Protein AF-0000000085065009 (afdb_homodimer)

Radius of gyration: 28.6 Å; Cα contacts (8 Å, |Δi|>4): 1235; chains: 2; bounding box: 69×85×74 Å

Solvent-accessible surface area (backbone atoms only — not comparable to full-atom values): 33560 Å² total; per-residue (Å²): 135,79,77,66,72,75,73,71,74,78,77,46,46,44,32,36,37,35,28,67,38,69,40,73,60,58,79,54,51,53,54,29,35,28,29,30,28,72,87,69,48,77,45,76,46,60,30,72,66,71,64,32,50,52,50,50,52,45,64,70,36,57,55,91,80,36,54,68,33,65,44,78,43,78,42,62,55,90,87,45,72,80,72,32,7,37,39,32,33,30,32,27,69,40,56,73,91,52,40,66,40,74,40,84,55,17,14,41,25,25,39,45,48,99,83,59,30,49,41,78,56,24,32,27,28,62,86,64,53,73,44,60,50,70,68,52,47,53,56,36,72,67,37,86,50,46,38,61,45,95,83,61,43,34,39,25,35,40,32,80,69,48,44,43,30,40,31,33,14,47,48,68,44,39,36,36,33,54,60,55,36,60,68,64,46,34,41,38,34,37,35,29,73,49,69,91,47,53,44,70,88,71,43,53,89,83,48,44,76,42,54,74,86,55,76,78,74,67,54,85,64,58,58,67,24,29,39,36,36,49,47,98,37,72,68,56,37,49,53,52,46,63,66,49,60,81,52,67,46,58,29,38,30,30,67,44,51,74,67,53,31,49,53,51,52,51,52,38,50,72,73,68,53,74,83,54,88,43,57,31,67,44,45,42,48,80,55,32,61,81,50,36,50,31,41,22,40,20,35,50,41,44,52,30,29,57,60,40,58,68,57,74,108,136,79,75,66,74,75,73,69,73,77,78,45,49,43,30,35,37,35,27,66,38,70,40,74,61,57,80,55,52,54,54,28,35,26,31,30,28,74,86,67,48,75,47,76,45,59,30,72,65,70,65,33,51,54,50,49,50,45,66,70,37,58,55,90,80,37,54,69,32,62,44,77,45,77,43,61,53,89,88,46,75,80,70,33,7,37,38,32,34,28,31,26,69,41,56,74,91,52,41,66,40,72,41,85,55,17,15,41,24,25,40,44,47,97,82,59,31,51,41,77,57,26,32,27,28,62,86,62,52,75,44,59,50,70,70,53,46,53,57,34,72,69,37,86,50,47,39,62,44,96,83,62,44,36,39,26,34,41,32,79,69,48,43,43,30,40,31,34,15,46,46,67,44,39,37,37,32,53,60,54,37,61,69,62,47,34,41,39,34,36,35,29,74,48,68,91,48,53,43,70,86,72,43,53,86,82,49,43,77,42,53,75,83,54,76,76,74,66,54,84,63,57,56,65,23,29,40,38,37,49,48,97,38,72,68,56,38,50,54,50,47,62,65,48,61,80,52,65,46,58,29,37,30,30,70,45,50,74,65,54,30,49,52,52,52,51,52,38,50,73,72,67,52,76,83,54,89,44,56,32,67,43,45,42,49,80,54,34,62,83,51,37,49,32,41,23,39,20,35,50,41,43,52,31,29,57,59,40,59,67,57,73,108

Structure (mmCIF, N/CA/C/O backbone):
data_AF-0000000085065009-model_v1
#
loop_
_entity.id
_entity.type
_entity.pdbx_description
1 polymer 'Xanthine dehydrogenase accessory factor, putative'
#
loop_
_atom_site.group_PDB
_atom_site.id
_atom_site.type_symbol
_atom_site.label_atom_id
_atom_site.label_alt_id
_atom_site.label_comp_id
_atom_site.label_asym_id
_atom_site.label_entity_id
_atom_site.label_seq_id
_atom_site.pdbx_PDB_ins_code
_atom_site.Cartn_x
_atom_site.Cartn_y
_atom_site.Cartn_z
_atom_site.occupancy
_atom_site.B_iso_or_equiv
_atom_site.auth_seq_id
_atom_site.auth_comp_id
_atom_site.auth_asym_id
_atom_site.auth_atom_id
_atom_site.pdbx_PDB_model_num
ATOM 1 N N . MET A 1 1 ? -8.984 0.88 49.469 1 26.22 1 MET A N 1
ATOM 2 C CA . MET A 1 1 ? -7.867 1.755 49.125 1 26.22 1 MET A CA 1
ATOM 3 C C . MET A 1 1 ? -7.809 1.993 47.625 1 26.22 1 MET A C 1
ATOM 5 O O . MET A 1 1 ? -7.59 1.058 46.844 1 26.22 1 MET A O 1
ATOM 9 N N . ASN A 1 2 ? -8.68 2.861 47.062 1 25.78 2 ASN A N 1
ATOM 10 C CA . ASN A 1 2 ? -9.109 3.293 45.75 1 25.78 2 ASN A CA 1
ATOM 11 C C . ASN A 1 2 ? -7.938 3.83 44.938 1 25.78 2 ASN A C 1
ATOM 13 O O . ASN A 1 2 ? -7.34 4.848 45.281 1 25.78 2 ASN A O 1
ATOM 17 N N . ALA A 1 3 ? -6.961 2.945 44.656 1 32.91 3 ALA A N 1
ATOM 18 C CA . ALA A 1 3 ? -5.797 3.418 43.938 1 32.91 3 ALA A CA 1
ATOM 19 C C . ALA A 1 3 ? -6.211 4.395 42.812 1 32.91 3 ALA A C 1
ATOM 21 O O . ALA A 1 3 ? -6.859 4.008 41.844 1 32.91 3 ALA A O 1
ATOM 22 N N . ILE A 1 4 ? -6.637 5.594 43.156 1 32.44 4 ILE A N 1
ATOM 23 C CA . ILE A 1 4 ? -6.805 6.73 42.25 1 32.44 4 ILE A CA 1
ATOM 24 C C . ILE A 1 4 ? -5.664 6.75 41.219 1 32.44 4 ILE A C 1
ATOM 26 O O . ILE A 1 4 ? -4.492 6.855 41.594 1 32.44 4 ILE A O 1
ATOM 30 N N . ALA A 1 5 ? -5.637 5.891 40.375 1 38.22 5 ALA A N 1
ATOM 31 C CA . ALA A 1 5 ? -4.684 5.973 39.25 1 38.22 5 ALA A CA 1
ATOM 32 C C . ALA A 1 5 ? -4.297 7.418 38.969 1 38.22 5 ALA A C 1
ATOM 34 O O . ALA A 1 5 ? -5.148 8.234 38.594 1 38.22 5 ALA A O 1
ATOM 35 N N . SER A 1 6 ? -3.5 8.062 39.75 1 36.5 6 SER A N 1
ATOM 36 C CA . SER A 1 6 ? -2.938 9.398 39.594 1 36.5 6 SER A CA 1
ATOM 37 C C . SER A 1 6 ? -2.742 9.758 38.125 1 36.5 6 SER A C 1
ATOM 39 O O . SER A 1 6 ? -1.994 9.094 37.406 1 36.5 6 SER A O 1
ATOM 41 N N . ARG A 1 7 ? -3.73 9.977 37.375 1 41.47 7 ARG A N 1
ATOM 42 C CA . ARG A 1 7 ? -3.693 10.539 36.031 1 41.47 7 ARG A CA 1
ATOM 43 C C . ARG A 1 7 ? -2.627 11.625 35.906 1 41.47 7 ARG A C 1
ATOM 45 O O . ARG A 1 7 ? -2.826 12.742 36.375 1 41.47 7 ARG A O 1
ATOM 52 N N . GLN A 1 8 ? -1.42 11.406 36.156 1 45.84 8 GLN A N 1
ATOM 53 C CA . GLN A 1 8 ? -0.317 12.359 36.125 1 45.84 8 GLN A CA 1
ATOM 54 C C . GLN A 1 8 ? -0.516 13.391 35.031 1 45.84 8 GLN A C 1
ATOM 56 O O . GLN A 1 8 ? -0.988 13.055 33.938 1 45.84 8 GLN A O 1
ATOM 61 N N . ARG A 1 9 ? -0.759 14.641 35.375 1 58.34 9 ARG A N 1
ATOM 62 C CA . ARG A 1 9 ? -0.887 15.797 34.469 1 58.34 9 ARG A CA 1
ATOM 63 C C . ARG A 1 9 ? 0.15 15.742 33.344 1 58.34 9 ARG A C 1
ATOM 65 O O . ARG A 1 9 ? 1.321 15.445 33.594 1 58.34 9 ARG A O 1
ATOM 72 N N . PRO A 1 10 ? -0.292 15.742 32.156 1 67.88 10 PRO A N 1
ATOM 73 C CA . PRO A 1 10 ? 0.689 15.758 31.062 1 67.88 10 PRO A CA 1
ATOM 74 C C . PRO A 1 10 ? 1.773 16.812 31.25 1 67.88 10 PRO A C 1
ATOM 76 O O . PRO A 1 10 ? 1.497 17.891 31.781 1 67.88 10 PRO A O 1
ATOM 79 N N . LEU A 1 11 ? 3.014 16.5 31.188 1 76.44 11 LEU A N 1
ATOM 80 C CA . LEU A 1 11 ? 4.129 17.438 31.266 1 76.44 11 LEU A CA 1
ATOM 81 C C . LEU A 1 11 ? 3.961 18.562 30.266 1 76.44 11 LEU A C 1
ATOM 83 O O . LEU A 1 11 ? 3.533 18.344 29.125 1 76.44 11 LEU A O 1
ATOM 87 N N . LEU A 1 12 ? 4.223 19.734 30.766 1 88.06 12 LEU A N 1
ATOM 88 C CA . LEU A 1 12 ? 4.035 20.938 29.953 1 88.06 12 LEU A CA 1
ATOM 89 C C . LEU A 1 12 ? 5.25 21.188 29.078 1 88.06 12 LEU A C 1
ATOM 91 O O . LEU A 1 12 ? 6.391 21.094 29.531 1 88.06 12 LEU A O 1
ATOM 95 N N . PRO A 1 13 ? 5.035 21.453 27.812 1 92.56 13 PRO A N 1
ATOM 96 C CA . PRO A 1 13 ? 6.141 21.891 26.969 1 92.56 13 PRO A CA 1
ATOM 97 C C . PRO A 1 13 ? 6.613 23.312 27.312 1 92.56 13 PRO A C 1
ATOM 99 O O . PRO A 1 13 ? 5.789 24.188 27.562 1 92.56 13 PRO A O 1
ATOM 102 N N . VAL A 1 14 ? 7.91 23.516 27.375 1 93.44 14 VAL A N 1
ATOM 103 C CA . VAL A 1 14 ? 8.438 24.812 27.75 1 93.44 14 VAL A CA 1
ATOM 104 C C . VAL A 1 14 ? 9.141 25.453 26.547 1 93.44 14 VAL A C 1
ATOM 106 O O . VAL A 1 14 ? 9.117 26.688 26.391 1 93.44 14 VAL A O 1
ATOM 109 N N . ARG A 1 15 ? 9.805 24.656 25.719 1 95.31 15 ARG A N 1
ATOM 110 C CA . ARG A 1 15 ? 10.445 25.125 24.484 1 95.31 15 ARG A CA 1
ATOM 111 C C . ARG A 1 15 ? 10.188 24.156 23.344 1 95.31 15 ARG A C 1
ATOM 113 O O . ARG A 1 15 ? 9.891 22.969 23.578 1 95.31 15 ARG A O 1
ATOM 120 N N . GLU A 1 16 ? 10.211 24.703 22.125 1 95.81 16 GLU A N 1
ATOM 121 C CA . GLU A 1 16 ? 10.008 23.906 20.938 1 95.81 16 GLU A CA 1
ATOM 122 C C . GLU A 1 16 ? 11.023 24.234 19.844 1 95.81 16 GLU A C 1
ATOM 124 O O . GLU A 1 16 ? 11.414 25.406 19.703 1 95.81 16 GLU A O 1
ATOM 129 N N . ALA A 1 17 ? 11.508 23.266 19.219 1 96.19 17 ALA A N 1
ATOM 130 C CA . ALA A 1 17 ? 12.219 23.406 17.953 1 96.19 17 ALA A CA 1
ATOM 131 C C . ALA A 1 17 ? 11.375 22.875 16.797 1 96.19 17 ALA A C 1
ATOM 133 O O . ALA A 1 17 ? 10.852 21.75 16.859 1 96.19 17 ALA A O 1
ATOM 134 N N . VAL A 1 18 ? 11.164 23.672 15.742 1 95.81 18 VAL A N 1
ATOM 135 C CA . VAL A 1 18 ? 10.336 23.25 14.617 1 95.81 18 VAL A CA 1
ATOM 136 C C . VAL A 1 18 ? 11.094 23.469 13.305 1 95.81 18 VAL A C 1
ATOM 138 O O . VAL A 1 18 ? 11.711 24.516 13.109 1 95.81 18 VAL A O 1
ATOM 141 N N . VAL A 1 19 ? 11.094 22.469 12.477 1 94.25 19 VAL A N 1
ATOM 142 C CA . VAL A 1 19 ? 11.727 22.578 11.164 1 94.25 19 VAL A CA 1
ATOM 143 C C . VAL A 1 19 ? 10.852 23.422 10.242 1 94.25 19 VAL A C 1
ATOM 145 O O . VAL A 1 19 ? 9.711 23.078 9.953 1 94.25 19 VAL A O 1
ATOM 148 N N . THR A 1 20 ? 11.445 24.5 9.727 1 94.19 20 THR A N 1
ATOM 149 C CA . THR A 1 20 ? 10.625 25.438 8.969 1 94.19 20 THR A CA 1
ATOM 150 C C . THR A 1 20 ? 10.984 25.375 7.48 1 94.19 20 THR A C 1
ATOM 152 O O . THR A 1 20 ? 10.203 25.812 6.633 1 94.19 20 THR A O 1
ATOM 155 N N . ARG A 1 21 ? 12.141 24.859 7.199 1 90.19 21 ARG A N 1
ATOM 156 C CA . ARG A 1 21 ? 12.57 24.797 5.809 1 90.19 21 ARG A CA 1
ATOM 157 C C . ARG A 1 21 ? 13.547 23.641 5.586 1 90.19 21 ARG A C 1
ATOM 159 O O . ARG A 1 21 ? 14.422 23.391 6.414 1 90.19 21 ARG A O 1
ATOM 166 N N . VAL A 1 22 ? 13.344 23 4.496 1 84.5 22 VAL A N 1
ATOM 167 C CA . VAL A 1 22 ? 14.258 21.953 4.062 1 84.5 22 VAL A CA 1
ATOM 168 C C . VAL A 1 22 ? 14.547 22.109 2.572 1 84.5 22 VAL A C 1
ATOM 170 O O . VAL A 1 22 ? 13.625 22.234 1.763 1 84.5 22 VAL A O 1
ATOM 173 N N . ARG A 1 23 ? 15.766 22.281 2.33 1 79.81 23 ARG A N 1
ATOM 174 C CA . ARG A 1 23 ? 16.219 22.297 0.944 1 79.81 23 ARG A CA 1
ATOM 175 C C . ARG A 1 23 ? 17.219 21.172 0.685 1 79.81 23 ARG A C 1
ATOM 177 O O . ARG A 1 23 ? 18.141 20.953 1.473 1 79.81 23 ARG A O 1
ATOM 184 N N . GLY A 1 24 ? 17 20.531 -0.395 1 68 24 GLY A N 1
ATOM 185 C CA . GLY A 1 24 ? 17.875 19.406 -0.683 1 68 24 GLY A CA 1
ATOM 186 C C . GLY A 1 24 ? 17.562 18.172 0.161 1 68 24 GLY A C 1
ATOM 187 O O . GLY A 1 24 ? 16.453 18.047 0.678 1 68 24 GLY A O 1
ATOM 188 N N . SER A 1 25 ? 18.469 17.25 0.227 1 64.25 25 SER A N 1
ATOM 189 C CA . SER A 1 25 ? 18.25 16 0.965 1 64.25 25 SER A CA 1
ATOM 190 C C . SER A 1 25 ? 18.562 16.188 2.445 1 64.25 25 SER A C 1
ATOM 192 O O . SER A 1 25 ? 19.641 16.656 2.805 1 64.25 25 SER A O 1
ATOM 194 N N . ALA A 1 26 ? 17.625 15.984 3.279 1 70.25 26 ALA A N 1
ATOM 195 C CA . ALA A 1 26 ? 17.781 16.047 4.73 1 70.25 26 ALA A CA 1
ATOM 196 C C . ALA A 1 26 ? 16.922 15 5.422 1 70.25 26 ALA A C 1
ATOM 198 O O . ALA A 1 26 ? 15.844 14.648 4.93 1 70.25 26 ALA A O 1
ATOM 199 N N . PRO A 1 27 ? 17.422 14.461 6.484 1 68.38 27 PRO A N 1
ATOM 200 C CA . PRO A 1 27 ? 16.656 13.438 7.199 1 68.38 27 PRO A CA 1
ATOM 201 C C . PRO A 1 27 ? 15.531 14.023 8.047 1 68.38 27 PRO A C 1
ATOM 203 O O . PRO A 1 27 ? 15.344 13.617 9.195 1 68.38 27 PRO A O 1
ATOM 206 N N . THR A 1 28 ? 14.875 15.031 7.512 1 79.06 28 THR A N 1
ATOM 207 C CA . THR A 1 28 ? 13.758 15.68 8.195 1 79.06 28 THR A CA 1
ATOM 208 C C . THR A 1 28 ? 12.789 16.297 7.195 1 79.06 28 THR A C 1
ATOM 210 O O . THR A 1 28 ? 13.031 16.25 5.984 1 79.06 28 THR A O 1
ATOM 213 N N . ALA A 1 29 ? 11.633 16.656 7.758 1 81.25 29 ALA A N 1
ATOM 214 C CA . ALA A 1 29 ? 10.633 17.328 6.941 1 81.25 29 ALA A CA 1
ATOM 215 C C . ALA A 1 29 ? 10.148 18.609 7.617 1 81.25 29 ALA A C 1
ATOM 217 O O . ALA A 1 29 ? 10.203 18.734 8.844 1 81.25 29 ALA A O 1
ATOM 218 N N . VAL A 1 30 ? 9.75 19.531 6.77 1 88.56 30 VAL A N 1
ATOM 219 C CA . VAL A 1 30 ? 9.125 20.734 7.305 1 88.56 30 VAL A CA 1
ATOM 220 C C . VAL A 1 30 ? 7.992 20.359 8.25 1 88.56 30 VAL A C 1
ATOM 222 O O . VAL A 1 30 ? 7.184 19.484 7.938 1 88.56 30 VAL A O 1
ATOM 225 N N . GLY A 1 31 ? 8.031 20.875 9.406 1 91.06 31 GLY A N 1
ATOM 226 C CA . GLY A 1 31 ? 6.98 20.609 10.375 1 91.06 31 GLY A CA 1
ATOM 227 C C . GLY A 1 31 ? 7.418 19.672 11.484 1 91.06 31 GLY A C 1
ATOM 228 O O . GLY A 1 31 ? 6.766 19.609 12.531 1 91.06 31 GLY A O 1
ATOM 229 N N . ALA A 1 32 ? 8.508 18.938 11.234 1 87.44 32 ALA A N 1
ATOM 230 C CA . ALA A 1 32 ? 9.055 18.141 12.336 1 87.44 32 ALA A CA 1
ATOM 231 C C . ALA A 1 32 ? 9.391 19.016 13.531 1 87.44 32 ALA A C 1
ATOM 233 O O . ALA A 1 32 ? 9.898 20.125 13.375 1 87.44 32 ALA A O 1
ATOM 234 N N . SER A 1 33 ? 9.062 18.438 14.703 1 91.5 33 SER A N 1
ATOM 235 C CA . SER A 1 33 ? 9.273 19.297 15.867 1 91.5 33 SER A CA 1
ATOM 236 C C . SER A 1 33 ? 9.68 18.469 17.094 1 91.5 33 SER A C 1
ATOM 238 O O . SER A 1 33 ? 9.438 17.266 17.141 1 91.5 33 SER A O 1
ATOM 240 N N . MET A 1 34 ? 10.391 19.172 17.953 1 91.25 34 MET A N 1
ATOM 241 C CA . MET A 1 34 ? 10.836 18.641 19.234 1 91.25 34 MET A CA 1
ATOM 242 C C . MET A 1 34 ? 10.562 19.641 20.359 1 91.25 34 MET A C 1
ATOM 244 O O . MET A 1 34 ? 10.766 20.844 20.188 1 91.25 34 MET A O 1
ATOM 248 N N . CYS A 1 35 ? 10.109 19.031 21.484 1 92.75 35 CYS A N 1
ATOM 249 C CA . CYS A 1 35 ? 9.773 19.906 22.609 1 92.75 35 CYS A CA 1
ATOM 250 C C . CYS A 1 35 ? 10.562 19.531 23.844 1 92.75 35 CYS A C 1
ATOM 252 O O . CYS A 1 35 ? 10.781 18.344 24.125 1 92.75 35 CYS A O 1
ATOM 254 N N . LEU A 1 36 ? 10.992 20.531 24.531 1 92.25 36 LEU A N 1
ATOM 255 C CA . LEU A 1 36 ? 11.492 20.391 25.891 1 92.25 36 LEU A CA 1
ATOM 256 C C . LEU A 1 36 ? 10.352 20.5 26.906 1 92.25 36 LEU A C 1
ATOM 258 O O . LEU A 1 36 ? 9.617 21.484 26.906 1 92.25 36 LEU A O 1
ATOM 262 N N . LEU A 1 37 ? 10.281 19.469 27.766 1 91.81 37 LEU A N 1
ATOM 263 C CA . LEU A 1 37 ? 9.234 19.484 28.797 1 91.81 37 LEU A CA 1
ATOM 264 C C . LEU A 1 37 ? 9.766 20.062 30.094 1 91.81 37 LEU A C 1
ATOM 266 O O . LEU A 1 37 ? 10.977 20.234 30.266 1 91.81 37 LEU A O 1
ATOM 270 N N . GLU A 1 38 ? 8.836 20.344 30.938 1 90.44 38 GLU A N 1
ATOM 271 C CA . GLU A 1 38 ? 9.164 21.016 32.188 1 90.44 38 GLU A CA 1
ATOM 272 C C . GLU A 1 38 ? 10.109 20.172 33.031 1 90.44 38 GLU A C 1
ATOM 274 O O . GLU A 1 38 ? 10.859 20.719 33.844 1 90.44 38 GLU A O 1
ATOM 279 N N . ASP A 1 39 ? 10.125 18.875 32.844 1 87.75 39 ASP A N 1
ATOM 280 C CA . ASP A 1 39 ? 10.984 18.016 33.656 1 87.75 39 ASP A CA 1
ATOM 281 C C . ASP A 1 39 ? 12.336 17.797 32.969 1 87.75 39 ASP A C 1
ATOM 283 O O . ASP A 1 39 ? 13.156 17.016 33.469 1 87.75 39 ASP A O 1
ATOM 287 N N . GLY A 1 40 ? 12.477 18.453 31.859 1 88.81 40 GLY A N 1
ATOM 288 C CA . GLY A 1 40 ? 13.758 18.359 31.172 1 88.81 40 GLY A CA 1
ATOM 289 C C . GLY A 1 40 ? 13.773 17.281 30.094 1 88.81 40 GLY A C 1
ATOM 290 O O . GLY A 1 40 ? 14.75 17.172 29.359 1 88.81 40 GLY A O 1
ATOM 291 N N . SER A 1 41 ? 12.766 16.562 30.047 1 88.25 41 SER A N 1
ATOM 292 C CA . SER A 1 41 ? 12.719 15.523 29.031 1 88.25 41 SER A CA 1
ATOM 293 C C . SER A 1 41 ? 12.367 16.109 27.656 1 88.25 41 SER A C 1
ATOM 295 O O . SER A 1 41 ? 11.773 17.188 27.562 1 88.25 41 SER A O 1
ATOM 297 N N . LEU A 1 42 ? 12.805 15.414 26.641 1 86.88 42 LEU A N 1
ATOM 298 C CA . LEU A 1 42 ? 12.555 15.844 25.266 1 86.88 42 LEU A CA 1
ATOM 299 C C . LEU A 1 42 ? 11.531 14.938 24.594 1 86.88 42 LEU A C 1
ATOM 301 O O . LEU A 1 42 ? 11.531 13.719 24.812 1 86.88 42 LEU A O 1
ATOM 305 N N . LEU A 1 43 ? 10.594 15.578 23.812 1 85.31 43 LEU A N 1
ATOM 306 C CA . LEU A 1 43 ? 9.594 14.844 23.047 1 85.31 43 LEU A CA 1
ATOM 307 C C . LEU A 1 43 ? 9.641 15.234 21.578 1 85.31 43 LEU A C 1
ATOM 309 O O . LEU A 1 43 ? 9.672 16.422 21.25 1 85.31 43 LEU A O 1
ATOM 313 N N . GLY A 1 44 ? 9.633 14.219 20.75 1 81.75 44 GLY A N 1
ATOM 314 C CA . GLY A 1 44 ? 9.664 14.469 19.312 1 81.75 44 GLY A CA 1
ATOM 315 C C . GLY A 1 44 ? 11.062 14.445 18.734 1 81.75 44 GLY A C 1
ATOM 316 O O . GLY A 1 44 ? 12.016 14.07 19.422 1 81.75 44 GLY A O 1
ATOM 317 N N . THR A 1 45 ? 11.148 14.781 17.406 1 82.62 45 THR A N 1
ATOM 318 C CA . THR A 1 45 ? 12.43 14.82 16.719 1 82.62 45 THR A CA 1
ATOM 319 C C . THR A 1 45 ? 12.406 15.836 15.578 1 82.62 45 THR A C 1
ATOM 321 O O . THR A 1 45 ? 11.352 16.094 14.984 1 82.62 45 THR A O 1
ATOM 324 N N . VAL A 1 46 ? 13.539 16.438 15.398 1 86.56 46 VAL A N 1
ATOM 325 C CA . VAL A 1 46 ? 13.695 17.312 14.25 1 86.56 46 VAL A CA 1
ATOM 326 C C . VAL A 1 46 ? 14.562 16.641 13.188 1 86.56 46 VAL A C 1
ATOM 328 O O . VAL A 1 46 ? 15.039 17.297 12.258 1 86.56 46 VAL A O 1
ATOM 331 N N . GLY A 1 47 ? 14.711 15.523 13.438 1 74.69 47 GLY A N 1
ATOM 332 C CA . GLY A 1 47 ? 15.609 14.773 12.57 1 74.69 47 GLY A CA 1
ATOM 333 C C . GLY A 1 47 ? 16.766 14.141 13.32 1 74.69 47 GLY A C 1
ATOM 334 O O . GLY A 1 47 ? 16.938 14.383 14.523 1 74.69 47 GLY A O 1
ATOM 335 N N . GLY A 1 48 ? 17.422 13.086 12.867 1 65.44 48 GLY A N 1
ATOM 336 C CA . GLY A 1 48 ? 18.5 12.352 13.516 1 65.44 48 GLY A CA 1
ATOM 337 C C . GLY A 1 48 ? 19.859 12.953 13.266 1 65.44 48 GLY A C 1
ATOM 338 O O . GLY A 1 48 ? 19.969 14.055 12.719 1 65.44 48 GLY A O 1
ATOM 339 N N . GLY A 1 49 ? 20.891 12.562 14.125 1 66.25 49 GLY A N 1
ATOM 340 C CA . GLY A 1 49 ? 22.281 12.859 13.875 1 66.25 49 GLY A CA 1
ATOM 341 C C . GLY A 1 49 ? 22.781 14.07 14.633 1 66.25 49 GLY A C 1
ATOM 342 O O . GLY A 1 49 ? 22.344 14.328 15.758 1 66.25 49 GLY A O 1
ATOM 343 N N . ARG A 1 50 ? 23.828 14.703 13.945 1 74.19 50 ARG A N 1
ATOM 344 C CA . ARG A 1 50 ? 24.5 15.836 14.57 1 74.19 50 ARG A CA 1
ATOM 345 C C . ARG A 1 50 ? 23.562 17.031 14.695 1 74.19 50 ARG A C 1
ATOM 347 O O . ARG A 1 50 ? 23.625 17.766 15.68 1 74.19 50 ARG A O 1
ATOM 354 N N . MET A 1 51 ? 22.719 17.25 13.727 1 81.88 51 MET A N 1
ATOM 355 C CA . MET A 1 51 ? 21.766 18.344 13.75 1 81.88 51 MET A CA 1
ATOM 356 C C . MET A 1 51 ? 20.844 18.25 14.961 1 81.88 51 MET A C 1
ATOM 358 O O . MET A 1 51 ? 20.672 19.219 15.703 1 81.88 51 MET A O 1
ATOM 362 N N . GLU A 1 52 ? 20.297 17.031 15.148 1 85.31 52 GLU A N 1
ATOM 363 C CA . GLU A 1 52 ? 19.391 16.844 16.281 1 85.31 52 GLU A CA 1
ATOM 364 C C . GLU A 1 52 ? 20.125 17.062 17.609 1 85.31 52 GLU A C 1
ATOM 366 O O . GLU A 1 52 ? 19.578 17.656 18.531 1 85.31 52 GLU A O 1
ATOM 371 N N . TYR A 1 53 ? 21.344 16.594 17.656 1 81.56 53 TYR A N 1
ATOM 372 C CA . TYR A 1 53 ? 22.156 16.781 18.859 1 81.56 53 TYR A CA 1
ATOM 373 C C . TYR A 1 53 ? 22.297 18.25 19.188 1 81.56 53 TYR A C 1
ATOM 375 O O . TYR A 1 53 ? 22.109 18.672 20.328 1 81.56 53 TYR A O 1
ATOM 383 N N . GLN A 1 54 ? 22.656 19.016 18.25 1 88.56 54 GLN A N 1
ATOM 384 C CA . GLN A 1 54 ? 22.844 20.453 18.453 1 88.56 54 GLN A CA 1
ATOM 385 C C . GLN A 1 54 ? 21.547 21.109 18.875 1 88.56 54 GLN A C 1
ATOM 387 O O . GLN A 1 54 ? 21.547 21.984 19.766 1 88.56 54 GLN A O 1
ATOM 392 N N . VAL A 1 55 ? 20.484 20.703 18.312 1 92.31 55 VAL A N 1
ATOM 393 C CA . VAL A 1 55 ? 19.188 21.281 18.656 1 92.31 55 VAL A CA 1
ATOM 394 C C . VAL A 1 55 ? 18.828 20.922 20.094 1 92.31 55 VAL A C 1
ATOM 396 O O . VAL A 1 55 ? 18.297 21.75 20.828 1 92.31 55 VAL A O 1
ATOM 399 N N . CYS A 1 56 ? 19.125 19.734 20.469 1 90.81 56 CYS A N 1
ATOM 400 C CA . CYS A 1 56 ? 18.875 19.312 21.844 1 90.81 56 CYS A CA 1
ATOM 401 C C . CYS A 1 56 ? 19.672 20.172 22.828 1 90.81 56 CYS A C 1
ATOM 403 O O . CYS A 1 56 ? 19.141 20.578 23.875 1 90.81 56 CYS A O 1
ATOM 405 N N . GLN A 1 57 ? 20.844 20.422 22.453 1 90.31 57 GLN A N 1
ATOM 406 C CA . GLN A 1 57 ? 21.672 21.25 23.312 1 90.31 57 GLN A CA 1
ATOM 407 C C . GLN A 1 57 ? 21.078 22.641 23.484 1 90.31 57 GLN A C 1
ATOM 409 O O . GLN A 1 57 ? 21.047 23.188 24.594 1 90.31 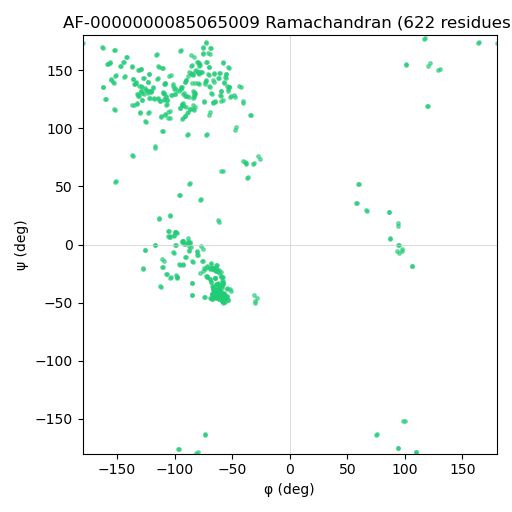57 GLN A O 1
ATOM 414 N N . VAL A 1 58 ? 20.656 23.141 22.422 1 92.94 58 VAL A N 1
ATOM 415 C CA . VAL A 1 58 ? 20.062 24.469 22.453 1 92.94 58 VAL A CA 1
ATOM 416 C C . VAL A 1 58 ? 18.797 24.453 23.312 1 92.94 58 VAL A C 1
ATOM 418 O O . VAL A 1 58 ? 18.594 25.328 24.156 1 92.94 58 VAL A O 1
ATOM 421 N N . LEU A 1 59 ? 17.938 23.453 23.125 1 93.5 59 LEU A N 1
ATOM 422 C CA . LEU A 1 59 ? 16.688 23.344 23.859 1 93.5 59 LEU A CA 1
ATOM 423 C C . LEU A 1 59 ? 16.938 23.219 25.359 1 93.5 59 LEU A C 1
ATOM 425 O O . LEU A 1 59 ? 16.188 23.781 26.156 1 93.5 59 LEU A O 1
ATOM 429 N N . CYS A 1 60 ? 17.984 22.562 25.672 1 91.56 60 CYS A N 1
ATOM 430 C CA . CYS A 1 60 ? 18.234 22.234 27.062 1 91.56 60 CYS A CA 1
ATOM 431 C C . CYS A 1 60 ? 19.062 23.328 27.75 1 91.56 60 CYS A C 1
ATOM 433 O O . CYS A 1 60 ? 19.203 23.344 28.969 1 91.56 60 CYS A O 1
ATOM 435 N N . SER A 1 61 ? 19.578 24.219 26.969 1 91.12 61 SER A N 1
ATOM 436 C CA . SER A 1 61 ? 20.328 25.328 27.547 1 91.12 61 SER A CA 1
ATOM 437 C C . SER A 1 61 ? 19.391 26.375 28.141 1 91.12 61 SER A C 1
ATOM 439 O O . SER A 1 61 ? 18.266 26.547 27.672 1 91.12 61 SER A O 1
ATOM 441 N N . PRO A 1 62 ? 19.922 27.016 29.203 1 86.62 62 PRO A N 1
ATOM 442 C CA . PRO A 1 62 ? 19.094 28.094 29.766 1 86.62 62 PRO A CA 1
ATOM 443 C C . PRO A 1 62 ? 18.734 29.156 28.719 1 86.62 62 PRO A C 1
ATOM 445 O O . PRO A 1 62 ? 19.531 29.438 27.812 1 86.62 62 PRO A O 1
ATOM 448 N N . ARG A 1 63 ? 17.594 29.594 28.891 1 85.62 63 ARG A N 1
ATOM 449 C CA . ARG A 1 63 ? 17.047 30.578 27.953 1 85.62 63 ARG A CA 1
ATOM 450 C C . ARG A 1 63 ? 18 31.75 27.766 1 85.62 63 ARG A C 1
ATOM 452 O O . ARG A 1 63 ? 18.094 32.312 26.688 1 85.62 63 ARG A O 1
ATOM 459 N N . SER A 1 64 ? 18.594 32.125 28.812 1 84.81 64 SER A N 1
ATOM 460 C CA . SER A 1 64 ? 19.531 33.25 28.781 1 84.81 64 SER A CA 1
ATOM 461 C C . SER A 1 64 ? 20.672 33 27.812 1 84.81 64 SER A C 1
ATOM 463 O O . SER A 1 64 ? 21.172 33.906 27.172 1 84.81 64 SER A O 1
ATOM 465 N N . GLU A 1 65 ? 20.969 31.875 27.625 1 81.31 65 GLU A N 1
ATOM 466 C CA . GLU A 1 65 ? 22.094 31.469 26.781 1 81.31 65 GLU A CA 1
ATOM 467 C C . GLU A 1 65 ? 21.625 31.094 25.375 1 81.31 65 GLU A C 1
ATOM 469 O O . GLU A 1 65 ? 22.375 31.219 24.406 1 81.31 65 GLU A O 1
ATOM 474 N N . ALA A 1 66 ? 20.453 30.688 25.422 1 81.06 66 ALA A N 1
ATOM 475 C CA . ALA A 1 66 ? 19.906 30.25 24.141 1 81.06 66 ALA A CA 1
ATOM 476 C C . ALA A 1 66 ? 18.484 30.766 23.938 1 81.06 66 ALA A C 1
ATOM 478 O O . ALA A 1 66 ? 17.516 30.016 24.062 1 81.06 66 ALA A O 1
ATOM 479 N N . PRO A 1 67 ? 18.406 32 23.625 1 82.75 67 PRO A N 1
ATOM 480 C CA . PRO A 1 67 ? 17.078 32.562 23.344 1 82.75 67 PRO A CA 1
ATOM 481 C C . PRO A 1 67 ? 16.484 32.031 22.047 1 82.75 67 PRO A C 1
ATOM 483 O O . PRO A 1 67 ? 17.172 31.375 21.266 1 82.75 67 PRO A O 1
ATOM 486 N N . PRO A 1 68 ? 15.242 32.219 21.906 1 82.69 68 PRO A N 1
ATOM 487 C CA . PRO A 1 68 ? 14.633 31.859 20.625 1 82.69 68 PRO A CA 1
ATOM 488 C C . PRO A 1 68 ? 15.477 32.281 19.422 1 82.69 68 PRO A C 1
ATOM 490 O O . PRO A 1 68 ? 16.078 33.375 19.438 1 82.69 68 PRO A O 1
ATOM 493 N N . ALA A 1 69 ? 15.555 31.328 18.5 1 88.38 69 ALA A N 1
ATOM 494 C CA . ALA A 1 69 ? 16.484 31.578 17.391 1 88.38 69 ALA A CA 1
ATOM 495 C C . ALA A 1 69 ? 16.094 30.766 16.156 1 88.38 69 ALA A C 1
ATOM 497 O O . ALA A 1 69 ? 15.266 29.875 16.234 1 88.38 69 ALA A O 1
ATOM 498 N N . LEU A 1 70 ? 16.609 31.375 15.086 1 93.19 70 LEU A N 1
ATOM 499 C CA . LEU A 1 70 ? 16.609 30.625 13.836 1 93.19 70 LEU A CA 1
ATOM 500 C C . LEU A 1 70 ? 17.953 29.922 13.617 1 93.19 70 LEU A C 1
ATOM 502 O O . LEU A 1 70 ? 18.984 30.578 13.531 1 93.19 70 LEU A O 1
ATOM 506 N N . LEU A 1 71 ? 17.891 28.641 13.578 1 92.88 71 LEU A N 1
ATOM 507 C CA . LEU A 1 71 ? 19.094 27.828 13.336 1 92.88 71 LEU A CA 1
ATOM 508 C C . LEU A 1 71 ? 19.141 27.359 11.891 1 92.88 71 LEU A C 1
ATOM 510 O O . LEU A 1 71 ? 18.109 26.984 11.32 1 92.88 71 LEU A O 1
ATOM 514 N N . SER A 1 72 ? 20.312 27.453 11.312 1 92 72 SER A N 1
ATOM 515 C CA . SER A 1 72 ? 20.516 26.953 9.953 1 92 72 SER A CA 1
ATOM 516 C C . SER A 1 72 ? 21.594 25.875 9.914 1 92 72 SER A C 1
ATOM 518 O O . SER A 1 72 ? 22.672 26.031 10.5 1 92 72 SER A O 1
ATOM 520 N N . PHE A 1 73 ? 21.219 24.812 9.234 1 88.94 73 PHE A N 1
ATOM 521 C CA . PHE A 1 73 ? 22.141 23.688 9.125 1 88.94 73 PHE A CA 1
ATOM 522 C C . PHE A 1 73 ? 22.422 23.344 7.668 1 88.94 73 PHE A C 1
ATOM 524 O O . PHE A 1 73 ? 21.5 23.281 6.855 1 88.94 73 PHE A O 1
ATOM 531 N N . THR A 1 74 ? 23.578 23.219 7.297 1 82.75 74 THR A N 1
ATOM 532 C CA . THR A 1 74 ? 23.984 22.672 6.012 1 82.75 74 THR A CA 1
ATOM 533 C C . THR A 1 74 ? 24.5 21.234 6.176 1 82.75 74 THR A C 1
ATOM 535 O O . THR A 1 74 ? 25.469 21 6.898 1 82.75 74 THR A O 1
ATOM 538 N N . LEU A 1 75 ? 23.656 20.359 5.527 1 70.25 75 LEU A N 1
ATOM 539 C CA . LEU A 1 75 ? 23.969 18.953 5.68 1 70.25 75 LEU A CA 1
ATOM 540 C C . LEU A 1 75 ? 24.891 18.484 4.559 1 70.25 75 LEU A C 1
ATOM 542 O O . LEU A 1 75 ? 24.812 18.969 3.43 1 70.25 75 LEU A O 1
ATOM 546 N N . GLY A 1 76 ? 25.984 17.594 4.746 1 62.28 76 GLY A N 1
ATOM 547 C CA . GLY A 1 76 ? 26.969 17.094 3.807 1 62.28 76 GLY A CA 1
ATOM 548 C C . GLY A 1 76 ? 28.406 17.234 4.297 1 62.28 76 GLY A C 1
ATOM 549 O O . GLY A 1 76 ? 28.641 17.844 5.344 1 62.28 76 GLY A O 1
ATOM 550 N N . THR A 1 77 ? 29.344 16.469 3.977 1 52.53 77 THR A N 1
ATOM 551 C CA . THR A 1 77 ? 30.75 16.531 4.344 1 52.53 77 THR A CA 1
ATOM 552 C C . THR A 1 77 ? 31.406 17.766 3.719 1 52.53 77 THR A C 1
ATOM 554 O O . THR A 1 77 ? 30.969 18.25 2.684 1 52.53 77 THR A O 1
ATOM 557 N N . ALA A 1 78 ? 32.406 18.547 4.441 1 45.94 78 ALA A N 1
ATOM 558 C CA . ALA A 1 78 ? 33.281 19.594 3.922 1 45.94 78 ALA A CA 1
ATOM 559 C C . ALA A 1 78 ? 33.625 19.359 2.453 1 45.94 78 ALA A C 1
ATOM 561 O O . ALA A 1 78 ? 33.656 20.297 1.659 1 45.94 78 ALA A O 1
ATOM 562 N N . ASP A 1 79 ? 34.031 18.25 2.006 1 42.97 79 ASP A N 1
ATOM 563 C CA . ASP A 1 79 ? 34.406 17.922 0.632 1 42.97 79 ASP A CA 1
ATOM 564 C C . ASP A 1 79 ? 33.188 17.703 -0.234 1 42.97 79 ASP A C 1
ATOM 566 O O . ASP A 1 79 ? 33.281 17.531 -1.451 1 42.97 79 ASP A O 1
ATOM 570 N N . ASP A 1 80 ? 32.031 17.344 0.207 1 41.38 80 ASP A N 1
ATOM 571 C CA . ASP A 1 80 ? 30.828 17.125 -0.577 1 41.38 80 ASP A CA 1
ATOM 572 C C . ASP A 1 80 ? 29.953 18.359 -0.599 1 41.38 80 ASP A C 1
ATOM 574 O O . ASP A 1 80 ? 29 18.469 0.17 1 41.38 80 ASP A O 1
ATOM 578 N N . GLN A 1 81 ? 30.344 19.516 -0.737 1 40.38 81 GLN A N 1
ATOM 579 C CA . GLN A 1 81 ? 29.797 20.859 -0.85 1 40.38 81 GLN A CA 1
ATOM 580 C C . GLN A 1 81 ? 28.438 20.844 -1.518 1 40.38 81 GLN A C 1
ATOM 582 O O . GLN A 1 81 ? 27.656 21.797 -1.382 1 40.38 81 GLN A O 1
ATOM 587 N N . CYS A 1 82 ? 28.172 20.109 -2.598 1 41.25 82 CYS A N 1
ATOM 588 C CA . CYS A 1 82 ? 27.078 20.312 -3.541 1 41.25 82 CYS A CA 1
ATOM 589 C C . CYS A 1 82 ? 25.797 19.641 -3.049 1 41.25 82 CYS A C 1
ATOM 591 O O . CYS A 1 82 ? 24.688 20.078 -3.381 1 41.25 82 CYS A O 1
ATOM 593 N N . CYS A 1 83 ? 25.812 18.5 -2.564 1 50.16 83 CYS A N 1
ATOM 594 C CA . CYS A 1 83 ? 24.578 17.719 -2.529 1 50.16 83 CYS A CA 1
ATOM 595 C C . CYS A 1 83 ? 23.938 17.766 -1.15 1 50.16 83 CYS A C 1
ATOM 597 O O . CYS A 1 83 ? 22.906 17.141 -0.917 1 50.16 83 CYS A O 1
ATOM 599 N N . GLY A 1 84 ? 24.516 18.625 -0.249 1 60.44 84 GLY A N 1
ATOM 600 C CA . GLY A 1 84 ? 23.922 18.422 1.067 1 60.44 84 GLY A CA 1
ATOM 601 C C . GLY A 1 84 ? 22.656 19.219 1.285 1 60.44 84 GLY A C 1
ATOM 602 O O . GLY A 1 84 ? 22.375 20.172 0.549 1 60.44 84 GLY A O 1
ATOM 603 N N . GLY A 1 85 ? 21.703 18.75 2.01 1 73.12 85 GLY A N 1
ATOM 604 C CA . GLY A 1 85 ? 20.453 19.438 2.312 1 73.12 85 GLY A CA 1
ATOM 605 C C . GLY A 1 85 ? 20.625 20.578 3.307 1 73.12 85 GLY A C 1
ATOM 606 O O . GLY A 1 85 ? 21.656 20.656 3.992 1 73.12 85 GLY A O 1
ATOM 607 N N . GLN A 1 86 ? 19.984 21.703 3.086 1 85.06 86 GLN A N 1
ATOM 608 C CA . GLN A 1 86 ? 19.891 22.797 4.035 1 85.06 86 GLN A CA 1
ATOM 609 C C . GLN A 1 86 ? 18.594 22.734 4.832 1 85.06 86 GLN A C 1
ATOM 611 O O . GLN A 1 86 ? 17.516 22.484 4.27 1 85.06 86 GLN A O 1
ATOM 616 N N . VAL A 1 87 ? 18.781 22.875 6.18 1 89.31 87 VAL A N 1
ATOM 617 C CA . VAL A 1 87 ? 17.625 22.828 7.055 1 89.31 87 VAL A CA 1
ATOM 618 C C . VAL A 1 87 ? 17.578 24.078 7.938 1 89.31 87 VAL A C 1
ATOM 620 O O . VAL A 1 87 ? 18.609 24.5 8.461 1 89.31 87 VAL A O 1
ATOM 623 N N . GLU A 1 88 ? 16.406 24.672 8.047 1 93.88 88 GLU A N 1
ATOM 624 C CA . GLU A 1 88 ? 16.172 25.75 9 1 93.88 88 GLU A CA 1
ATOM 625 C C . GLU A 1 88 ? 15.25 25.281 10.133 1 93.88 88 GLU A C 1
ATOM 627 O O . GLU A 1 88 ? 14.219 24.656 9.883 1 93.88 88 GLU A O 1
ATOM 632 N N . ILE A 1 89 ? 15.711 25.562 11.328 1 95.25 89 ILE A N 1
ATOM 633 C CA . ILE A 1 89 ? 14.953 25.188 12.523 1 95.25 89 ILE A CA 1
ATOM 634 C C . ILE A 1 89 ? 14.758 26.406 13.414 1 95.25 89 ILE A C 1
ATOM 636 O O . ILE A 1 89 ? 15.727 27.109 13.727 1 95.25 89 ILE A O 1
ATOM 640 N N . CYS A 1 90 ? 13.562 26.688 13.844 1 96.38 90 CYS A N 1
ATOM 641 C CA . CYS A 1 90 ? 13.297 27.766 14.797 1 96.38 90 CYS A CA 1
ATOM 642 C C . CYS A 1 90 ? 13.133 27.203 16.203 1 96.38 90 CYS A C 1
ATOM 644 O O . CYS A 1 90 ? 12.414 26.219 16.406 1 96.38 90 CYS A O 1
ATOM 646 N N . VAL A 1 91 ? 13.836 27.781 17.078 1 96.38 91 VAL A N 1
ATOM 647 C CA . VAL A 1 91 ? 13.664 27.469 18.5 1 96.38 91 VAL A CA 1
ATOM 648 C C . VAL A 1 91 ? 12.859 28.578 19.172 1 96.38 91 VAL A C 1
ATOM 650 O O . VAL A 1 91 ? 13.172 29.766 19.016 1 96.38 91 VAL A O 1
ATOM 653 N N . LEU A 1 92 ? 11.812 28.172 19.891 1 96 92 LEU A N 1
ATOM 654 C CA . LEU A 1 92 ? 10.945 29.172 20.5 1 96 92 LEU A CA 1
ATOM 655 C C . LEU A 1 92 ? 10.477 28.719 21.875 1 96 92 LEU A C 1
ATOM 657 O O . LEU A 1 92 ? 10.547 27.531 22.203 1 96 92 LEU A O 1
ATOM 661 N N . ASP A 1 93 ? 10.031 29.703 22.609 1 95.06 93 ASP A N 1
ATOM 662 C CA . ASP A 1 93 ? 9.398 29.406 23.891 1 95.06 93 ASP A CA 1
ATOM 663 C C . ASP A 1 93 ? 7.926 29.062 23.703 1 95.06 93 ASP A C 1
ATOM 665 O O . ASP A 1 93 ? 7.254 29.594 22.828 1 95.06 93 ASP A O 1
ATOM 669 N N . VAL A 1 94 ? 7.52 28.141 24.578 1 95.31 94 VAL A N 1
ATOM 670 C CA . VAL A 1 94 ? 6.109 27.781 24.562 1 95.31 94 VAL A CA 1
ATOM 671 C C . VAL A 1 94 ? 5.383 28.422 25.734 1 95.31 94 VAL A C 1
ATOM 673 O O . VAL A 1 94 ? 5.566 28.016 26.891 1 95.31 94 VAL A O 1
ATOM 676 N N . PRO A 1 95 ? 4.539 29.422 25.453 1 93.19 95 PRO A N 1
ATOM 677 C CA . PRO A 1 95 ? 3.75 29.984 26.547 1 93.19 95 PRO A CA 1
ATOM 678 C C . PRO A 1 95 ? 2.814 28.953 27.188 1 93.19 95 PRO A C 1
ATOM 680 O O . PRO A 1 95 ? 2.248 28.109 26.484 1 93.19 95 PRO A O 1
ATOM 683 N N . LEU A 1 96 ? 2.688 29.078 28.453 1 90.31 96 LEU A N 1
ATOM 684 C CA . LEU A 1 96 ? 1.883 28.141 29.219 1 90.31 96 LEU A CA 1
ATOM 685 C C . LEU A 1 96 ? 0.47 28.047 28.656 1 90.31 96 LEU A C 1
ATOM 687 O O . LEU A 1 96 ? -0.115 26.953 28.625 1 90.31 96 LEU A O 1
ATOM 691 N N . PHE A 1 97 ? -0.032 29.125 28.234 1 90.69 97 PHE A N 1
ATOM 692 C CA . PHE A 1 97 ? -1.405 29.234 27.75 1 90.69 97 PHE A CA 1
ATOM 693 C C . PHE A 1 97 ? -1.604 28.375 26.516 1 90.69 97 PHE A C 1
ATOM 695 O O . PHE A 1 97 ? -2.732 28 26.188 1 90.69 97 PHE A O 1
ATOM 702 N N . PHE A 1 98 ? -0.541 27.969 25.844 1 92.5 98 PHE A N 1
ATOM 703 C CA . PHE A 1 98 ? -0.636 27.219 24.594 1 92.5 98 PHE A CA 1
ATOM 704 C C . PHE A 1 98 ? -0.293 25.75 24.844 1 92.5 98 PHE A C 1
ATOM 706 O O . PHE A 1 98 ? -0.161 24.969 23.891 1 92.5 98 PHE A O 1
ATOM 713 N N . SER A 1 99 ? -0.119 25.328 26.016 1 90.62 99 SER A N 1
ATOM 714 C CA . SER A 1 99 ? 0.384 24 26.328 1 90.62 99 SER A CA 1
ATOM 715 C C . SER A 1 99 ? -0.503 22.906 25.719 1 90.62 99 SER A C 1
ATOM 717 O O . SER A 1 99 ? -0.008 21.875 25.281 1 90.62 99 SER A O 1
ATOM 719 N N . GLU A 1 100 ? -1.808 23.156 25.641 1 87.44 100 GLU A N 1
ATOM 720 C CA . GLU A 1 100 ? -2.758 22.156 25.141 1 87.44 100 GLU A CA 1
ATOM 721 C C . GLU A 1 100 ? -2.545 21.891 23.656 1 87.44 100 GLU A C 1
ATOM 723 O O . GLU A 1 100 ? -2.938 20.828 23.156 1 87.44 100 GLU A O 1
ATOM 728 N N . LEU A 1 101 ? -1.93 22.781 22.984 1 91.19 101 LEU A N 1
ATOM 729 C CA . LEU A 1 101 ? -1.724 22.672 21.547 1 91.19 101 LEU A CA 1
ATOM 730 C C . LEU A 1 101 ? -0.615 21.656 21.25 1 91.19 101 LEU A C 1
ATOM 732 O O . LEU A 1 101 ? -0.359 21.359 20.078 1 91.19 101 LEU A O 1
ATOM 736 N N . TYR A 1 102 ? -0.038 21.156 22.266 1 89.38 102 TYR A N 1
ATOM 737 C CA . TYR A 1 102 ? 1.057 20.203 22.047 1 89.38 102 TYR A CA 1
ATOM 738 C C . TYR A 1 102 ? 0.6 18.781 22.297 1 89.38 102 TYR A C 1
ATOM 740 O O . TYR A 1 102 ? 1.408 17.844 22.266 1 89.38 102 TYR A O 1
ATOM 748 N N . GLN A 1 103 ? -0.65 18.703 22.516 1 81.19 103 GLN A N 1
ATOM 749 C CA . GLN A 1 103 ? -1.249 17.359 22.5 1 81.19 103 GLN A CA 1
ATOM 750 C C . GLN A 1 103 ? -1.473 16.875 21.078 1 81.19 103 GLN A C 1
ATOM 752 O O . GLN A 1 103 ? -1.701 17.672 20.172 1 81.19 103 GLN A O 1
ATOM 757 N N . PRO A 1 104 ? -1.35 15.531 20.969 1 74.62 104 PRO A N 1
ATOM 758 C CA . PRO A 1 104 ? -1.579 14.992 19.625 1 74.62 104 PRO A CA 1
ATOM 759 C C . PRO A 1 104 ? -2.916 15.438 19.031 1 74.62 104 PRO A C 1
ATOM 761 O O . PRO A 1 104 ? -3.92 15.508 19.75 1 74.62 104 PRO A O 1
ATOM 764 N N . GLY A 1 105 ? -2.854 15.812 17.812 1 75.56 105 GLY A N 1
ATOM 765 C CA . GLY A 1 105 ? -4.066 16.172 17.094 1 75.56 105 GLY A CA 1
ATOM 766 C C . GLY A 1 105 ? -4.316 17.672 17.062 1 75.56 105 GLY A C 1
ATOM 767 O O . GLY A 1 105 ? -5.27 18.141 16.438 1 75.56 105 GLY A O 1
ATOM 768 N N . ALA A 1 106 ? -3.486 18.438 17.766 1 85.06 106 ALA A N 1
ATOM 769 C CA . ALA A 1 106 ? -3.643 19.891 17.75 1 85.06 106 ALA A CA 1
ATOM 770 C C . ALA A 1 106 ? -2.932 20.516 16.562 1 85.06 106 ALA A C 1
ATOM 772 O O . ALA A 1 106 ? -2.094 19.875 15.922 1 85.06 106 ALA A O 1
ATOM 773 N N . SER A 1 107 ? -3.424 21.656 16.172 1 91.06 107 SER A N 1
ATOM 774 C CA . SER A 1 107 ? -2.768 22.469 15.156 1 91.06 107 SER A CA 1
ATOM 775 C C . SER A 1 107 ? -2.195 23.75 15.758 1 91.06 107 SER A C 1
ATOM 777 O O . SER A 1 107 ? -2.672 24.219 16.781 1 91.06 107 SER A O 1
ATOM 779 N N . ARG A 1 108 ? -1.155 24.266 15.164 1 95.12 108 ARG A N 1
ATOM 780 C CA . ARG A 1 108 ? -0.459 25.438 15.688 1 95.12 108 ARG A CA 1
ATOM 781 C C . ARG A 1 108 ? -0.13 26.406 14.562 1 95.12 108 ARG A C 1
ATOM 783 O O . ARG A 1 108 ? 0.135 26 13.43 1 95.12 108 ARG A O 1
ATOM 790 N N . LEU A 1 109 ? -0.241 27.641 14.867 1 95.94 109 LEU A N 1
ATOM 791 C CA . LEU A 1 109 ? 0.165 28.719 13.969 1 95.94 109 LEU A CA 1
ATOM 792 C C . LEU A 1 109 ? 1.235 29.594 14.617 1 95.94 109 LEU A C 1
ATOM 794 O O . LEU A 1 109 ? 1.097 30 15.773 1 95.94 109 LEU A O 1
ATOM 798 N N . TYR A 1 110 ? 2.277 29.844 13.867 1 96.94 110 TYR A N 1
ATOM 799 C CA . TYR A 1 110 ? 3.377 30.688 14.32 1 96.94 110 TYR A CA 1
ATOM 800 C C . TYR A 1 110 ? 3.475 31.953 13.477 1 96.94 110 TYR A C 1
ATOM 802 O O . TYR A 1 110 ? 3.162 31.938 12.289 1 96.94 110 TYR A O 1
ATOM 810 N N . GLN A 1 111 ? 3.799 33.031 14.133 1 96.31 111 GLN A N 1
ATOM 811 C CA . GLN A 1 111 ? 4.117 34.281 13.43 1 96.31 111 GLN A CA 1
ATOM 812 C C . GLN A 1 111 ? 5.625 34.469 13.32 1 96.31 111 GLN A C 1
ATOM 814 O O . GLN A 1 111 ? 6.359 34.25 14.289 1 96.31 111 GLN A O 1
ATOM 819 N N . ARG A 1 112 ? 6.047 34.844 12.148 1 95.62 112 ARG A N 1
ATOM 820 C CA . ARG A 1 112 ? 7.461 35.094 11.891 1 95.62 112 ARG A CA 1
ATOM 821 C C . ARG A 1 112 ? 7.793 36.562 12.055 1 95.62 112 ARG A C 1
ATOM 823 O O . 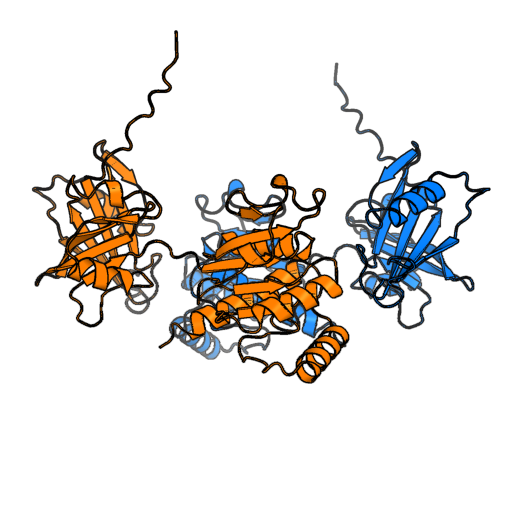ARG A 1 112 ? 7.078 37.438 11.547 1 95.62 112 ARG A O 1
ATOM 830 N N . ASP A 1 113 ? 8.891 36.844 12.75 1 93.06 113 ASP A N 1
ATOM 831 C CA . ASP A 1 113 ? 9.297 38.25 12.883 1 93.06 113 ASP A CA 1
ATOM 832 C C . ASP A 1 113 ? 10.352 38.625 11.852 1 93.06 113 ASP A C 1
ATOM 834 O O . ASP A 1 113 ? 10.68 37.812 10.969 1 93.06 113 ASP A O 1
ATOM 838 N N . SER A 1 114 ? 10.836 39.844 11.938 1 90.81 114 SER A N 1
ATOM 839 C CA . SER A 1 114 ? 11.758 40.375 10.938 1 90.81 114 SER A CA 1
ATOM 840 C C . SER A 1 114 ? 13.086 39.625 10.961 1 90.81 114 SER A C 1
ATOM 842 O O . SER A 1 114 ? 13.805 39.562 9.961 1 90.81 114 SER A O 1
ATOM 844 N N . ALA A 1 115 ? 13.422 38.969 12.062 1 91.12 115 ALA A N 1
ATOM 845 C CA . ALA A 1 115 ? 14.672 38.219 12.195 1 91.12 115 ALA A CA 1
ATOM 846 C C . ALA A 1 115 ? 14.477 36.75 11.797 1 91.12 115 ALA A C 1
ATOM 848 O O . ALA A 1 115 ? 15.406 35.969 11.898 1 91.12 115 ALA A O 1
ATOM 849 N N . GLY A 1 116 ? 13.281 36.438 11.406 1 91.88 116 GLY A N 1
ATOM 850 C CA . GLY A 1 116 ? 12.984 35.094 10.969 1 91.88 116 GLY A CA 1
ATOM 851 C C . GLY A 1 116 ? 12.586 34.156 12.102 1 91.88 116 GLY A C 1
ATOM 852 O O . GLY A 1 116 ? 12.398 32.969 11.898 1 91.88 116 GLY A O 1
ATOM 853 N N . ARG A 1 117 ? 12.453 34.75 13.32 1 94.31 117 ARG A N 1
ATOM 854 C CA . ARG A 1 117 ? 12.07 33.938 14.477 1 94.31 117 ARG A CA 1
ATOM 855 C C . ARG A 1 117 ? 10.562 33.719 14.523 1 94.31 117 ARG A C 1
ATOM 857 O O . ARG A 1 117 ? 9.797 34.562 14.016 1 94.31 117 ARG A O 1
ATOM 864 N N . LEU A 1 118 ? 10.227 32.5 15.133 1 95.75 118 LEU A N 1
ATOM 865 C CA . LEU A 1 118 ? 8.812 32.188 15.227 1 95.75 118 LEU A CA 1
ATOM 866 C C . LEU A 1 118 ? 8.297 32.375 16.656 1 95.75 118 LEU A C 1
ATOM 868 O O . LEU A 1 118 ? 9.031 32.188 17.625 1 95.75 118 LEU A O 1
ATOM 872 N N . ARG A 1 119 ? 7.07 32.812 16.734 1 96.06 119 ARG A N 1
ATOM 873 C CA . ARG A 1 119 ? 6.305 32.844 17.984 1 96.06 119 ARG A CA 1
ATOM 874 C C . ARG A 1 119 ? 4.934 32.188 17.797 1 96.06 119 ARG A C 1
ATOM 876 O O . ARG A 1 119 ? 4.262 32.438 16.781 1 96.06 119 ARG A O 1
ATOM 883 N N . LEU A 1 120 ? 4.566 31.406 18.719 1 96.12 120 LEU A N 1
ATOM 884 C CA . LEU A 1 120 ? 3.244 30.781 18.672 1 96.12 120 LEU A CA 1
ATOM 885 C C . LEU A 1 120 ? 2.148 31.828 18.859 1 96.12 120 LEU A C 1
ATOM 887 O O . LEU A 1 120 ? 2.18 32.594 19.812 1 96.12 120 LEU A O 1
ATOM 891 N N . VAL A 1 121 ? 1.154 31.797 17.938 1 96.38 121 VAL A N 1
ATOM 892 C CA . VAL A 1 121 ? 0.178 32.875 18.031 1 96.38 121 VAL A CA 1
ATOM 893 C C . VAL A 1 121 ? -1.233 32.312 18.078 1 96.38 121 VAL A C 1
ATOM 895 O O . VAL A 1 121 ? -2.178 32.969 18.484 1 96.38 121 VAL A O 1
ATOM 898 N N . ALA A 1 122 ? -1.396 31.094 17.625 1 96.12 122 ALA A N 1
ATOM 899 C CA . ALA A 1 122 ? -2.73 30.5 17.625 1 96.12 122 ALA A CA 1
ATOM 900 C C . ALA A 1 122 ? -2.654 28.984 17.469 1 96.12 122 ALA A C 1
ATOM 902 O O . ALA A 1 122 ? -1.59 28.438 17.172 1 96.12 122 ALA A O 1
ATOM 903 N N . GLY A 1 123 ? -3.781 28.312 17.656 1 95 123 GLY A N 1
ATOM 904 C CA . GLY A 1 123 ? -3.908 26.875 17.438 1 95 123 GLY A CA 1
ATOM 905 C C . GLY A 1 123 ? -5.301 26.359 17.734 1 95 123 GLY A C 1
ATOM 906 O O . GLY A 1 123 ? -6.195 27.125 18.094 1 95 123 GLY A O 1
ATOM 907 N N . MET A 1 124 ? -5.438 25.125 17.406 1 89.88 124 MET A N 1
ATOM 908 C CA . MET A 1 124 ? -6.664 24.391 17.688 1 89.88 124 MET A CA 1
ATOM 909 C C . MET A 1 124 ? -6.352 23.031 18.328 1 89.88 124 MET A C 1
ATOM 911 O O . MET A 1 124 ? -5.492 22.297 17.844 1 89.88 124 MET A O 1
ATOM 915 N N . THR A 1 125 ? -7.012 22.797 19.406 1 85.56 125 THR A N 1
ATOM 916 C CA . THR A 1 125 ? -6.812 21.516 20.047 1 85.56 125 THR A CA 1
ATOM 917 C C . THR A 1 125 ? -7.527 20.406 19.281 1 85.56 125 THR A C 1
ATOM 919 O O . THR A 1 125 ? -8.336 20.688 18.391 1 85.56 125 THR A O 1
ATOM 922 N N . ARG A 1 126 ? -7.195 19.25 19.703 1 73.69 126 ARG A N 1
ATOM 923 C CA . ARG A 1 126 ? -7.828 18.078 19.094 1 73.69 126 ARG A CA 1
ATOM 924 C C . ARG A 1 126 ? -9.344 18.141 19.234 1 73.69 126 ARG A C 1
ATOM 926 O O . ARG A 1 126 ? -10.078 17.719 18.344 1 73.69 126 ARG A O 1
ATOM 933 N N . LEU A 1 127 ? -9.742 18.734 20.344 1 66.94 127 LEU A N 1
ATOM 934 C CA . LEU A 1 127 ? -11.164 18.766 20.672 1 66.94 127 LEU A CA 1
ATOM 935 C C . LEU A 1 127 ? -11.828 19.984 20.062 1 66.94 127 LEU A C 1
ATOM 937 O O . LEU A 1 127 ? -12.984 20.281 20.359 1 66.94 127 LEU A O 1
ATOM 941 N N . GLY A 1 128 ? -11.094 20.797 19.281 1 76 128 GLY A N 1
ATOM 942 C CA . GLY A 1 128 ? -11.688 21.891 18.531 1 76 128 GLY A CA 1
ATOM 943 C C . GLY A 1 128 ? -11.617 23.219 19.25 1 76 128 GLY A C 1
ATOM 944 O O . GLY A 1 128 ? -12.148 24.219 18.766 1 76 128 GLY A O 1
ATOM 945 N N . ARG A 1 129 ? -11.047 23.219 20.438 1 83.94 129 ARG A N 1
ATOM 946 C CA . ARG A 1 129 ? -10.867 24.5 21.125 1 83.94 129 ARG A CA 1
ATOM 947 C C . ARG A 1 129 ? -9.906 25.406 20.359 1 83.94 129 ARG A C 1
ATOM 949 O O . ARG A 1 129 ? -8.781 25.016 20.062 1 83.94 129 ARG A O 1
ATOM 956 N N . GLU A 1 130 ? -10.383 26.562 20.016 1 90.5 130 GLU A N 1
ATOM 957 C CA . GLU A 1 130 ? -9.594 27.531 19.266 1 90.5 130 GLU A CA 1
ATOM 958 C C . GLU A 1 130 ? -8.867 28.484 20.203 1 90.5 130 GLU A C 1
ATOM 960 O O . GLU A 1 130 ? -9.453 29 21.156 1 90.5 130 GLU A O 1
ATOM 965 N N . ILE A 1 131 ? -7.652 28.688 20.062 1 93.56 131 ILE A N 1
ATOM 966 C CA . ILE A 1 131 ? -6.848 29.641 20.812 1 93.56 131 ILE A CA 1
ATOM 967 C C . ILE A 1 131 ? -6.184 30.641 19.859 1 93.56 131 ILE A C 1
ATOM 969 O O . ILE A 1 131 ? -5.465 30.234 18.938 1 93.56 131 ILE A O 1
ATOM 973 N N . GLY A 1 132 ? -6.348 31.938 20.062 1 92.38 132 GLY A N 1
ATOM 974 C CA . GLY A 1 132 ? -5.777 32.969 19.203 1 92.38 132 GLY A CA 1
ATOM 975 C C . GLY A 1 132 ? -6.824 33.812 18.516 1 92.38 132 GLY A C 1
ATOM 976 O O . GLY A 1 132 ? -8.023 33.656 18.75 1 92.38 132 GLY A O 1
ATOM 977 N N . SER A 1 133 ? -6.418 34.781 17.781 1 91.06 133 SER A N 1
ATOM 978 C CA . SER A 1 133 ? -7.328 35.688 17.109 1 91.06 133 SER A CA 1
ATOM 979 C C . SER A 1 133 ? -8.031 35 15.945 1 91.06 133 SER A C 1
ATOM 981 O O . SER A 1 133 ? -7.527 34.031 15.398 1 91.06 133 SER A O 1
ATOM 983 N N . PHE A 1 134 ? -9.164 35.562 15.594 1 88.44 134 PHE A N 1
ATOM 984 C CA . PHE A 1 134 ? -9.93 35.094 14.453 1 88.44 134 PHE A CA 1
ATOM 985 C C . PHE A 1 134 ? -9.094 35.094 13.18 1 88.44 134 PHE A C 1
ATOM 987 O O . PHE A 1 134 ? -9.109 34.156 12.406 1 88.44 134 PHE A O 1
ATOM 994 N N . ASP A 1 135 ? -8.383 36.156 13.008 1 90.06 135 ASP A N 1
ATOM 995 C CA . ASP A 1 135 ? -7.547 36.281 11.82 1 90.06 135 ASP A CA 1
ATOM 996 C C . ASP A 1 135 ? -6.473 35.219 11.773 1 90.06 135 ASP A C 1
ATOM 998 O O . ASP A 1 135 ? -6.238 34.594 10.727 1 90.06 135 ASP A O 1
ATOM 1002 N N . ALA A 1 136 ? -5.895 34.969 12.875 1 92.5 136 ALA A N 1
ATOM 1003 C CA . ALA A 1 136 ? -4.848 33.938 12.953 1 92.5 136 ALA A CA 1
ATOM 1004 C C . ALA A 1 136 ? -5.418 32.562 12.703 1 92.5 136 ALA A C 1
ATOM 1006 O O . ALA A 1 136 ? -4.816 31.75 11.984 1 92.5 136 ALA A O 1
ATOM 1007 N N . LEU A 1 137 ? -6.523 32.312 13.242 1 89.44 137 LEU A N 1
ATOM 1008 C CA . LEU A 1 137 ? -7.156 31.016 13.094 1 89.44 137 LEU A CA 1
ATOM 1009 C C . LEU A 1 137 ? -7.586 30.781 11.648 1 89.44 137 LEU A C 1
ATOM 1011 O O . LEU A 1 137 ? -7.512 29.656 11.148 1 89.44 137 LEU A O 1
ATOM 1015 N N . THR A 1 138 ? -8.016 31.828 10.992 1 86.31 138 THR A N 1
ATOM 1016 C CA . THR A 1 138 ? -8.367 31.719 9.578 1 86.31 138 THR A CA 1
ATOM 1017 C C . THR A 1 138 ? -7.16 31.297 8.75 1 86.31 138 THR A C 1
ATOM 1019 O O . THR A 1 138 ? -7.273 30.453 7.855 1 86.31 138 THR A O 1
ATOM 1022 N N . VAL A 1 139 ? -6.023 31.891 9.031 1 87.88 139 VAL A N 1
ATOM 1023 C CA . VAL A 1 139 ? -4.785 31.516 8.359 1 87.88 139 VAL A CA 1
ATOM 1024 C C . VAL A 1 139 ? -4.477 30.047 8.609 1 87.88 139 VAL A C 1
ATOM 1026 O O . VAL A 1 139 ? -4.137 29.312 7.684 1 87.88 139 VAL A O 1
ATOM 1029 N N . LEU A 1 140 ? -4.668 29.594 9.805 1 89.62 140 LEU A N 1
ATOM 1030 C CA . LEU A 1 140 ? -4.371 28.219 10.203 1 89.62 140 LEU A CA 1
ATOM 1031 C C . LEU A 1 140 ? -5.285 27.234 9.477 1 89.62 140 LEU A C 1
ATOM 1033 O O . LEU A 1 140 ? -4.828 26.203 8.984 1 89.62 140 LEU A O 1
ATOM 1037 N N . LEU A 1 141 ? -6.5 27.531 9.383 1 78.25 141 LEU A N 1
ATOM 1038 C CA . LEU A 1 141 ? -7.504 26.641 8.82 1 78.25 141 LEU A CA 1
ATOM 1039 C C . LEU A 1 141 ? -7.305 26.484 7.316 1 78.25 141 LEU A C 1
ATOM 1041 O O . LEU A 1 141 ? -7.777 25.516 6.723 1 78.25 141 LEU A O 1
ATOM 1045 N N . ARG A 1 142 ? -6.602 27.453 6.832 1 75.19 142 ARG A N 1
ATOM 1046 C CA . ARG A 1 142 ? -6.344 27.391 5.398 1 75.19 142 ARG A CA 1
ATOM 1047 C C . ARG A 1 142 ? -5.121 26.531 5.098 1 75.19 142 ARG A C 1
ATOM 1049 O O . ARG A 1 142 ? -4.895 26.141 3.949 1 75.19 142 ARG A O 1
ATOM 1056 N N . ALA A 1 143 ? -4.371 26.25 6.117 1 80.5 143 ALA A N 1
ATOM 1057 C CA . ALA A 1 143 ? -3.156 25.469 5.926 1 80.5 143 ALA A CA 1
ATOM 1058 C C . ALA A 1 143 ? -3.473 23.969 5.887 1 80.5 143 ALA A C 1
ATOM 1060 O O . ALA A 1 143 ? -4.199 23.469 6.746 1 80.5 143 ALA A O 1
ATOM 1061 N N . ASN A 1 144 ? -2.982 23.266 4.902 1 68.25 144 ASN A N 1
ATOM 1062 C CA . ASN A 1 144 ? -3.238 21.828 4.773 1 68.25 144 ASN A CA 1
ATOM 1063 C C . ASN A 1 144 ? -1.975 21.016 5.027 1 68.25 144 ASN A C 1
ATOM 1065 O O . ASN A 1 144 ? -2.021 19.781 5.055 1 68.25 144 ASN A O 1
ATOM 1069 N N . ALA A 1 145 ? -0.937 21.703 5.043 1 77 145 ALA A N 1
ATOM 1070 C CA . ALA A 1 145 ? 0.352 21.078 5.344 1 77 145 ALA A CA 1
ATOM 1071 C C . ALA A 1 145 ? 1.248 22.031 6.129 1 77 145 ALA A C 1
ATOM 1073 O O . ALA A 1 145 ? 1.03 23.25 6.121 1 77 145 ALA A O 1
ATOM 1074 N N . PRO A 1 146 ? 2.186 21.438 6.824 1 88.56 146 PRO A N 1
ATOM 1075 C CA . PRO A 1 146 ? 3.129 22.328 7.5 1 88.56 146 PRO A CA 1
ATOM 1076 C C . PRO A 1 146 ? 3.871 23.234 6.527 1 88.56 146 PRO A C 1
ATOM 1078 O O . PRO A 1 146 ? 4.324 22.797 5.473 1 88.56 146 PRO A O 1
ATOM 1081 N N . GLY A 1 147 ? 3.914 24.531 6.84 1 90.94 147 GLY A N 1
ATOM 1082 C CA . GLY A 1 147 ? 4.664 25.422 5.969 1 90.94 147 GLY A CA 1
ATOM 1083 C C . GLY A 1 147 ? 4.336 26.891 6.184 1 90.94 147 GLY A C 1
ATOM 1084 O O . GLY A 1 147 ? 3.461 27.219 6.988 1 90.94 147 GLY 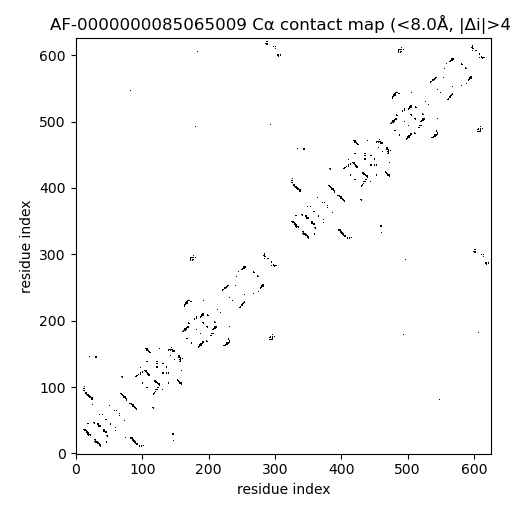A O 1
ATOM 1085 N N . MET A 1 148 ? 5.098 27.781 5.473 1 91.38 148 MET A N 1
ATOM 1086 C CA . MET A 1 148 ? 4.879 29.219 5.516 1 91.38 148 MET A CA 1
ATOM 1087 C C . MET A 1 148 ? 3.715 29.625 4.613 1 91.38 148 MET A C 1
ATOM 1089 O O . MET A 1 148 ? 3.49 29 3.572 1 91.38 148 MET A O 1
ATOM 1093 N N . ASP A 1 149 ? 3.018 30.609 4.984 1 86.44 149 ASP A N 1
ATOM 1094 C CA . ASP A 1 149 ? 1.993 31.141 4.094 1 86.44 149 ASP A CA 1
ATOM 1095 C C . ASP A 1 149 ? 2.621 31.906 2.932 1 86.44 149 ASP A C 1
ATOM 1097 O O . ASP A 1 149 ? 3.842 32.062 2.879 1 86.44 149 ASP A 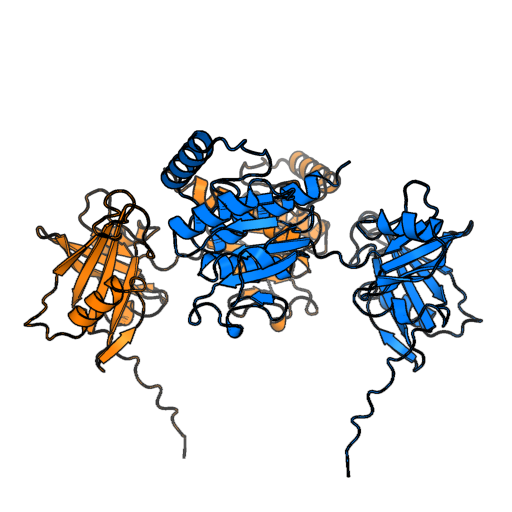O 1
ATOM 1101 N N . VAL A 1 150 ? 1.819 32.312 2.021 1 81.81 150 VAL A N 1
ATOM 1102 C CA . VAL A 1 150 ? 2.273 32.938 0.778 1 81.81 150 VAL A CA 1
ATOM 1103 C C . VAL A 1 150 ? 3.078 34.188 1.087 1 81.81 150 VAL A C 1
ATOM 1105 O O . VAL A 1 150 ? 4.074 34.5 0.42 1 81.81 150 VAL A O 1
ATOM 1108 N N . GLU A 1 151 ? 2.688 34.938 2.104 1 86.56 151 GLU A N 1
ATOM 1109 C CA . GLU A 1 151 ? 3.34 36.188 2.467 1 86.56 151 GLU A CA 1
ATOM 1110 C C . GLU A 1 151 ? 4.539 35.938 3.379 1 86.56 151 GLU A C 1
ATOM 1112 O O . GLU A 1 151 ? 5.199 36.875 3.812 1 86.56 151 GLU A O 1
ATOM 1117 N N . GLU A 1 152 ? 4.766 34.719 3.715 1 91.19 152 GLU A N 1
ATOM 1118 C CA . GLU A 1 152 ? 5.871 34.312 4.574 1 91.19 152 GLU A CA 1
ATOM 1119 C C . GLU A 1 152 ? 5.805 35 5.93 1 91.19 152 GLU A C 1
ATOM 1121 O O . GLU A 1 152 ? 6.832 35.406 6.473 1 91.19 152 GLU A O 1
ATOM 1126 N N . ARG A 1 153 ? 4.66 35.188 6.395 1 92.56 153 ARG A N 1
ATOM 1127 C CA . ARG A 1 153 ? 4.445 35.844 7.676 1 92.56 153 ARG A CA 1
ATOM 1128 C C . ARG A 1 153 ? 4.09 34.844 8.758 1 92.56 153 ARG A C 1
ATOM 1130 O O . ARG A 1 153 ? 4.316 35.094 9.945 1 92.56 153 ARG A O 1
ATOM 1137 N N . HIS A 1 154 ? 3.475 33.781 8.305 1 95.44 154 HIS A N 1
ATOM 1138 C CA . HIS A 1 154 ? 3.037 32.75 9.25 1 95.44 154 HIS A CA 1
ATOM 1139 C C . HIS A 1 154 ? 3.549 31.375 8.852 1 95.44 154 HIS A C 1
ATOM 1141 O O . HIS A 1 154 ? 3.65 31.062 7.66 1 95.44 154 HIS A O 1
ATOM 1147 N N . PHE A 1 155 ? 3.889 30.609 9.852 1 95.94 155 PHE A N 1
ATOM 1148 C CA . PHE A 1 155 ? 4.168 29.188 9.695 1 95.94 155 PHE A CA 1
ATOM 1149 C C . PHE A 1 155 ? 3.062 28.359 10.328 1 95.94 155 PHE A C 1
ATOM 1151 O O . PHE A 1 155 ? 2.746 28.516 11.508 1 95.94 155 PHE A O 1
ATOM 1158 N N . ALA A 1 156 ? 2.482 27.453 9.531 1 94.56 156 ALA A N 1
ATOM 1159 C CA . ALA A 1 156 ? 1.383 26.641 10.039 1 94.56 156 ALA A CA 1
ATOM 1160 C C . ALA A 1 156 ? 1.82 25.188 10.227 1 94.56 156 ALA A C 1
ATOM 1162 O O . ALA A 1 156 ? 2.564 24.641 9.406 1 94.56 156 ALA A O 1
ATOM 1163 N N . LEU A 1 157 ? 1.403 24.594 11.336 1 92.06 157 LEU A N 1
ATOM 1164 C CA . LEU A 1 157 ? 1.412 23.156 11.586 1 92.06 157 LEU A CA 1
ATOM 1165 C C . LEU A 1 157 ? -0.007 22.641 11.766 1 92.06 157 LEU A C 1
ATOM 1167 O O . LEU A 1 157 ? -0.512 22.562 12.891 1 92.06 157 LEU A O 1
ATOM 1171 N N . PRO A 1 158 ? -0.657 22.344 10.703 1 83.44 158 PRO A N 1
ATOM 1172 C CA . PRO A 1 158 ? -2.031 21.844 10.82 1 83.44 158 PRO A CA 1
ATOM 1173 C C . PRO A 1 158 ? -2.109 20.484 11.508 1 83.44 158 PRO A C 1
ATOM 1175 O O . PRO A 1 158 ? -1.109 19.766 11.578 1 83.44 158 PRO A O 1
ATOM 1178 N N . ALA A 1 159 ? -3.297 20.406 12.25 1 72.81 159 ALA A N 1
ATOM 1179 C CA . ALA A 1 159 ? -3.539 19.062 12.75 1 72.81 159 ALA A CA 1
ATOM 1180 C C . ALA A 1 159 ? -3.502 18.031 11.625 1 72.81 159 ALA A C 1
ATOM 1182 O O . ALA A 1 159 ? -3.906 18.328 10.5 1 72.81 159 ALA A O 1
ATOM 1183 N N . PRO A 1 160 ? -2.732 17.016 12.023 1 61.56 160 PRO A N 1
ATOM 1184 C CA . PRO A 1 160 ? -2.836 16.016 10.953 1 61.56 160 PRO A CA 1
ATOM 1185 C C . PRO A 1 160 ? -4.277 15.766 10.523 1 61.56 160 PRO A C 1
ATOM 1187 O O . PRO A 1 160 ? -5.16 15.602 11.367 1 61.56 160 PRO A O 1
ATOM 1190 N N . HIS A 1 161 ? -4.621 16.438 9.422 1 64.25 161 HIS A N 1
ATOM 1191 C CA . HIS A 1 161 ? -5.941 16.141 8.875 1 64.25 161 HIS A CA 1
ATOM 1192 C C . HIS A 1 161 ? -5.988 14.75 8.266 1 64.25 161 HIS A C 1
ATOM 1194 O O . HIS A 1 161 ? -5.168 14.414 7.406 1 64.25 161 HIS A O 1
ATOM 1200 N N . HIS A 1 162 ? -6.793 13.938 9.016 1 77.69 162 HIS A N 1
ATOM 1201 C CA . HIS A 1 162 ? -7.043 12.633 8.422 1 77.69 162 HIS A CA 1
ATOM 1202 C C . HIS A 1 162 ? -8.32 12.641 7.598 1 77.69 162 HIS A C 1
ATOM 1204 O O . HIS A 1 162 ? -9.414 12.867 8.133 1 77.69 162 HIS A O 1
ATOM 1210 N N . GLN A 1 163 ? -8.18 12.578 6.309 1 87.38 163 GLN A N 1
ATOM 1211 C CA . GLN A 1 163 ? -9.32 12.578 5.398 1 87.38 163 GLN A CA 1
ATOM 1212 C C . GLN A 1 163 ? -10.242 11.391 5.676 1 87.38 163 GLN A C 1
ATOM 1214 O O . GLN A 1 163 ? -9.789 10.242 5.734 1 87.38 163 GLN A O 1
ATOM 1219 N N . PRO A 1 164 ? -11.547 11.68 5.945 1 91.31 164 PRO A N 1
ATOM 1220 C CA . PRO A 1 164 ? -12.461 10.57 6.215 1 91.31 164 PRO A CA 1
ATOM 1221 C C . PRO A 1 164 ? -12.555 9.586 5.047 1 91.31 164 PRO A C 1
ATOM 1223 O O . PRO A 1 164 ? -12.734 10.008 3.9 1 91.31 164 PRO A O 1
ATOM 1226 N N . LEU A 1 165 ? -12.359 8.305 5.324 1 97.25 165 LEU A N 1
ATOM 1227 C CA . LEU A 1 165 ? -12.484 7.215 4.367 1 97.25 165 LEU A CA 1
ATOM 1228 C C . LEU A 1 165 ? -13.453 6.156 4.871 1 97.25 165 LEU A C 1
ATOM 1230 O O . LEU A 1 165 ? -13.148 5.414 5.809 1 97.25 165 LEU A O 1
ATOM 1234 N N . TRP A 1 166 ? -14.656 6.141 4.258 1 98.12 166 TRP A N 1
ATOM 1235 C CA . TRP A 1 166 ? -15.656 5.133 4.609 1 98.12 166 TRP A CA 1
ATOM 1236 C C . TRP A 1 166 ? -15.57 3.932 3.676 1 98.12 166 TRP A C 1
ATOM 1238 O O . TRP A 1 166 ? -15.695 4.074 2.459 1 98.12 166 TRP A O 1
ATOM 1248 N N . ILE A 1 167 ? -15.312 2.762 4.23 1 98.38 167 ILE A N 1
ATOM 1249 C CA . ILE A 1 167 ? -15.195 1.515 3.482 1 98.38 167 ILE A CA 1
ATOM 1250 C C . ILE A 1 167 ? -16.375 0.599 3.822 1 98.38 167 ILE A C 1
ATOM 1252 O O . ILE A 1 167 ? -16.469 0.096 4.945 1 98.38 167 ILE A O 1
ATOM 1256 N N . PHE A 1 168 ? -17.234 0.431 2.871 1 98.31 168 PHE A N 1
ATOM 1257 C CA . PHE A 1 168 ? -18.344 -0.497 3.082 1 98.31 168 PHE A CA 1
ATOM 1258 C C . PHE A 1 168 ? -17.969 -1.897 2.611 1 98.31 168 PHE A C 1
ATOM 1260 O O . PHE A 1 168 ? -17.922 -2.16 1.407 1 98.31 168 PHE A O 1
ATOM 1267 N N . GLY A 1 169 ? -17.812 -2.826 3.555 1 95.56 169 GLY A N 1
ATOM 1268 C CA . GLY A 1 169 ? -17.344 -4.18 3.291 1 95.56 169 GLY A CA 1
ATOM 1269 C C . GLY A 1 169 ? -16.047 -4.52 4.012 1 95.56 169 GLY A C 1
ATOM 1270 O O . GLY A 1 169 ? -15.008 -3.941 3.725 1 95.56 169 GLY A O 1
ATOM 1271 N N . ALA A 1 170 ? -16.078 -5.508 4.871 1 92.75 170 ALA A N 1
ATOM 1272 C CA . ALA A 1 170 ? -14.922 -5.934 5.648 1 92.75 170 ALA A CA 1
ATOM 1273 C C . ALA A 1 170 ? -14.32 -7.219 5.082 1 92.75 170 ALA A C 1
ATOM 1275 O O . ALA A 1 170 ? -13.703 -7.996 5.809 1 92.75 170 ALA A O 1
ATOM 1276 N N . GLY A 1 171 ? -14.594 -7.406 3.789 1 86.44 171 GLY A N 1
ATOM 1277 C CA . GLY A 1 171 ? -14 -8.562 3.131 1 86.44 171 GLY A CA 1
ATOM 1278 C C . GLY A 1 171 ? -12.516 -8.398 2.871 1 86.44 171 GLY A C 1
ATOM 1279 O O . GLY A 1 171 ? -11.883 -7.488 3.414 1 86.44 171 GLY A O 1
ATOM 1280 N N . HIS A 1 172 ? -11.992 -9.227 1.999 1 81.88 172 HIS A N 1
ATOM 1281 C CA . HIS A 1 172 ? -10.562 -9.297 1.74 1 81.88 172 HIS A CA 1
ATOM 1282 C C . HIS A 1 172 ? -10.039 -7.977 1.173 1 81.88 172 HIS A C 1
ATOM 1284 O O . HIS A 1 172 ? -9 -7.473 1.608 1 81.88 172 HIS A O 1
ATOM 1290 N N . VAL A 1 173 ? -10.82 -7.383 0.29 1 89.12 173 VAL A N 1
ATOM 1291 C CA . VAL A 1 173 ? -10.383 -6.141 -0.341 1 89.12 173 VAL A CA 1
ATOM 1292 C C . VAL A 1 173 ? -10.492 -4.988 0.653 1 89.12 173 VAL A C 1
ATOM 1294 O O . VAL A 1 173 ? -9.578 -4.176 0.779 1 89.12 173 VAL A O 1
ATOM 1297 N N . GLY A 1 174 ? -11.625 -4.934 1.374 1 94.94 174 GLY A N 1
ATOM 1298 C CA . GLY A 1 174 ? -11.781 -3.906 2.393 1 94.94 174 GLY A CA 1
ATOM 1299 C C . GLY A 1 174 ? -10.688 -3.938 3.443 1 94.94 174 GLY A C 1
ATOM 1300 O O . GLY A 1 174 ? -10.148 -2.893 3.812 1 94.94 174 GLY A O 1
ATOM 1301 N N . ARG A 1 175 ? -10.328 -5.117 3.863 1 91.19 175 ARG A N 1
ATOM 1302 C CA . ARG A 1 175 ? -9.273 -5.297 4.852 1 91.19 175 ARG A CA 1
ATOM 1303 C C . ARG A 1 175 ? -7.922 -4.84 4.305 1 91.19 175 ARG A C 1
ATOM 1305 O O . ARG A 1 175 ? -7.152 -4.184 5.008 1 91.19 175 ARG A O 1
ATOM 1312 N N . ALA A 1 176 ? -7.684 -5.215 3.074 1 91.69 176 ALA A N 1
ATOM 1313 C CA . ALA A 1 176 ? -6.426 -4.828 2.441 1 91.69 176 ALA A CA 1
ATOM 1314 C C . ALA A 1 176 ? -6.305 -3.312 2.34 1 91.69 176 ALA A C 1
ATOM 1316 O O . ALA A 1 176 ? -5.258 -2.744 2.656 1 91.69 176 ALA A O 1
ATOM 1317 N N . ILE A 1 177 ? -7.355 -2.627 1.999 1 97.19 177 ILE A N 1
ATOM 1318 C CA . ILE A 1 177 ? -7.352 -1.176 1.854 1 97.19 177 ILE A CA 1
ATOM 1319 C C . ILE A 1 177 ? -7.152 -0.521 3.221 1 97.19 177 ILE A C 1
ATOM 1321 O O . ILE A 1 177 ? -6.293 0.345 3.383 1 97.19 177 ILE A O 1
ATOM 1325 N N . ALA A 1 178 ? -7.895 -1.002 4.172 1 95.62 178 ALA A N 1
ATOM 1326 C CA . ALA A 1 178 ? -7.832 -0.413 5.508 1 95.62 178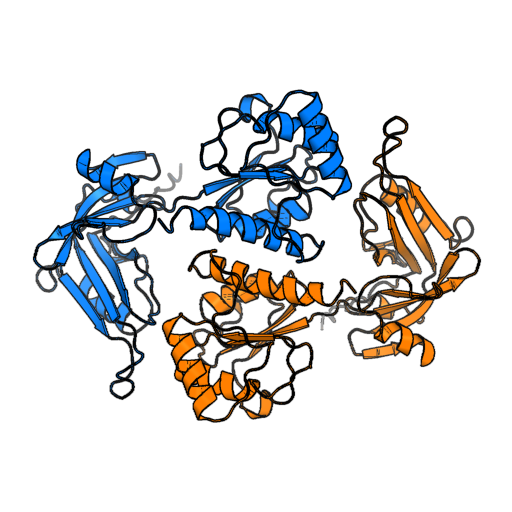 ALA A CA 1
ATOM 1327 C C . ALA A 1 178 ? -6.438 -0.563 6.109 1 95.62 178 ALA A C 1
ATOM 1329 O O . ALA A 1 178 ? -5.938 0.352 6.766 1 95.62 178 ALA A O 1
ATOM 1330 N N . SER A 1 179 ? -5.852 -1.671 5.855 1 93 179 SER A N 1
ATOM 1331 C CA . SER A 1 179 ? -4.543 -1.965 6.426 1 93 179 SER A CA 1
ATOM 1332 C C . SER A 1 179 ? -3.482 -1.004 5.895 1 93 179 SER A C 1
ATOM 1334 O O . SER A 1 179 ? -2.516 -0.69 6.594 1 93 179 SER A O 1
ATOM 1336 N N . MET A 1 180 ? -3.615 -0.489 4.719 1 94.62 180 MET A N 1
ATOM 1337 C CA . MET A 1 180 ? -2.629 0.395 4.105 1 94.62 180 MET A CA 1
ATOM 1338 C C . MET A 1 180 ? -3.025 1.856 4.277 1 94.62 180 MET A C 1
ATOM 1340 O O . MET A 1 180 ? -2.164 2.725 4.422 1 94.62 180 MET A O 1
ATOM 1344 N N . ALA A 1 181 ? -4.312 2.107 4.375 1 95.5 181 ALA A N 1
ATOM 1345 C CA . ALA A 1 181 ? -4.844 3.469 4.359 1 95.5 181 ALA A CA 1
ATOM 1346 C C . ALA A 1 181 ? -4.461 4.223 5.629 1 95.5 181 ALA A C 1
ATOM 1348 O O . ALA A 1 181 ? -4.301 5.445 5.605 1 95.5 181 ALA A O 1
ATOM 1349 N N . HIS A 1 182 ? -4.309 3.49 6.688 1 85.88 182 HIS A N 1
ATOM 1350 C CA . HIS A 1 182 ? -4.023 4.141 7.961 1 85.88 182 HIS A CA 1
ATOM 1351 C C . HIS A 1 182 ? -2.674 4.852 7.93 1 85.88 182 HIS A C 1
ATOM 1353 O O . HIS A 1 182 ? -2.447 5.797 8.688 1 85.88 182 HIS A O 1
ATOM 1359 N N . LYS A 1 183 ? -1.792 4.48 7.012 1 84.88 183 LYS A N 1
ATOM 1360 C CA . LYS A 1 183 ? -0.476 5.098 6.875 1 84.88 183 LYS A CA 1
ATOM 1361 C C . LYS A 1 183 ? -0.533 6.316 5.961 1 84.88 183 LYS A C 1
ATOM 1363 O O . LYS A 1 183 ? 0.463 7.027 5.797 1 84.88 183 LYS A O 1
ATOM 1368 N N . LEU A 1 184 ? -1.665 6.562 5.379 1 91.62 184 LEU A N 1
ATOM 1369 C CA . LEU A 1 184 ? -1.799 7.57 4.336 1 91.62 184 LEU A CA 1
ATOM 1370 C C . LEU A 1 184 ? -2.676 8.727 4.805 1 91.62 184 LEU A C 1
ATOM 1372 O O . LEU A 1 184 ? -3.285 9.422 3.99 1 91.62 184 LEU A O 1
ATOM 1376 N N . ASP A 1 185 ? -2.846 8.984 6.086 1 83.31 185 ASP A N 1
ATOM 1377 C CA . ASP A 1 185 ? -3.555 10.102 6.695 1 83.31 185 ASP A CA 1
ATOM 1378 C C . ASP A 1 185 ? -5.051 10.031 6.402 1 83.31 185 ASP A C 1
ATOM 1380 O O . ASP A 1 185 ? -5.691 11.047 6.148 1 83.31 185 ASP A O 1
ATOM 1384 N N . PHE A 1 186 ? -5.523 8.766 6.238 1 91.88 186 PHE A N 1
ATOM 1385 C CA . PHE A 1 186 ? -6.965 8.539 6.184 1 91.88 186 PHE A CA 1
ATOM 1386 C C . PHE A 1 186 ? -7.508 8.18 7.562 1 91.88 186 PHE A C 1
ATOM 1388 O O . PHE A 1 186 ? -6.867 7.453 8.32 1 91.88 186 PHE A O 1
ATOM 1395 N N . ALA A 1 187 ? -8.609 8.789 7.871 1 89.62 187 ALA A N 1
ATOM 1396 C CA . ALA A 1 187 ? -9.422 8.312 8.984 1 89.62 187 ALA A CA 1
ATOM 1397 C C . ALA A 1 187 ? -10.438 7.273 8.516 1 89.62 187 ALA A C 1
ATOM 1399 O O . ALA A 1 187 ? -11.539 7.617 8.078 1 89.62 187 ALA A O 1
ATOM 1400 N N . SER A 1 188 ? -10.07 5.977 8.633 1 95.44 188 SER A N 1
ATOM 1401 C CA . SER A 1 188 ? -10.836 4.906 7.996 1 95.44 188 SER A CA 1
ATOM 1402 C C . SER A 1 188 ? -11.922 4.375 8.922 1 95.44 188 SER A C 1
ATOM 1404 O O . SER A 1 188 ? -11.656 4.086 10.094 1 95.44 188 SER A O 1
ATOM 1406 N N . SER A 1 189 ? -13.094 4.332 8.445 1 95.38 189 SER A N 1
ATOM 1407 C CA . SER A 1 189 ? -14.203 3.594 9.039 1 95.38 189 SER A CA 1
ATOM 1408 C C . SER A 1 189 ? -14.648 2.449 8.141 1 95.38 189 SER A C 1
ATOM 1410 O O . SER A 1 189 ? -14.914 2.652 6.953 1 95.38 189 SER A O 1
ATOM 1412 N N . VAL A 1 190 ? -14.68 1.259 8.688 1 96.88 190 VAL A N 1
ATOM 1413 C CA . VAL A 1 190 ? -15.109 0.085 7.934 1 96.88 190 VAL A CA 1
ATOM 1414 C C . VAL A 1 190 ? -16.5 -0.351 8.406 1 96.88 190 VAL A C 1
ATOM 1416 O O . VAL A 1 190 ? -16.719 -0.554 9.609 1 96.88 190 VAL A O 1
ATOM 1419 N N . PHE A 1 191 ? -17.422 -0.44 7.469 1 96.81 191 PHE A N 1
ATOM 1420 C CA . PHE A 1 191 ? -18.797 -0.783 7.758 1 96.81 191 PHE A CA 1
ATOM 1421 C C . PHE A 1 191 ? -19.109 -2.201 7.297 1 96.81 191 PHE A C 1
ATOM 1423 O O . PHE A 1 191 ? -18.969 -2.525 6.117 1 96.81 191 PHE A O 1
ATOM 1430 N N . ASP A 1 192 ? -19.516 -3.076 8.164 1 94.94 192 ASP A N 1
ATOM 1431 C CA . ASP A 1 192 ? -19.953 -4.434 7.852 1 94.94 192 ASP A CA 1
ATOM 1432 C C . ASP A 1 192 ? -20.797 -5.004 8.984 1 94.94 192 ASP A C 1
ATOM 1434 O O . ASP A 1 192 ? -20.344 -5.062 10.133 1 94.94 192 ASP A O 1
ATOM 1438 N N . GLN A 1 193 ? -21.953 -5.441 8.695 1 93.25 193 GLN A N 1
ATOM 1439 C CA . GLN A 1 193 ? -22.875 -5.891 9.742 1 93.25 193 GLN A CA 1
ATOM 1440 C C . GLN A 1 193 ? -22.75 -7.395 9.969 1 93.25 193 GLN A C 1
ATOM 1442 O O . GLN A 1 193 ? -23.453 -7.965 10.805 1 93.25 193 GLN A O 1
ATOM 1447 N N . ARG A 1 194 ? -21.844 -8.023 9.258 1 88.69 194 ARG A N 1
ATOM 1448 C CA . ARG A 1 194 ? -21.562 -9.445 9.469 1 88.69 194 ARG A CA 1
ATOM 1449 C C . ARG A 1 194 ? -20.531 -9.641 10.57 1 88.69 194 ARG A C 1
ATOM 1451 O O . ARG A 1 194 ? -19.359 -9.266 10.414 1 88.69 194 ARG A O 1
ATOM 1458 N N . PRO A 1 195 ? -20.875 -10.242 11.586 1 87.31 195 PRO A N 1
ATOM 1459 C CA . PRO A 1 195 ? -19.984 -10.359 12.742 1 87.31 195 PRO A CA 1
ATOM 1460 C C . PRO A 1 195 ? -18.703 -11.133 12.422 1 87.31 195 PRO A C 1
ATOM 1462 O O . PRO A 1 195 ? -17.641 -10.836 12.969 1 87.31 195 PRO A O 1
ATOM 1465 N N . GLU A 1 196 ? -18.781 -12.094 11.578 1 82 196 GLU A N 1
ATOM 1466 C CA . GLU A 1 196 ? -17.625 -12.922 11.234 1 82 196 GLU A CA 1
ATOM 1467 C C . GLU A 1 196 ? -16.562 -12.117 10.492 1 82 196 GLU A C 1
ATOM 1469 O O . GLU A 1 196 ? -15.391 -12.492 10.461 1 82 196 GLU A O 1
ATOM 1474 N N . TRP A 1 197 ? -17.047 -11.023 9.922 1 82.38 197 TRP A N 1
ATOM 1475 C CA . TRP A 1 197 ? -16.141 -10.219 9.109 1 82.38 197 TRP A CA 1
ATOM 1476 C C . TRP A 1 197 ? -15.758 -8.93 9.828 1 82.38 197 TRP A C 1
ATOM 1478 O O . TRP A 1 197 ? -14.68 -8.375 9.594 1 82.38 197 TRP A O 1
ATOM 1488 N N . ALA A 1 198 ? -16.609 -8.539 10.672 1 89.56 198 ALA A N 1
ATOM 1489 C CA . ALA A 1 198 ? -16.359 -7.316 11.43 1 89.56 198 ALA A CA 1
ATOM 1490 C C . ALA A 1 198 ? -15.539 -7.605 12.688 1 89.56 198 ALA A C 1
ATOM 1492 O O . ALA A 1 198 ? -15.922 -7.219 13.789 1 89.56 198 ALA A O 1
ATOM 1493 N N . ASP A 1 199 ? -14.438 -8.258 12.539 1 88.25 199 ASP A N 1
ATOM 1494 C CA . ASP A 1 199 ? -13.516 -8.57 13.625 1 88.25 199 ASP A CA 1
ATOM 1495 C C . ASP A 1 199 ? -12.445 -7.484 13.766 1 88.25 199 ASP A C 1
ATOM 1497 O O . ASP A 1 199 ? -11.633 -7.281 12.859 1 88.25 199 ASP A O 1
ATOM 1501 N N . PRO A 1 200 ? -12.398 -6.836 14.922 1 88.44 200 PRO A N 1
ATOM 1502 C CA . PRO A 1 200 ? -11.414 -5.766 15.102 1 88.44 200 PRO A CA 1
ATOM 1503 C C . PRO A 1 200 ? -9.977 -6.246 14.938 1 88.44 200 PRO A C 1
ATOM 1505 O O . PRO A 1 200 ? -9.102 -5.477 14.531 1 88.44 200 PRO A O 1
ATOM 1508 N N . ALA A 1 201 ? -9.703 -7.477 15.203 1 87 201 ALA A N 1
ATOM 1509 C CA . ALA A 1 201 ? -8.352 -8.023 15.141 1 87 201 ALA A CA 1
ATOM 1510 C C . ALA A 1 201 ? -7.852 -8.07 13.703 1 87 201 ALA A C 1
ATOM 1512 O O . ALA A 1 201 ? -6.645 -8.18 13.461 1 87 201 ALA A O 1
ATOM 1513 N N . ALA A 1 202 ? -8.773 -7.945 12.773 1 84.31 202 ALA A N 1
ATOM 1514 C CA . ALA A 1 202 ? -8.414 -8.039 11.359 1 84.31 202 ALA A CA 1
ATOM 1515 C C . ALA A 1 202 ? -8.016 -6.672 10.805 1 84.31 202 ALA A C 1
ATOM 1517 O O . ALA A 1 202 ? -7.613 -6.559 9.648 1 84.31 202 ALA A O 1
ATOM 1518 N N . PHE A 1 203 ? -8.039 -5.629 11.711 1 90.12 203 PHE A N 1
ATOM 1519 C CA . PHE A 1 203 ? -7.777 -4.266 11.266 1 90.12 203 PHE A CA 1
ATOM 1520 C C . PHE A 1 203 ? -6.75 -3.594 12.172 1 90.12 203 PHE A C 1
ATOM 1522 O O . PHE A 1 203 ? -6.613 -3.955 13.336 1 90.12 203 PHE A O 1
ATOM 1529 N N . PRO A 1 204 ? -5.973 -2.656 11.562 1 87.19 204 PRO A N 1
ATOM 1530 C CA . PRO A 1 204 ? -5.176 -1.81 12.453 1 87.19 204 PRO A CA 1
ATOM 1531 C C . PRO A 1 204 ? -6.016 -1.139 13.539 1 87.19 204 PRO A C 1
ATOM 1533 O O . PRO A 1 204 ? -7.191 -0.842 13.32 1 87.19 204 PRO A O 1
ATOM 1536 N N . PRO A 1 205 ? -5.391 -0.852 14.664 1 84 205 PRO A N 1
ATOM 1537 C CA . PRO A 1 205 ? -6.137 -0.27 15.781 1 84 205 PRO A CA 1
ATOM 1538 C C . PRO A 1 205 ? -6.707 1.108 15.453 1 84 205 PRO A C 1
ATOM 1540 O O . PRO A 1 205 ? -7.695 1.53 16.062 1 84 205 PRO A O 1
ATOM 1543 N N . GLU A 1 206 ? -6.156 1.755 14.531 1 81.81 206 GLU A N 1
ATOM 1544 C CA . GLU A 1 206 ? -6.574 3.107 14.18 1 81.81 206 GLU A CA 1
ATOM 1545 C C . GLU A 1 206 ? -7.879 3.088 13.383 1 81.81 206 GLU A C 1
ATOM 1547 O O . GLU A 1 206 ? -8.531 4.125 13.227 1 81.81 206 GLU A O 1
ATOM 1552 N N . VAL A 1 207 ? -8.266 1.884 12.875 1 90.56 207 VAL A N 1
ATOM 1553 C CA . VAL A 1 207 ? -9.453 1.761 12.031 1 90.56 207 VAL A CA 1
ATOM 1554 C C . VAL A 1 207 ? -10.703 1.648 12.906 1 90.56 207 VAL A C 1
ATOM 1556 O O . VAL A 1 207 ? -10.719 0.886 13.875 1 90.56 207 VAL A O 1
ATOM 1559 N N . THR A 1 208 ? -11.688 2.473 12.625 1 91.44 208 THR A N 1
ATOM 1560 C CA . THR A 1 208 ? -12.977 2.367 13.289 1 91.44 208 THR A CA 1
ATOM 1561 C C . THR A 1 208 ? -13.859 1.323 12.609 1 91.44 208 THR A C 1
ATOM 1563 O O . THR A 1 208 ? -14.164 1.443 11.422 1 91.44 208 THR A O 1
ATOM 1566 N N . LEU A 1 209 ? -14.211 0.293 13.281 1 93.44 209 LEU A N 1
ATOM 1567 C CA . LEU A 1 209 ? -15.109 -0.73 12.766 1 93.44 209 LEU A CA 1
ATOM 1568 C C . LEU A 1 209 ? -16.547 -0.434 13.164 1 93.44 209 LEU A C 1
ATOM 1570 O O . LEU A 1 209 ? -16.859 -0.273 14.344 1 93.44 209 LEU A O 1
ATOM 1574 N N . VAL A 1 210 ? -17.453 -0.28 12.219 1 94.44 210 VAL A N 1
ATOM 1575 C CA . VAL A 1 210 ? -18.859 0.029 12.43 1 94.44 210 VAL A CA 1
ATOM 1576 C C . VAL A 1 210 ? -19.719 -1.182 12.062 1 94.44 210 VAL A C 1
ATOM 1578 O O . VAL A 1 210 ? -20.031 -1.396 10.891 1 94.44 210 VAL A O 1
ATOM 1581 N N . ASP A 1 211 ? -20.109 -1.95 12.984 1 93.62 211 ASP A N 1
ATOM 1582 C CA . ASP A 1 211 ? -20.828 -3.193 12.711 1 93.62 211 ASP A CA 1
ATOM 1583 C C . ASP A 1 211 ? -22.328 -3.025 12.914 1 93.62 211 ASP A C 1
ATOM 1585 O O . ASP A 1 211 ? -23.094 -3.965 12.703 1 93.62 211 ASP A O 1
ATOM 1589 N N . THR A 1 212 ? -22.719 -1.862 13.43 1 93.69 212 THR A N 1
ATOM 1590 C CA . THR A 1 212 ? -24.125 -1.495 13.555 1 93.69 212 THR A CA 1
ATOM 1591 C C . THR A 1 212 ? -24.375 -0.081 13.031 1 93.69 212 THR A C 1
ATOM 1593 O O . THR A 1 212 ? -23.688 0.863 13.453 1 93.69 212 THR A O 1
ATOM 1596 N N . TRP A 1 213 ? -25.219 -0.006 12.07 1 92.5 213 TRP A N 1
ATOM 1597 C CA . TRP A 1 213 ? -25.562 1.3 11.516 1 92.5 213 TRP A CA 1
ATOM 1598 C C . TRP A 1 213 ? -26.922 1.259 10.812 1 92.5 213 TRP A C 1
ATOM 1600 O O . TRP A 1 213 ? -27.391 0.187 10.43 1 92.5 213 TRP A O 1
ATOM 1610 N N . THR A 1 214 ? -27.547 2.408 10.727 1 94.38 214 THR A N 1
ATOM 1611 C CA . THR A 1 214 ? -28.766 2.637 9.953 1 94.38 214 THR A CA 1
ATOM 1612 C C . THR A 1 214 ? -28.5 3.625 8.82 1 94.38 214 THR A C 1
ATOM 1614 O O . THR A 1 214 ? -27.484 4.305 8.805 1 94.38 214 THR A O 1
ATOM 1617 N N . TRP A 1 215 ? -29.375 3.652 7.906 1 94.25 215 TRP A N 1
ATOM 1618 C CA . TRP A 1 215 ? -29.234 4.582 6.785 1 94.25 215 TRP A CA 1
ATOM 1619 C C . TRP A 1 215 ? -29.172 6.023 7.281 1 94.25 215 TRP A C 1
ATOM 1621 O O . TRP A 1 215 ? -28.5 6.863 6.676 1 94.25 215 TRP A O 1
ATOM 1631 N N . ALA A 1 216 ? -29.844 6.344 8.383 1 92.69 216 ALA A N 1
ATOM 1632 C CA . ALA A 1 216 ? -29.859 7.684 8.953 1 92.69 216 ALA A CA 1
ATOM 1633 C C . ALA A 1 216 ? -28.453 8.078 9.445 1 92.69 216 ALA A C 1
ATOM 1635 O O . ALA A 1 216 ? -28.078 9.242 9.375 1 92.69 216 ALA A O 1
ATOM 1636 N N . ASP A 1 217 ? -27.656 7.098 9.836 1 91.75 217 ASP A N 1
ATOM 1637 C CA . ASP A 1 217 ? -26.297 7.324 10.344 1 91.75 217 ASP A CA 1
ATOM 1638 C C . ASP A 1 217 ? -25.359 7.727 9.219 1 91.75 217 ASP A C 1
ATOM 1640 O O . ASP A 1 217 ? -24.281 8.273 9.469 1 91.75 217 ASP A O 1
ATOM 1644 N N . LEU A 1 218 ? -25.766 7.441 7.992 1 93 218 LEU A N 1
ATOM 1645 C CA . LEU A 1 218 ? -24.891 7.637 6.84 1 93 218 LEU A CA 1
ATOM 1646 C C . LEU A 1 218 ? -25.203 8.953 6.133 1 93 218 LEU A C 1
ATOM 1648 O O . LEU A 1 218 ? -24.641 9.242 5.078 1 93 218 LEU A O 1
ATOM 1652 N N . GLN A 1 219 ? -26 9.766 6.766 1 89.31 219 GLN A N 1
ATOM 1653 C CA . GLN A 1 219 ? -26.422 11.008 6.129 1 89.31 219 GLN A CA 1
ATOM 1654 C C . GLN A 1 219 ? -25.422 12.133 6.395 1 89.31 219 GLN A C 1
ATOM 1656 O O . GLN A 1 219 ? -24.703 12.094 7.391 1 89.31 219 GLN A O 1
ATOM 1661 N N . ALA A 1 220 ? -25.281 13.039 5.453 1 86.75 220 ALA A N 1
ATOM 1662 C CA . ALA A 1 220 ? -24.516 14.281 5.535 1 86.75 220 ALA A CA 1
ATOM 1663 C C . ALA A 1 220 ? -23.047 14 5.844 1 86.75 220 ALA A C 1
ATOM 1665 O O . ALA A 1 220 ? -22.484 14.555 6.801 1 86.75 220 ALA A O 1
ATOM 1666 N N . PRO A 1 221 ? -22.422 13.125 5.078 1 87.25 221 PRO A N 1
ATOM 1667 C CA . PRO A 1 221 ? -20.969 12.969 5.254 1 87.25 221 PRO A CA 1
ATOM 1668 C C . PRO A 1 221 ? -20.203 14.281 5.047 1 87.25 221 PRO A C 1
ATOM 1670 O O . PRO A 1 221 ? -20.734 15.211 4.438 1 87.25 221 PRO A O 1
ATOM 1673 N N . ALA A 1 222 ? -19 14.344 5.66 1 84.06 222 ALA A N 1
ATOM 1674 C CA . ALA A 1 222 ? -18.141 15.484 5.387 1 84.06 222 ALA A CA 1
ATOM 1675 C C . ALA A 1 222 ? -17.891 15.641 3.891 1 84.06 222 ALA A C 1
ATOM 1677 O O . ALA A 1 222 ? -17.797 14.656 3.162 1 84.06 222 ALA A O 1
ATOM 1678 N N . THR A 1 223 ? -17.75 16.859 3.422 1 88.69 223 THR A N 1
ATOM 1679 C CA . THR A 1 223 ? -17.609 17.141 1.997 1 88.69 223 THR A CA 1
ATOM 1680 C C . THR A 1 223 ? -16.297 16.562 1.463 1 88.69 223 THR A C 1
ATOM 1682 O O . THR A 1 223 ? -16.156 16.328 0.262 1 88.69 223 THR A O 1
ATOM 1685 N N . ASP A 1 224 ? -15.344 16.297 2.332 1 88.38 224 ASP A N 1
ATOM 1686 C CA . ASP A 1 224 ? -14.07 15.75 1.875 1 88.38 224 ASP A CA 1
ATOM 1687 C C . ASP A 1 224 ? -14.016 14.242 2.086 1 88.38 224 ASP A C 1
ATOM 1689 O O . ASP A 1 224 ? -12.969 13.617 1.902 1 88.38 224 ASP A O 1
ATOM 1693 N N . ALA A 1 225 ? -15.172 13.672 2.414 1 92.31 225 ALA A N 1
ATOM 1694 C CA . ALA A 1 225 ? -15.211 12.234 2.658 1 92.31 225 ALA A CA 1
ATOM 1695 C C . ALA A 1 225 ? -15.078 11.453 1.354 1 92.31 225 ALA A C 1
ATOM 1697 O O . ALA A 1 225 ? -15.594 11.867 0.315 1 92.31 225 ALA A O 1
ATOM 1698 N N . MET A 1 226 ? -14.352 10.383 1.447 1 97.38 226 MET A N 1
ATOM 1699 C CA . MET A 1 226 ? -14.266 9.391 0.381 1 97.38 226 MET A CA 1
ATOM 1700 C C . MET A 1 226 ? -14.984 8.102 0.779 1 97.38 226 MET A C 1
ATOM 1702 O O . MET A 1 226 ? -14.797 7.602 1.891 1 97.38 226 MET A O 1
ATOM 1706 N N . VAL A 1 227 ? -15.852 7.641 -0.124 1 98.44 227 VAL A N 1
ATOM 1707 C CA . VAL A 1 227 ? -16.672 6.469 0.168 1 98.44 227 VAL A CA 1
ATOM 1708 C C . VAL A 1 227 ? -16.344 5.348 -0.816 1 98.44 227 VAL A C 1
ATOM 1710 O O . VAL A 1 227 ? -16.344 5.562 -2.031 1 98.44 227 VAL A O 1
ATOM 1713 N N . LEU A 1 228 ? -16 4.188 -0.27 1 98.81 228 LEU A N 1
ATOM 1714 C CA . LEU A 1 228 ? -15.734 2.99 -1.056 1 98.81 228 LEU A CA 1
ATOM 1715 C C . LEU A 1 228 ? -16.797 1.924 -0.806 1 98.81 228 LEU A C 1
ATOM 1717 O O . LEU A 1 228 ? -16.984 1.491 0.332 1 98.81 228 LEU A O 1
ATOM 1721 N N . ILE A 1 229 ? -17.438 1.486 -1.872 1 98.5 229 ILE A N 1
ATOM 1722 C CA . ILE A 1 229 ? -18.5 0.494 -1.768 1 98.5 229 ILE A CA 1
ATOM 1723 C C . ILE A 1 229 ? -18.016 -0.846 -2.312 1 98.5 229 ILE A C 1
ATOM 1725 O O . ILE A 1 229 ? -17.75 -0.976 -3.51 1 98.5 229 ILE A O 1
ATOM 1729 N N . MET A 1 230 ? -17.859 -1.824 -1.446 1 95.62 230 MET A N 1
ATOM 1730 C CA . MET A 1 230 ? -17.375 -3.152 -1.81 1 95.62 230 MET A CA 1
ATOM 1731 C C . MET A 1 230 ? -17.938 -4.211 -0.867 1 95.62 230 MET A C 1
ATOM 1733 O O . MET A 1 230 ? -17.172 -4.98 -0.27 1 95.62 230 MET A O 1
ATOM 1737 N N . THR A 1 231 ? -19.234 -4.242 -0.75 1 93.5 231 THR A N 1
ATOM 1738 C CA . THR A 1 231 ? -19.859 -5.184 0.171 1 93.5 231 THR A CA 1
ATOM 1739 C C . THR A 1 231 ? -19.969 -6.566 -0.46 1 93.5 231 THR A C 1
ATOM 1741 O O . THR A 1 231 ? -19.5 -6.785 -1.578 1 93.5 231 THR A O 1
ATOM 1744 N N . TYR A 1 232 ? -20.531 -7.441 0.298 1 81.81 232 TYR A N 1
ATOM 1745 C CA . TYR A 1 232 ? -20.688 -8.828 -0.119 1 81.81 232 TYR A CA 1
ATOM 1746 C C . TYR A 1 232 ? -21.891 -8.984 -1.056 1 81.81 232 TYR A C 1
ATOM 1748 O O . TYR A 1 232 ? -22.062 -10.039 -1.678 1 81.81 232 TYR A O 1
ATOM 1756 N N . SER A 1 233 ? -22.688 -7.918 -1.274 1 87.62 233 SER A N 1
ATOM 1757 C CA . SER A 1 233 ? -23.969 -8 -1.977 1 87.62 233 SER A CA 1
ATOM 1758 C C . SER A 1 233 ? -24.078 -6.926 -3.051 1 87.62 233 SER A C 1
ATOM 1760 O O . SER A 1 233 ? -23.984 -5.734 -2.754 1 87.62 233 SER A O 1
ATOM 1762 N N . HIS A 1 234 ? -24.406 -7.371 -4.297 1 88.69 234 HIS A N 1
ATOM 1763 C CA . HIS A 1 234 ? -24.625 -6.402 -5.363 1 88.69 234 HIS A CA 1
ATOM 1764 C C . HIS A 1 234 ? -25.781 -5.469 -5.035 1 88.69 234 HIS A C 1
ATOM 1766 O O . HIS A 1 234 ? -25.719 -4.27 -5.305 1 88.69 234 HIS A O 1
ATOM 1772 N N . ALA A 1 235 ? -26.766 -6.109 -4.418 1 92.88 235 ALA A N 1
ATOM 1773 C CA . ALA A 1 235 ? -27.938 -5.32 -4.047 1 92.88 235 ALA A CA 1
ATOM 1774 C C . ALA A 1 235 ? -27.562 -4.25 -3.021 1 92.88 235 ALA A C 1
ATOM 1776 O O . ALA A 1 235 ? -28 -3.102 -3.135 1 92.88 235 ALA A O 1
ATOM 1777 N N . MET A 1 236 ? -26.797 -4.637 -2.064 1 94.38 236 MET A N 1
ATOM 1778 C CA . MET A 1 236 ? -26.359 -3.686 -1.047 1 94.38 236 MET A CA 1
ATOM 1779 C C . MET A 1 236 ? -25.453 -2.615 -1.654 1 94.38 236 MET A C 1
ATOM 1781 O O . MET A 1 236 ? -25.578 -1.433 -1.328 1 94.38 236 MET A O 1
ATOM 1785 N N . ASP A 1 237 ? -24.594 -3.066 -2.514 1 95.38 237 ASP A N 1
ATOM 1786 C CA . ASP A 1 237 ? -23.734 -2.113 -3.207 1 95.38 237 ASP A CA 1
ATOM 1787 C C . ASP A 1 237 ? -24.562 -1.06 -3.941 1 95.38 237 ASP A C 1
ATOM 1789 O O . ASP A 1 237 ? -24.266 0.136 -3.848 1 95.38 237 ASP A O 1
ATOM 1793 N N . TYR A 1 238 ? -25.547 -1.495 -4.621 1 97.38 238 TYR A N 1
ATOM 1794 C CA . TYR A 1 238 ? -26.359 -0.562 -5.391 1 97.38 238 TYR A CA 1
ATOM 1795 C C . TYR A 1 238 ? -27.156 0.367 -4.473 1 97.38 238 TYR A C 1
ATOM 1797 O O . TYR A 1 238 ? -27.266 1.563 -4.746 1 97.38 238 TYR A O 1
ATOM 1805 N N . ALA A 1 239 ? -27.734 -0.162 -3.424 1 97.56 239 ALA A N 1
ATOM 1806 C CA . ALA A 1 239 ? -28.484 0.654 -2.475 1 97.56 239 ALA A CA 1
ATOM 1807 C C . ALA A 1 239 ? -27.609 1.754 -1.883 1 97.56 239 ALA A C 1
ATOM 1809 O O . ALA A 1 239 ? -28.047 2.898 -1.746 1 97.56 239 ALA A O 1
ATOM 1810 N N . LEU A 1 240 ? -26.406 1.395 -1.53 1 98.12 240 LEU A N 1
ATOM 1811 C CA . LEU A 1 240 ? -25.453 2.369 -1.001 1 98.12 240 LEU A CA 1
ATOM 1812 C C . LEU A 1 240 ? -25.094 3.404 -2.059 1 98.12 240 LEU A C 1
ATOM 1814 O O . LEU A 1 240 ? -24.984 4.598 -1.76 1 98.12 240 LEU A O 1
ATOM 1818 N N . LEU A 1 241 ? -24.844 2.904 -3.215 1 98.19 241 LEU A N 1
ATOM 1819 C CA . LEU A 1 241 ? -24.562 3.803 -4.328 1 98.19 241 LEU A CA 1
ATOM 1820 C C . LEU A 1 241 ? -25.672 4.836 -4.496 1 98.19 241 LEU A C 1
ATOM 1822 O O . LEU A 1 241 ? -25.391 6.035 -4.582 1 98.19 241 LEU A O 1
ATOM 1826 N N . GLU A 1 242 ? -26.859 4.387 -4.48 1 96.75 242 GLU A N 1
ATOM 1827 C CA . GLU A 1 242 ? -28 5.285 -4.629 1 96.75 242 GLU A CA 1
ATOM 1828 C C . GLU A 1 242 ? -28.078 6.277 -3.471 1 96.75 242 GLU A C 1
ATOM 1830 O O . GLU A 1 242 ? -28.406 7.449 -3.672 1 96.75 242 GLU A O 1
ATOM 1835 N N . HIS A 1 243 ? -27.797 5.832 -2.367 1 96.38 243 HIS A N 1
ATOM 1836 C CA . HIS A 1 243 ? -27.828 6.676 -1.178 1 96.38 243 HIS A CA 1
ATOM 1837 C C . HIS A 1 243 ? -26.828 7.82 -1.275 1 96.38 243 HIS A C 1
ATOM 1839 O O . HIS A 1 243 ? -27.141 8.961 -0.928 1 96.38 243 HIS A O 1
ATOM 1845 N N . PHE A 1 244 ? -25.625 7.551 -1.763 1 97.25 244 PHE A N 1
ATOM 1846 C CA . PHE A 1 244 ? -24.531 8.5 -1.65 1 97.25 244 PHE A CA 1
ATOM 1847 C C . PHE A 1 244 ? -24.406 9.336 -2.916 1 97.25 244 PHE A C 1
ATOM 1849 O O . PHE A 1 244 ? -23.734 10.375 -2.918 1 97.25 244 PHE A O 1
ATOM 1856 N N . ILE A 1 245 ? -25 8.922 -4.031 1 95.62 245 ILE A N 1
ATOM 1857 C CA . ILE A 1 245 ? -24.766 9.539 -5.336 1 95.62 245 ILE A CA 1
ATOM 1858 C C . ILE A 1 245 ? -25.203 11 -5.301 1 95.62 245 ILE A C 1
ATOM 1860 O O . ILE A 1 245 ? -24.656 11.836 -6.023 1 95.62 245 ILE A O 1
ATOM 1864 N N . GLY A 1 246 ? -26.047 11.398 -4.426 1 91.44 246 GLY A N 1
ATOM 1865 C CA . GLY A 1 246 ? -26.516 12.773 -4.316 1 91.44 246 GLY A CA 1
ATOM 1866 C C . GLY A 1 246 ? -25.812 13.562 -3.236 1 91.44 246 GLY A C 1
ATOM 1867 O O . GLY A 1 246 ? -26.109 14.75 -3.037 1 91.44 246 GLY A O 1
ATOM 1868 N N . GLU A 1 247 ? -24.906 13 -2.512 1 92 247 GLU A N 1
ATOM 1869 C CA . GLU A 1 247 ? -24.172 13.648 -1.428 1 92 247 GLU A CA 1
ATOM 1870 C C . GLU A 1 247 ? -22.906 14.305 -1.942 1 92 247 GLU A C 1
ATOM 1872 O O . GLU A 1 247 ? -22.266 13.797 -2.865 1 92 247 GLU A O 1
ATOM 1877 N N . PRO A 1 248 ? -22.547 15.453 -1.434 1 91.31 248 PRO A N 1
ATOM 1878 C CA . PRO A 1 248 ? -21.297 16.094 -1.836 1 91.31 248 PRO A CA 1
ATOM 1879 C C . PRO A 1 248 ? -20.062 15.398 -1.265 1 91.31 248 PRO A C 1
ATOM 1881 O O . PRO A 1 248 ? -19.656 15.68 -0.137 1 91.31 248 PRO A O 1
ATOM 1884 N N . LEU A 1 249 ? -19.5 14.531 -2.004 1 94 249 LEU A N 1
ATOM 1885 C CA . LEU A 1 249 ? -18.344 13.734 -1.579 1 94 249 LEU A CA 1
ATOM 1886 C C . LEU A 1 249 ? -17.109 14.102 -2.393 1 94 249 LEU A C 1
ATOM 1888 O O . LEU A 1 249 ? -17.219 14.578 -3.523 1 94 249 LEU A O 1
ATOM 1892 N N . ALA A 1 250 ? -16.031 13.891 -1.765 1 93.88 250 ALA A N 1
ATOM 1893 C CA . ALA A 1 250 ? -14.789 14.039 -2.516 1 93.88 250 ALA A CA 1
ATOM 1894 C C . ALA A 1 250 ? -14.602 12.891 -3.504 1 93.88 250 ALA A C 1
ATOM 1896 O O . ALA A 1 250 ? -13.938 13.055 -4.535 1 93.88 250 ALA A O 1
ATOM 1897 N N . TYR A 1 251 ? -15.188 11.758 -3.145 1 97.44 251 TYR A N 1
ATOM 1898 C CA . TYR A 1 251 ? -15.023 10.547 -3.938 1 97.44 251 TYR A CA 1
ATOM 1899 C C . TYR A 1 251 ? -16.094 9.523 -3.605 1 97.44 251 TYR A C 1
ATOM 1901 O O . TYR A 1 251 ? -16.453 9.328 -2.438 1 97.44 251 TYR A O 1
ATOM 1909 N N . LEU A 1 252 ? -16.609 8.961 -4.594 1 98.56 252 LEU A N 1
ATOM 1910 C CA . LEU A 1 252 ? -17.516 7.824 -4.488 1 98.56 252 LEU A CA 1
ATOM 1911 C C . LEU A 1 252 ? -17.078 6.691 -5.41 1 98.56 252 LEU A C 1
ATOM 1913 O O . LEU A 1 252 ? -17.062 6.852 -6.633 1 98.56 252 LEU A O 1
ATOM 1917 N N . GLY A 1 253 ? -16.656 5.559 -4.797 1 98.62 253 GLY A N 1
ATOM 1918 C CA . GLY A 1 253 ? -16.156 4.449 -5.586 1 98.62 253 GLY A CA 1
ATOM 1919 C C . GLY A 1 253 ? -16.922 3.158 -5.355 1 98.62 253 GLY A C 1
ATOM 1920 O O . GLY A 1 253 ? -17.344 2.871 -4.23 1 98.62 253 GLY A O 1
ATOM 1921 N N . VAL A 1 254 ? -17.047 2.355 -6.406 1 98.12 254 VAL A N 1
ATOM 1922 C CA . VAL A 1 254 ? -17.672 1.041 -6.336 1 98.12 254 VAL A CA 1
ATOM 1923 C C . VAL A 1 254 ? -16.75 -0.01 -6.941 1 98.12 254 VAL A C 1
ATOM 1925 O O . VAL A 1 254 ? -16.234 0.164 -8.055 1 98.12 254 VAL A O 1
ATOM 1928 N N . ILE A 1 255 ? -16.469 -0.995 -6.156 1 94.06 255 ILE A N 1
ATOM 1929 C CA . ILE A 1 255 ? -15.781 -2.143 -6.742 1 94.06 255 ILE A CA 1
ATOM 1930 C C . ILE A 1 255 ? -16.703 -2.844 -7.734 1 94.06 255 ILE A C 1
ATOM 1932 O O . ILE A 1 255 ? -17.859 -3.135 -7.414 1 94.06 255 ILE A O 1
ATOM 1936 N N . ALA A 1 256 ? -16.266 -2.961 -8.992 1 91.44 256 ALA A N 1
ATOM 1937 C CA . ALA A 1 256 ? -17.188 -3.514 -9.992 1 91.44 256 ALA A CA 1
ATOM 1938 C C . ALA A 1 256 ? -16.422 -4.129 -11.156 1 91.44 256 ALA A C 1
ATOM 1940 O O . ALA A 1 256 ? -15.367 -3.627 -11.555 1 91.44 256 ALA A O 1
ATOM 1941 N N . SER A 1 257 ? -16.969 -5.184 -11.594 1 81.56 257 SER A N 1
ATOM 1942 C CA . SER A 1 257 ? -16.609 -5.609 -12.945 1 81.56 257 SER A CA 1
ATOM 1943 C C . SER A 1 257 ? -17.156 -4.652 -13.992 1 81.56 257 SER A C 1
ATOM 1945 O O . SER A 1 257 ? -17.984 -3.795 -13.68 1 81.56 257 SER A O 1
ATOM 1947 N N . ARG A 1 258 ? -16.688 -4.859 -15.18 1 83.56 258 ARG A N 1
ATOM 1948 C CA . ARG A 1 258 ? -17.203 -4.039 -16.281 1 83.56 258 ARG A CA 1
ATOM 1949 C C . ARG A 1 258 ? -18.703 -4.234 -16.438 1 83.56 258 ARG A C 1
ATOM 1951 O O . ARG A 1 258 ? -19.438 -3.268 -16.656 1 83.56 258 ARG A O 1
ATOM 1958 N N . SER A 1 259 ? -19.109 -5.445 -16.297 1 84.06 259 SER A N 1
ATOM 1959 C CA . SER A 1 259 ? -20.531 -5.758 -16.438 1 84.06 259 SER A CA 1
ATOM 1960 C C . SER A 1 259 ? -21.344 -5.168 -15.297 1 84.06 259 SER A C 1
ATOM 1962 O O . SER A 1 259 ? -22.406 -4.59 -15.523 1 84.06 259 SER A O 1
ATOM 1964 N N . LYS A 1 260 ? -20.859 -5.352 -14.094 1 86.69 260 LYS A N 1
ATOM 1965 C CA . LYS A 1 260 ? -21.547 -4.766 -12.945 1 86.69 260 LYS A CA 1
ATOM 1966 C C . LYS A 1 260 ? -21.625 -3.246 -13.062 1 86.69 260 LYS A C 1
ATOM 1968 O O . LYS A 1 260 ? -22.672 -2.65 -12.789 1 86.69 260 LYS A O 1
ATOM 1973 N N . ALA A 1 261 ? -20.594 -2.684 -13.461 1 92.69 261 ALA A N 1
ATOM 1974 C CA . ALA A 1 261 ? -20.547 -1.232 -13.625 1 92.69 261 ALA A CA 1
ATOM 1975 C C . ALA A 1 261 ? -21.578 -0.761 -14.641 1 92.69 261 ALA A C 1
ATOM 1977 O O . ALA A 1 261 ? -22.297 0.214 -14.398 1 92.69 261 ALA A O 1
ATOM 1978 N N . ALA A 1 262 ? -21.656 -1.459 -15.711 1 93 262 ALA A N 1
ATOM 1979 C CA . ALA A 1 262 ? -22.609 -1.115 -16.75 1 93 262 ALA A CA 1
ATOM 1980 C C . ALA A 1 262 ? -24.047 -1.25 -16.25 1 93 262 ALA A C 1
ATOM 1982 O O . ALA A 1 262 ? -24.875 -0.372 -16.484 1 93 262 ALA A O 1
ATOM 1983 N N . ARG A 1 263 ? -24.266 -2.271 -15.602 1 93.5 263 ARG A N 1
ATOM 1984 C CA . ARG A 1 263 ? -25.594 -2.521 -15.055 1 93.5 263 ARG A CA 1
ATOM 1985 C C . ARG A 1 263 ? -25.984 -1.435 -14.062 1 93.5 263 ARG A C 1
ATOM 1987 O O . ARG A 1 263 ? -27.109 -0.925 -14.109 1 93.5 263 ARG A O 1
ATOM 1994 N N . PHE A 1 264 ? -25.094 -1.108 -13.172 1 95.94 264 PHE A N 1
ATOM 1995 C CA . PHE A 1 264 ? -25.344 -0.076 -12.18 1 95.94 264 PHE A CA 1
ATOM 1996 C C . PHE A 1 264 ? -25.594 1.272 -12.844 1 95.94 264 PHE A C 1
ATOM 1998 O O . PHE A 1 264 ? -26.516 1.998 -12.477 1 95.94 264 PHE A O 1
ATOM 2005 N N . SER A 1 265 ? -24.797 1.572 -13.812 1 96 265 SER A N 1
ATOM 2006 C CA . SER A 1 265 ? -24.938 2.838 -14.523 1 96 265 SER A CA 1
ATOM 2007 C C . SER A 1 265 ? -26.297 2.938 -15.219 1 96 265 SER A C 1
ATOM 2009 O O . SER A 1 265 ? -26.953 3.975 -15.156 1 96 265 SER A O 1
ATOM 2011 N N . HIS A 1 266 ? -26.656 1.896 -15.805 1 96 266 HIS A N 1
ATOM 2012 C CA . HIS A 1 266 ? -27.953 1.858 -16.484 1 96 266 HIS A CA 1
ATOM 2013 C C . HIS A 1 266 ? -29.094 2.031 -15.484 1 96 266 HIS A C 1
ATOM 2015 O O . HIS A 1 266 ? -30.031 2.787 -15.742 1 96 266 HIS A O 1
ATOM 2021 N N . ALA A 1 267 ? -29 1.359 -14.469 1 96.62 267 ALA A N 1
ATOM 2022 C CA . ALA A 1 267 ? -30.047 1.434 -13.438 1 96.62 267 ALA A CA 1
ATOM 2023 C C . ALA A 1 267 ? -30.156 2.848 -12.875 1 96.62 267 ALA A C 1
ATOM 2025 O O . ALA A 1 267 ? -31.266 3.346 -12.648 1 96.62 267 ALA A O 1
ATOM 2026 N N . LEU A 1 268 ? -29.047 3.486 -12.656 1 96.19 268 LEU A N 1
ATOM 2027 C CA . LEU A 1 268 ? -29.031 4.855 -12.148 1 96.19 268 LEU A CA 1
ATOM 2028 C C . LEU A 1 268 ? -29.703 5.809 -13.133 1 96.19 268 LEU A C 1
ATOM 2030 O O . LEU A 1 268 ? -30.5 6.66 -12.734 1 96.19 268 LEU A O 1
ATOM 2034 N N . SER A 1 269 ? -29.344 5.625 -14.352 1 94.38 269 SER A N 1
ATOM 2035 C CA . SER A 1 269 ? -29.938 6.461 -15.398 1 94.38 269 SER A CA 1
ATOM 2036 C C . SER A 1 269 ? -31.453 6.273 -15.469 1 94.38 269 SER A C 1
ATOM 2038 O O . SER A 1 269 ? -32.188 7.25 -15.57 1 94.38 269 SER A O 1
ATOM 2040 N N . ARG A 1 270 ? -31.828 5.156 -15.398 1 95.62 270 ARG A N 1
ATOM 2041 C CA . ARG A 1 270 ? -33.25 4.844 -15.453 1 95.62 270 ARG A CA 1
ATOM 2042 C C . ARG A 1 270 ? -34 5.441 -14.258 1 95.62 270 ARG A C 1
ATOM 2044 O O . ARG A 1 270 ? -35.156 5.836 -14.383 1 95.62 270 ARG A O 1
ATOM 2051 N N . ALA A 1 271 ? -33.344 5.445 -13.203 1 95.25 271 ALA A N 1
ATOM 2052 C CA . ALA A 1 271 ? -33.938 5.98 -11.977 1 95.25 271 ALA A CA 1
ATOM 2053 C C . ALA A 1 271 ? -33.875 7.504 -11.961 1 95.25 271 ALA A C 1
ATOM 2055 O O . ALA A 1 271 ? -34.406 8.141 -11.039 1 95.25 271 ALA A O 1
ATOM 2056 N N . GLY A 1 272 ? -33.188 8.156 -12.883 1 94.81 272 GLY A N 1
ATOM 2057 C CA . GLY A 1 272 ? -33.188 9.602 -13.047 1 94.81 272 GLY A CA 1
ATOM 2058 C C . GLY A 1 272 ? -32.062 10.289 -12.32 1 94.81 272 GLY A C 1
ATOM 2059 O O . GLY A 1 272 ? -32.094 11.5 -12.102 1 94.81 272 GLY A O 1
ATOM 2060 N N . HIS A 1 273 ? -31.031 9.555 -11.953 1 94.44 273 HIS A N 1
ATOM 2061 C CA . HIS A 1 273 ? -29.906 10.148 -11.242 1 94.44 273 HIS A CA 1
ATOM 2062 C C . HIS A 1 273 ? -28.906 10.766 -12.219 1 94.44 273 HIS A C 1
ATOM 2064 O O . HIS A 1 273 ? -28.641 10.195 -13.281 1 94.44 273 HIS A O 1
ATOM 2070 N N . ASP A 1 274 ? -28.391 11.945 -11.844 1 93.31 274 ASP A N 1
ATOM 2071 C CA . ASP A 1 274 ? -27.219 12.477 -12.523 1 93.31 274 ASP A CA 1
ATOM 2072 C C . ASP A 1 274 ? -25.938 11.805 -12.031 1 93.31 274 ASP A C 1
ATOM 2074 O O . ASP A 1 274 ? -25.781 11.586 -10.828 1 93.31 274 ASP A O 1
ATOM 2078 N N . ILE A 1 275 ? -25.109 11.508 -12.914 1 93 275 ILE A N 1
ATOM 2079 C CA . ILE A 1 275 ? -23.859 10.859 -12.539 1 93 275 ILE A CA 1
ATOM 2080 C C . ILE A 1 275 ? -22.812 11.914 -12.227 1 93 275 ILE A C 1
ATOM 2082 O O . ILE A 1 275 ? -22.359 12.633 -13.125 1 93 275 ILE A O 1
ATOM 2086 N N . PRO A 1 276 ? -22.438 11.969 -11.062 1 95 276 PRO A N 1
ATOM 2087 C CA . PRO A 1 276 ? -21.453 12.992 -10.719 1 95 276 PRO A CA 1
ATOM 2088 C C . PRO A 1 276 ? -20.047 12.641 -11.203 1 95 276 PRO A C 1
ATOM 2090 O O . PRO A 1 276 ? -19.75 11.469 -11.477 1 95 276 PRO A O 1
ATOM 2093 N N . ASP A 1 277 ? -19.125 13.586 -11.25 1 94.25 277 ASP A N 1
ATOM 2094 C CA . ASP A 1 277 ? -17.75 13.391 -11.695 1 94.25 277 ASP A CA 1
ATOM 2095 C C . ASP A 1 277 ? -16.922 12.633 -10.648 1 94.25 277 ASP A C 1
ATOM 2097 O O . ASP A 1 277 ? -15.875 12.07 -10.961 1 94.25 277 ASP A O 1
ATOM 2101 N N . TYR A 1 278 ? -17.469 12.719 -9.422 1 95.81 278 TYR A N 1
ATOM 2102 C CA . TYR A 1 278 ? -16.703 12.094 -8.336 1 95.81 278 TYR A CA 1
ATOM 2103 C C . TYR A 1 278 ? -17.062 10.617 -8.211 1 95.81 278 TYR A C 1
ATOM 2105 O O . TYR A 1 278 ? -16.5 9.914 -7.363 1 95.81 278 TYR A O 1
ATOM 2113 N N . LEU A 1 279 ? -17.953 10.102 -9.094 1 97.69 279 LEU A N 1
ATOM 2114 C CA . LEU A 1 279 ? -18.25 8.672 -9.109 1 97.69 279 LEU A CA 1
ATOM 2115 C C . LEU A 1 279 ? -17.203 7.91 -9.93 1 97.69 279 LEU A C 1
ATOM 2117 O O . LEU A 1 279 ? -16.922 8.273 -11.07 1 97.69 279 LEU A O 1
ATOM 2121 N N . HIS A 1 280 ? -16.641 6.93 -9.344 1 97.88 280 HIS A N 1
ATOM 2122 C CA . HIS A 1 280 ? -15.672 6.047 -9.992 1 97.88 280 HIS A CA 1
ATOM 2123 C C . HIS A 1 280 ? -16.125 4.594 -9.93 1 97.88 280 HIS A C 1
ATOM 2125 O O . HIS A 1 280 ? -16.188 4.004 -8.852 1 97.88 280 HIS A O 1
ATOM 2131 N N . MET A 1 281 ? -16.422 4.039 -11.047 1 96.69 281 MET A N 1
ATOM 2132 C CA . MET A 1 281 ? -16.938 2.678 -11.188 1 96.69 281 MET A CA 1
ATOM 2133 C C . MET A 1 281 ? -16.547 2.09 -12.547 1 96.69 281 MET A C 1
ATOM 2135 O O . MET A 1 281 ? -17.047 2.533 -13.586 1 96.69 281 MET A O 1
ATOM 2139 N N . PRO A 1 282 ? -15.695 0.974 -12.492 1 95.75 282 PRO A N 1
ATOM 2140 C CA . PRO A 1 282 ? -15.016 0.431 -11.32 1 95.75 282 PRO A CA 1
ATOM 2141 C C . PRO A 1 282 ? -14.047 1.427 -10.688 1 95.75 282 PRO A C 1
ATOM 2143 O O . PRO A 1 282 ? -13.492 2.279 -11.383 1 95.75 282 PRO A O 1
ATOM 2146 N N . MET A 1 283 ? -13.891 1.381 -9.453 1 97.56 283 MET A N 1
ATOM 2147 C CA . MET A 1 283 ? -12.93 2.254 -8.781 1 97.56 283 MET A CA 1
ATOM 2148 C C . MET A 1 283 ? -11.516 1.7 -8.914 1 97.56 283 MET A C 1
ATOM 2150 O O . MET A 1 283 ? -11.328 0.498 -9.102 1 97.56 283 MET A O 1
ATOM 2154 N N . GLY A 1 284 ? -10.539 2.588 -8.789 1 97.5 284 GLY A N 1
ATOM 2155 C CA . GLY A 1 284 ? -9.125 2.23 -8.82 1 97.5 284 GLY A CA 1
ATOM 2156 C C . GLY A 1 284 ? -8.469 2.52 -10.156 1 97.5 284 GLY A C 1
ATOM 2157 O O . GLY A 1 284 ? -9.141 2.527 -11.195 1 97.5 284 GLY A O 1
ATOM 2158 N N . LEU A 1 285 ? -7.176 2.723 -10.133 1 96.56 285 LEU A N 1
ATOM 2159 C CA . LEU A 1 285 ? -6.422 2.854 -11.375 1 96.56 285 LEU A CA 1
ATOM 2160 C C . LEU A 1 285 ? -6.344 1.519 -12.109 1 96.56 285 LEU A C 1
ATOM 2162 O O . LEU A 1 285 ? -6.195 0.469 -11.477 1 96.56 285 LEU A O 1
ATOM 2166 N N . PRO A 1 286 ? -6.34 1.51 -13.383 1 92.88 286 PRO A N 1
ATOM 2167 C CA . PRO A 1 286 ? -6.387 0.257 -14.141 1 92.88 286 PRO A CA 1
ATOM 2168 C C . PRO A 1 286 ? -5.035 -0.449 -14.203 1 92.88 286 PRO A C 1
ATOM 2170 O O . PRO A 1 286 ? -3.998 0.176 -13.961 1 92.88 286 PRO A O 1
ATOM 2173 N N . GLY A 1 287 ? -5.102 -1.786 -14.406 1 90.62 287 GLY A N 1
ATOM 2174 C CA . GLY A 1 287 ? -3.951 -2.553 -14.859 1 90.62 287 GLY A CA 1
ATOM 2175 C C . GLY A 1 287 ? -3.055 -3.006 -13.719 1 90.62 287 GLY A C 1
ATOM 2176 O O . GLY A 1 287 ? -1.854 -3.207 -13.914 1 90.62 287 GLY A O 1
ATOM 2177 N N . MET A 1 288 ? -3.6 -3.197 -12.531 1 92.12 288 MET A N 1
ATOM 2178 C CA . MET A 1 288 ? -2.695 -3.488 -11.422 1 92.12 288 MET A CA 1
ATOM 2179 C C . MET A 1 288 ? -2.965 -4.879 -10.852 1 92.12 288 MET A C 1
ATOM 2181 O O . MET A 1 288 ? -2.295 -5.305 -9.906 1 92.12 288 MET A O 1
ATOM 2185 N N . GLY A 1 289 ? -3.941 -5.555 -11.43 1 82.69 289 GLY A N 1
ATOM 2186 C CA . GLY A 1 289 ? -4.23 -6.906 -10.969 1 82.69 289 GLY A CA 1
ATOM 2187 C C . GLY A 1 289 ? -5.547 -7.012 -10.219 1 82.69 289 GLY A C 1
ATOM 2188 O O . GLY A 1 289 ? -6.234 -6.012 -10.023 1 82.69 289 GLY A O 1
ATOM 2189 N N . LYS A 1 290 ? -5.84 -8.227 -9.742 1 77.94 290 LYS A N 1
ATOM 2190 C CA . LYS A 1 290 ? -7.176 -8.484 -9.219 1 77.94 290 LYS A CA 1
ATOM 2191 C C . LYS A 1 290 ? -7.113 -9.031 -7.797 1 77.94 290 LYS A C 1
ATOM 2193 O O . LYS A 1 290 ? -8.148 -9.219 -7.148 1 77.94 290 LYS A O 1
ATOM 2198 N N . LYS A 1 291 ? -5.918 -9.297 -7.266 1 79.62 291 LYS A N 1
ATOM 2199 C CA . LYS A 1 291 ? -5.789 -9.75 -5.879 1 79.62 291 LYS A CA 1
ATOM 2200 C C . LYS A 1 291 ? -6.113 -8.617 -4.906 1 79.62 291 LYS A C 1
ATOM 2202 O O . LYS A 1 291 ? -5.879 -7.445 -5.207 1 79.62 291 LYS A O 1
ATOM 2207 N N . PRO A 1 292 ? -6.57 -8.906 -3.717 1 86.75 292 PRO A N 1
ATOM 2208 C CA . PRO A 1 292 ? -7.008 -7.891 -2.762 1 86.75 292 PRO A CA 1
ATOM 2209 C C . PRO A 1 292 ? -5.938 -6.836 -2.488 1 86.75 292 PRO A C 1
ATOM 2211 O O . PRO A 1 292 ? -6.211 -5.637 -2.574 1 86.75 292 PRO A O 1
ATOM 2214 N N . PRO A 1 293 ? -4.648 -7.246 -2.279 1 90.88 293 PRO A N 1
ATOM 2215 C CA . PRO A 1 293 ? -3.646 -6.199 -2.061 1 90.88 293 PRO A CA 1
ATOM 2216 C C . PRO A 1 293 ? -3.381 -5.367 -3.311 1 90.88 293 PRO A C 1
ATOM 2218 O O . PRO A 1 293 ? -3.066 -4.176 -3.209 1 90.88 293 PRO A O 1
ATOM 2221 N N . GLU A 1 294 ? -3.506 -6.016 -4.465 1 92.19 294 GLU A N 1
ATOM 2222 C CA . GLU A 1 294 ? -3.334 -5.285 -5.719 1 92.19 294 GLU A CA 1
ATOM 2223 C C . GLU A 1 294 ? -4.457 -4.273 -5.926 1 92.19 294 GLU A C 1
ATOM 2225 O O . GLU A 1 294 ? -4.203 -3.129 -6.305 1 92.19 294 GLU A O 1
ATOM 2230 N N . ILE A 1 295 ? -5.656 -4.672 -5.645 1 92.25 295 ILE A N 1
ATOM 2231 C CA . ILE A 1 295 ? -6.805 -3.775 -5.727 1 92.25 295 ILE A CA 1
ATOM 2232 C C . ILE A 1 295 ? -6.633 -2.627 -4.734 1 92.25 295 ILE A C 1
ATOM 2234 O O . ILE A 1 295 ? -6.941 -1.476 -5.047 1 92.25 295 ILE A O 1
ATOM 2238 N N . ALA A 1 296 ? -6.133 -2.949 -3.559 1 96.75 296 ALA A N 1
ATOM 2239 C CA . ALA A 1 296 ? -5.902 -1.927 -2.541 1 96.75 296 ALA A CA 1
ATOM 2240 C C . ALA A 1 296 ? -4.953 -0.847 -3.055 1 96.75 296 ALA A C 1
ATOM 2242 O O . ALA A 1 296 ? -5.238 0.347 -2.928 1 96.75 296 ALA A O 1
ATOM 2243 N N . ILE A 1 297 ? -3.826 -1.288 -3.662 1 97.94 297 ILE A N 1
ATOM 2244 C CA . ILE A 1 297 ? -2.877 -0.332 -4.219 1 97.94 297 ILE A CA 1
ATOM 2245 C C . ILE A 1 297 ? -3.557 0.497 -5.309 1 97.94 297 ILE A C 1
ATOM 2247 O O . ILE A 1 297 ? -3.379 1.715 -5.371 1 97.94 297 ILE A O 1
ATOM 2251 N N . SER A 1 298 ? -4.305 -0.147 -6.152 1 97.75 298 SER A N 1
ATOM 2252 C CA . SER A 1 298 ? -5.016 0.511 -7.246 1 97.75 298 SER A CA 1
ATOM 2253 C C . SER A 1 298 ? -5.941 1.604 -6.723 1 97.75 298 SER A C 1
ATOM 2255 O O . SER A 1 298 ? -5.902 2.738 -7.203 1 97.75 298 SER A O 1
ATOM 2257 N N . VAL A 1 299 ? -6.738 1.291 -5.75 1 98.38 299 VAL A N 1
ATOM 2258 C CA . VAL A 1 299 ? -7.723 2.207 -5.184 1 98.38 299 VAL A CA 1
ATOM 2259 C C . VAL A 1 299 ? -7.012 3.346 -4.453 1 98.38 299 VAL A C 1
ATOM 2261 O O . VAL A 1 299 ? -7.324 4.52 -4.668 1 98.38 299 VAL A O 1
ATOM 2264 N N . LEU A 1 300 ? -6.031 3.037 -3.643 1 98.44 300 LEU A N 1
ATOM 2265 C CA . LEU A 1 300 ? -5.332 4.055 -2.867 1 98.44 300 LEU A CA 1
ATOM 2266 C C . LEU A 1 300 ? -4.551 4.996 -3.781 1 98.44 300 LEU A C 1
ATOM 2268 O O . LEU A 1 300 ? -4.445 6.191 -3.5 1 98.44 300 LEU A O 1
ATOM 2272 N N . ALA A 1 301 ? -3.979 4.426 -4.848 1 98.12 301 ALA A N 1
ATOM 2273 C CA . ALA A 1 301 ? -3.303 5.27 -5.828 1 98.12 301 ALA A CA 1
ATOM 2274 C C . ALA A 1 301 ? -4.262 6.297 -6.422 1 98.12 301 ALA A C 1
ATOM 2276 O O . ALA A 1 301 ? -3.922 7.473 -6.551 1 98.12 301 ALA A O 1
ATOM 2277 N N . GLU A 1 302 ? -5.43 5.875 -6.777 1 98.19 302 GLU A N 1
ATOM 2278 C CA . GLU A 1 302 ? -6.438 6.773 -7.332 1 98.19 302 GLU A CA 1
ATOM 2279 C C . GLU A 1 302 ? -6.84 7.844 -6.32 1 98.19 302 GLU A C 1
ATOM 2281 O O . GLU A 1 302 ? -6.938 9.023 -6.664 1 98.19 302 GLU A O 1
ATOM 2286 N N . LEU A 1 303 ? -7.051 7.461 -5.07 1 97.81 303 LEU A N 1
ATOM 2287 C CA . LEU A 1 303 ? -7.445 8.398 -4.023 1 97.81 303 LEU A CA 1
ATOM 2288 C C . LEU A 1 303 ? -6.363 9.445 -3.795 1 97.81 303 LEU A C 1
ATOM 2290 O O . LEU A 1 303 ? -6.668 10.633 -3.635 1 97.81 303 LEU A O 1
ATOM 2294 N N . LEU A 1 304 ? -5.133 9 -3.779 1 94.81 304 LEU A N 1
ATOM 2295 C CA . LEU A 1 304 ? -4.027 9.922 -3.553 1 94.81 304 LEU A CA 1
ATOM 2296 C C . LEU A 1 304 ? -3.9 10.914 -4.703 1 94.81 304 LEU A C 1
ATOM 2298 O O . LEU A 1 304 ? -3.646 12.102 -4.484 1 94.81 304 LEU A O 1
ATOM 2302 N N . GLN A 1 305 ? -4.027 10.43 -5.93 1 95.69 305 GLN A N 1
ATOM 2303 C CA . GLN A 1 305 ? -3.971 11.328 -7.074 1 95.69 305 GLN A CA 1
ATOM 2304 C C . GLN A 1 305 ? -5.051 12.406 -6.984 1 95.69 305 GLN A C 1
ATOM 2306 O O . GLN A 1 305 ? -4.797 13.57 -7.277 1 95.69 305 GLN A O 1
ATOM 2311 N N . LEU A 1 306 ? -6.227 12.008 -6.602 1 93.81 306 LEU A N 1
ATOM 2312 C CA . LEU A 1 306 ? -7.328 12.953 -6.461 1 93.81 306 LEU A CA 1
ATOM 2313 C C . LEU A 1 306 ? -7.035 13.969 -5.355 1 93.81 306 LEU A C 1
ATOM 2315 O O . LEU A 1 306 ? -7.277 15.164 -5.523 1 93.81 306 LEU A O 1
ATOM 2319 N N . ARG A 1 307 ? -6.555 13.461 -4.273 1 88.44 307 ARG A N 1
ATOM 2320 C CA . ARG A 1 307 ? -6.246 14.32 -3.133 1 88.44 307 ARG A CA 1
ATOM 2321 C C . ARG A 1 307 ? -5.211 15.375 -3.506 1 88.44 307 ARG A C 1
ATOM 2323 O O . ARG A 1 307 ? -5.328 16.531 -3.107 1 88.44 307 ARG A O 1
ATOM 2330 N N . HIS A 1 308 ? -4.234 15.016 -4.246 1 83.62 308 HIS A N 1
ATOM 2331 C CA . HIS A 1 308 ? -3.117 15.914 -4.512 1 83.62 308 HIS A CA 1
ATOM 2332 C C . HIS A 1 308 ? -3.34 16.703 -5.797 1 83.62 308 HIS A C 1
ATOM 2334 O O . HIS A 1 308 ? -2.551 17.594 -6.125 1 83.62 308 HIS A O 1
ATOM 2340 N N . LYS A 1 309 ? -4.246 16.266 -6.621 1 78.56 309 LYS A N 1
ATOM 2341 C CA . LYS A 1 309 ? -4.652 17.141 -7.715 1 78.56 309 LYS A CA 1
ATOM 2342 C C . LYS A 1 309 ? -5.207 18.453 -7.18 1 78.56 309 LYS A C 1
ATOM 2344 O O . LYS A 1 309 ? -5.023 19.516 -7.793 1 78.56 309 LYS A O 1
ATOM 2349 N N . LYS A 1 310 ? -5.875 18.391 -6.094 1 55.53 310 LYS A N 1
ATOM 2350 C CA . LYS A 1 310 ? -6.512 19.562 -5.516 1 55.53 310 LYS A CA 1
ATOM 2351 C C . LYS A 1 310 ? -5.473 20.516 -4.918 1 55.53 310 LYS A C 1
ATOM 2353 O O . LYS A 1 310 ? -5.695 21.734 -4.848 1 55.53 310 LYS A O 1
ATOM 2358 N N . THR A 1 311 ? -4.328 19.984 -4.492 1 43.97 311 THR A N 1
ATOM 2359 C CA . THR A 1 311 ? -3.363 20.859 -3.83 1 43.97 311 THR A CA 1
ATOM 2360 C C . THR A 1 311 ? -2.479 21.562 -4.855 1 43.97 311 THR A C 1
ATOM 2362 O O . THR A 1 311 ? -1.772 22.516 -4.527 1 43.97 311 THR A O 1
ATOM 2365 N N . ASP A 1 312 ? -2.143 21 -5.945 1 37.81 312 ASP A N 1
ATOM 2366 C CA . ASP A 1 312 ? -1.281 21.719 -6.871 1 37.81 312 ASP A CA 1
ATOM 2367 C C . ASP A 1 312 ? -1.953 23.016 -7.352 1 37.81 312 ASP A C 1
ATOM 2369 O O . ASP A 1 312 ? -1.428 23.703 -8.219 1 37.81 312 ASP A O 1
ATOM 2373 N N . PHE A 1 313 ? -2.953 23.578 -6.699 1 27.81 313 PHE A N 1
ATOM 2374 C CA . PHE A 1 313 ? -3.119 24.953 -7.125 1 27.81 313 PHE A CA 1
ATOM 2375 C C . PHE A 1 313 ? -2.102 25.859 -6.441 1 27.81 313 PHE A C 1
ATOM 2377 O O . PHE A 1 313 ? -1.698 25.609 -5.305 1 27.81 313 PHE A O 1
ATOM 2384 N N . MET B 1 1 ? 16.719 -34.906 30.531 1 26.5 1 MET B N 1
ATOM 2385 C CA . MET B 1 1 ? 15.516 -35.344 29.844 1 26.5 1 MET B CA 1
ATOM 2386 C C . MET B 1 1 ? 15.18 -34.438 28.672 1 26.5 1 MET B C 1
ATOM 2388 O O . MET B 1 1 ? 14.883 -33.25 28.875 1 26.5 1 MET B O 1
ATOM 2392 N N . ASN B 1 2 ? 15.875 -34.562 27.531 1 25.45 2 ASN B N 1
ATOM 2393 C CA . ASN B 1 2 ? 16.047 -33.844 26.266 1 25.45 2 ASN B CA 1
ATOM 2394 C C . ASN B 1 2 ? 14.734 -33.719 25.516 1 25.45 2 ASN B C 1
ATOM 2396 O O . ASN B 1 2 ? 14.141 -34.719 25.109 1 25.45 2 ASN B O 1
ATOM 2400 N N . ALA B 1 3 ? 13.789 -33 26.141 1 33.25 3 ALA B N 1
ATOM 2401 C CA . ALA B 1 3 ? 12.492 -32.875 25.469 1 33.25 3 ALA B CA 1
ATOM 2402 C C . ALA B 1 3 ? 12.672 -32.719 23.969 1 33.25 3 ALA B C 1
ATOM 2404 O O . ALA B 1 3 ? 13.164 -31.688 23.5 1 33.25 3 ALA B O 1
ATOM 2405 N N . ILE B 1 4 ? 13.07 -33.719 23.25 1 32.22 4 ILE B N 1
ATOM 2406 C CA . ILE B 1 4 ? 13.023 -33.844 21.797 1 32.22 4 ILE B CA 1
ATOM 2407 C C . ILE B 1 4 ? 11.734 -33.219 21.266 1 32.22 4 ILE B C 1
ATOM 2409 O O . ILE B 1 4 ? 10.633 -33.656 21.609 1 32.22 4 ILE B O 1
ATOM 2413 N N . ALA B 1 5 ? 11.617 -32 21.328 1 38.62 5 ALA B N 1
ATOM 2414 C CA . ALA B 1 5 ? 10.484 -31.344 20.688 1 38.62 5 ALA B CA 1
ATOM 2415 C C . ALA B 1 5 ? 9.969 -32.156 19.5 1 38.62 5 ALA B C 1
ATOM 2417 O O . ALA B 1 5 ? 10.688 -32.375 18.531 1 38.62 5 ALA B O 1
ATOM 2418 N N . SER B 1 6 ? 9.25 -33.219 19.688 1 36.5 6 SER B N 1
ATOM 2419 C CA . SER B 1 6 ? 8.594 -34.094 18.719 1 36.5 6 SER B CA 1
ATOM 2420 C C . SER B 1 6 ? 8.148 -33.312 17.484 1 36.5 6 SER B C 1
ATOM 2422 O O . SER B 1 6 ? 7.332 -32.375 17.594 1 36.5 6 SER B O 1
ATOM 2424 N N . ARG B 1 7 ? 8.992 -32.844 16.672 1 41.53 7 ARG B N 1
ATOM 2425 C CA . ARG B 1 7 ? 8.719 -32.281 15.359 1 41.53 7 ARG B CA 1
ATOM 2426 C C . ARG B 1 7 ? 7.582 -33.031 14.672 1 41.53 7 ARG B C 1
ATOM 2428 O O . ARG B 1 7 ? 7.773 -34.156 14.195 1 41.53 7 ARG B O 1
ATOM 2435 N N . GLN B 1 8 ? 6.438 -33.125 15.188 1 45.84 8 GLN B N 1
ATOM 2436 C CA . GLN B 1 8 ? 5.293 -33.844 14.641 1 45.84 8 GLN B CA 1
ATOM 2437 C C . GLN B 1 8 ? 5.277 -33.781 13.117 1 45.84 8 GLN B C 1
ATOM 2439 O O . GLN B 1 8 ? 5.602 -32.75 12.531 1 45.84 8 GLN B O 1
ATOM 2444 N N . ARG B 1 9 ? 5.508 -34.875 12.438 1 58.25 9 ARG B N 1
ATOM 2445 C CA . ARG B 1 9 ? 5.445 -35.031 10.992 1 58.25 9 ARG B CA 1
ATOM 2446 C C . ARG B 1 9 ? 4.254 -34.281 10.406 1 58.25 9 ARG B C 1
ATOM 2448 O O . ARG B 1 9 ? 3.15 -34.344 10.953 1 58.25 9 ARG B O 1
ATOM 2455 N N . PRO B 1 10 ? 4.512 -33.406 9.5 1 67.62 10 PRO B N 1
ATOM 2456 C CA . PRO B 1 10 ? 3.375 -32.719 8.875 1 67.62 10 PRO B CA 1
ATOM 2457 C C . PRO B 1 10 ? 2.285 -33.688 8.422 1 67.62 10 PRO B C 1
ATOM 2459 O O . PRO B 1 10 ? 2.586 -34.812 7.988 1 67.62 10 PRO B O 1
ATOM 2462 N N . LEU B 1 11 ? 1.065 -33.5 8.758 1 76.31 11 LEU B N 1
ATOM 2463 C CA . LEU B 1 11 ? -0.068 -34.312 8.305 1 76.31 11 LEU B CA 1
ATOM 2464 C C . LEU B 1 11 ? -0.105 -34.375 6.785 1 76.31 11 LEU B C 1
ATOM 2466 O O . LEU B 1 11 ? 0.153 -33.406 6.098 1 76.31 11 LEU B O 1
ATOM 2470 N N . LEU B 1 12 ? -0.355 -35.594 6.344 1 88.12 12 LEU B N 1
ATOM 2471 C CA . LEU B 1 12 ? -0.344 -35.875 4.91 1 88.12 12 LEU B CA 1
ATOM 2472 C C . LEU B 1 12 ? -1.69 -35.5 4.281 1 88.12 12 LEU B C 1
ATOM 2474 O O . LEU B 1 12 ? -2.742 -35.844 4.828 1 88.12 12 LEU B O 1
ATOM 2478 N N . PRO B 1 13 ? -1.684 -34.781 3.201 1 92.56 13 PRO B N 1
ATOM 2479 C CA . PRO B 1 13 ? -2.924 -34.594 2.449 1 92.56 13 PRO B CA 1
ATOM 2480 C C . PRO B 1 13 ? -3.402 -35.875 1.755 1 92.56 13 PRO B C 1
ATOM 2482 O O . PRO B 1 13 ? -2.594 -36.625 1.194 1 92.56 13 PRO B O 1
ATOM 2485 N N . VAL B 1 14 ? -4.684 -36.156 1.84 1 93.38 14 VAL B N 1
ATOM 2486 C CA . VAL B 1 14 ? -5.211 -37.375 1.254 1 93.38 14 VAL B CA 1
ATOM 2487 C C . VAL B 1 14 ? -6.109 -37.031 0.067 1 93.38 14 VAL B C 1
ATOM 2489 O O . VAL B 1 14 ? -6.172 -37.781 -0.906 1 93.38 14 VAL B O 1
ATOM 2492 N N . ARG B 1 15 ? -6.863 -35.938 0.141 1 95.25 15 ARG B N 1
ATOM 2493 C CA . ARG B 1 15 ? -7.695 -35.438 -0.952 1 95.25 15 ARG B CA 1
ATOM 2494 C C . ARG B 1 15 ? -7.574 -33.938 -1.095 1 95.25 15 ARG B C 1
ATOM 2496 O O . ARG B 1 15 ? -7.191 -33.25 -0.148 1 95.25 15 ARG B O 1
ATOM 2503 N N . GLU B 1 16 ? -7.812 -33.469 -2.324 1 95.81 16 GLU B N 1
ATOM 2504 C CA . GLU B 1 16 ? -7.75 -32.062 -2.615 1 95.81 16 GLU B CA 1
ATOM 2505 C C . GLU B 1 16 ? -8.938 -31.609 -3.467 1 95.81 16 GLU B C 1
ATOM 2507 O O . GLU B 1 16 ? -9.398 -32.344 -4.336 1 95.81 16 GLU B O 1
ATOM 2512 N N . ALA B 1 17 ? -9.469 -30.516 -3.146 1 96.12 17 ALA B N 1
ATOM 2513 C CA . ALA B 1 17 ? -10.359 -29.766 -4.023 1 96.12 17 ALA B CA 1
ATOM 2514 C C . ALA B 1 17 ? -9.68 -28.516 -4.566 1 96.12 17 ALA B C 1
ATOM 2516 O O . ALA B 1 17 ? -9.102 -27.734 -3.805 1 96.12 17 ALA B O 1
ATOM 2517 N N . VAL B 1 18 ? -9.68 -28.312 -5.898 1 95.88 18 VAL B N 1
ATOM 2518 C CA . VAL B 1 18 ? -9.016 -27.156 -6.504 1 95.88 18 VAL B CA 1
ATOM 2519 C C . VAL B 1 18 ? -9.977 -26.453 -7.457 1 95.88 18 VAL B C 1
ATOM 2521 O O . VAL B 1 18 ? -10.664 -27.094 -8.25 1 95.88 18 VAL B O 1
ATOM 2524 N N . VAL B 1 19 ? -10.047 -25.156 -7.32 1 94.31 19 VAL B N 1
ATOM 2525 C CA . VAL B 1 19 ? -10.867 -24.359 -8.219 1 94.31 19 VAL B CA 1
ATOM 2526 C C . VAL B 1 19 ? -10.195 -24.25 -9.578 1 94.31 19 VAL B C 1
ATOM 2528 O O . VAL B 1 19 ? -9.094 -23.703 -9.688 1 94.31 19 VAL B O 1
ATOM 2531 N N . THR B 1 20 ? -10.914 -24.672 -10.625 1 94.19 20 THR B N 1
ATOM 2532 C CA . THR B 1 20 ? -10.266 -24.734 -11.93 1 94.19 20 THR B CA 1
ATOM 2533 C C . THR B 1 20 ? -10.836 -23.672 -12.867 1 94.19 20 THR B C 1
ATOM 2535 O O . THR B 1 20 ? -10.219 -23.328 -13.875 1 94.19 20 THR B O 1
ATOM 2538 N N . ARG B 1 21 ? -12 -23.188 -12.531 1 90.38 21 ARG B N 1
ATOM 2539 C CA . ARG B 1 21 ? -12.633 -22.188 -13.398 1 90.38 21 ARG B CA 1
ATOM 2540 C C . ARG B 1 21 ? -13.57 -21.297 -12.594 1 90.38 21 ARG B C 1
ATOM 2542 O O . ARG B 1 21 ? -14.305 -21.766 -11.727 1 90.38 21 ARG B O 1
ATOM 2549 N N . VAL B 1 22 ? -13.508 -20.062 -12.945 1 84.94 22 VAL B N 1
ATOM 2550 C CA . VAL B 1 22 ? -14.43 -19.078 -12.375 1 84.94 22 VAL B CA 1
ATOM 2551 C C . VAL B 1 22 ? -14.945 -18.156 -13.477 1 84.94 22 VAL B C 1
ATOM 2553 O O . VAL B 1 22 ? -14.156 -17.609 -14.258 1 84.94 22 VAL B O 1
ATOM 2556 N N . ARG B 1 23 ? -16.203 -18.188 -13.609 1 80.81 23 ARG B N 1
ATOM 2557 C CA . ARG B 1 23 ? -16.859 -17.25 -14.516 1 80.81 23 ARG B CA 1
ATOM 2558 C C . ARG B 1 23 ? -17.828 -16.344 -13.766 1 80.81 23 ARG B C 1
ATOM 2560 O O . ARG B 1 23 ? -18.609 -16.812 -12.945 1 80.81 23 ARG B O 1
ATOM 2567 N N . GLY B 1 24 ? -17.75 -15.102 -14.094 1 69.56 24 GLY B N 1
ATOM 2568 C CA . GLY B 1 24 ? -18.594 -14.156 -13.375 1 69.56 24 GLY B CA 1
ATOM 2569 C C . GLY B 1 24 ? -18.109 -13.867 -11.969 1 69.56 24 GLY B C 1
ATOM 2570 O O . GLY B 1 24 ? -16.938 -14.062 -11.664 1 69.56 24 GLY B O 1
ATOM 2571 N N . SER B 1 25 ? -18.953 -13.305 -11.148 1 65.19 25 SER B N 1
ATOM 2572 C CA . SER B 1 25 ? -18.578 -12.938 -9.789 1 65.19 25 SER B CA 1
ATOM 2573 C C . SER B 1 25 ? -18.672 -14.133 -8.844 1 65.19 25 SER B C 1
ATOM 2575 O O . SER B 1 25 ? -19.703 -14.812 -8.797 1 65.19 25 SER B O 1
ATOM 2577 N N . ALA B 1 26 ? -17.578 -14.516 -8.258 1 70.56 26 ALA B N 1
ATOM 2578 C CA . ALA B 1 26 ? -17.516 -15.602 -7.281 1 70.56 26 ALA B CA 1
ATOM 2579 C C . ALA B 1 26 ? -16.516 -15.281 -6.176 1 70.56 26 ALA B C 1
ATOM 2581 O O . ALA B 1 26 ? -15.508 -14.609 -6.418 1 70.56 26 ALA B O 1
ATOM 2582 N N . PRO B 1 27 ? -16.828 -15.703 -4.992 1 68.56 27 PRO B N 1
ATOM 2583 C CA . PRO B 1 27 ? -15.914 -15.422 -3.873 1 68.56 27 PRO B CA 1
ATOM 2584 C C . PRO B 1 27 ? -14.703 -16.344 -3.855 1 68.56 27 PRO B C 1
ATOM 2586 O O . PRO B 1 27 ? -14.328 -16.859 -2.797 1 68.56 27 PRO B O 1
ATOM 2589 N N . THR B 1 28 ? -14.188 -16.656 -5.031 1 79.12 28 THR B N 1
ATOM 2590 C CA . THR B 1 28 ? -13.016 -17.516 -5.164 1 79.12 28 THR B CA 1
ATOM 2591 C C . THR B 1 28 ? -12.234 -17.172 -6.434 1 79.12 28 THR B C 1
ATOM 2593 O O . THR B 1 28 ? -12.648 -16.297 -7.207 1 79.12 28 THR B O 1
ATOM 2596 N N . ALA B 1 29 ? -11.031 -17.734 -6.449 1 81.25 29 ALA B N 1
ATOM 2597 C CA . ALA B 1 29 ? -10.195 -17.562 -7.633 1 81.25 29 ALA B CA 1
ATOM 2598 C C . ALA B 1 29 ? -9.672 -18.906 -8.133 1 81.25 29 ALA B C 1
ATOM 2600 O O . ALA B 1 29 ? -9.547 -19.859 -7.359 1 81.25 29 ALA B O 1
ATOM 2601 N N . VAL B 1 30 ? -9.453 -18.953 -9.43 1 88.62 30 VAL B N 1
ATOM 2602 C CA . VAL B 1 30 ? -8.82 -20.125 -10 1 88.62 30 VAL B CA 1
ATOM 2603 C C . VAL B 1 30 ? -7.535 -20.438 -9.227 1 88.62 30 VAL B C 1
ATOM 2605 O O . VAL B 1 30 ? -6.738 -19.547 -8.945 1 88.62 30 VAL B O 1
ATOM 2608 N N . GLY B 1 31 ? -7.414 -21.625 -8.789 1 91 31 GLY B N 1
ATOM 2609 C CA . GLY B 1 31 ? -6.219 -22.047 -8.07 1 91 31 GLY B CA 1
ATOM 2610 C C . GLY B 1 31 ? -6.441 -22.203 -6.578 1 91 31 GLY B C 1
ATOM 2611 O O . GLY B 1 31 ? -5.637 -22.844 -5.891 1 91 31 GLY B O 1
ATOM 2612 N N . ALA B 1 32 ? -7.516 -21.594 -6.062 1 87.5 32 ALA B N 1
ATOM 2613 C CA . ALA B 1 32 ? -7.855 -21.828 -4.66 1 87.5 32 ALA B CA 1
ATOM 2614 C C . ALA B 1 32 ? -8.055 -23.328 -4.398 1 87.5 32 ALA B C 1
ATOM 2616 O O . ALA B 1 32 ? -8.625 -24.031 -5.227 1 87.5 32 ALA B O 1
ATOM 2617 N N . SER B 1 33 ? -7.516 -23.719 -3.23 1 91.25 33 SER B N 1
ATOM 2618 C CA . SER B 1 33 ? -7.59 -25.156 -2.99 1 91.25 33 SER B CA 1
ATOM 2619 C C . SER B 1 33 ? -7.77 -25.469 -1.507 1 91.25 33 SER B C 1
ATOM 2621 O O . SER B 1 33 ? -7.457 -24.625 -0.655 1 91.25 33 SER B O 1
ATOM 2623 N N . MET B 1 34 ? -8.367 -26.625 -1.313 1 91 34 MET B N 1
ATOM 2624 C CA . MET B 1 34 ? -8.586 -27.188 0.017 1 91 34 MET B CA 1
ATOM 2625 C C . MET B 1 34 ? -8.195 -28.656 0.057 1 91 34 MET B C 1
ATOM 2627 O O . MET B 1 34 ? -8.484 -29.406 -0.879 1 91 34 MET B O 1
ATOM 2631 N N . CYS B 1 35 ? -7.543 -29 1.217 1 92.62 35 CYS B N 1
ATOM 2632 C CA . CYS B 1 35 ? -7.078 -30.375 1.324 1 92.62 35 CYS B CA 1
ATOM 2633 C C . CYS B 1 35 ? -7.652 -31.047 2.566 1 92.62 35 CYS B C 1
ATOM 2635 O O . CYS B 1 35 ? -7.773 -30.422 3.619 1 92.62 35 CYS B O 1
ATOM 2637 N N . LEU B 1 36 ? -8.016 -32.281 2.389 1 92.19 36 LEU B N 1
ATOM 2638 C CA . LEU B 1 36 ? -8.289 -33.156 3.51 1 92.19 36 LEU B CA 1
ATOM 2639 C C . LEU B 1 36 ? -7.023 -33.875 3.975 1 92.19 36 LEU B C 1
ATOM 2641 O O . LEU B 1 36 ? -6.34 -34.531 3.18 1 92.19 36 LEU B O 1
ATOM 2645 N N . LEU B 1 37 ? -6.777 -33.75 5.293 1 91.88 37 LEU B N 1
ATOM 2646 C CA . LEU B 1 37 ? -5.594 -34.375 5.852 1 91.88 37 LEU B CA 1
ATOM 2647 C C . LEU B 1 37 ? -5.949 -35.75 6.43 1 91.88 37 LEU B C 1
ATOM 2649 O O . LEU B 1 37 ? -7.129 -36.094 6.59 1 91.88 37 LEU B O 1
ATOM 2653 N N . GLU B 1 38 ? -4.922 -36.469 6.684 1 90.31 38 GLU B N 1
ATOM 2654 C CA . GLU B 1 38 ? -5.094 -37.875 7.117 1 90.31 38 GLU B CA 1
ATOM 2655 C C . GLU B 1 38 ? -5.848 -37.938 8.445 1 90.31 38 GLU B C 1
ATOM 2657 O O . GLU B 1 38 ? -6.492 -38.938 8.742 1 90.31 38 GLU B O 1
ATOM 2662 N N . ASP B 1 39 ? -5.832 -36.875 9.211 1 87.44 39 ASP B N 1
ATOM 2663 C CA . ASP B 1 39 ? -6.512 -36.875 10.5 1 87.44 39 ASP B CA 1
ATOM 2664 C C . ASP B 1 39 ? -7.938 -36.344 10.383 1 87.44 39 ASP B C 1
ATOM 2666 O O . ASP B 1 39 ? -8.633 -36.188 11.383 1 87.44 39 ASP B O 1
ATOM 2670 N N . GLY B 1 40 ? -8.281 -36.062 9.172 1 88.69 40 GLY B N 1
ATOM 2671 C CA . GLY B 1 40 ? -9.641 -35.594 8.938 1 88.69 40 GLY B CA 1
ATOM 2672 C C . GLY B 1 40 ? -9.781 -34.094 8.945 1 88.69 40 GLY B C 1
ATOM 2673 O O . GLY B 1 40 ? -10.852 -33.562 8.648 1 88.69 40 GLY B O 1
ATOM 2674 N N . SER B 1 41 ? -8.758 -33.469 9.258 1 87.75 41 SER B N 1
ATOM 2675 C CA . SER B 1 41 ? -8.812 -32 9.281 1 87.75 41 SER B CA 1
ATOM 2676 C C . SER B 1 41 ? -8.703 -31.422 7.871 1 87.75 41 SER B C 1
ATOM 2678 O O . SER B 1 41 ? -8.188 -32.094 6.965 1 87.75 41 SER B O 1
ATOM 2680 N N . LEU B 1 42 ? -9.258 -30.266 7.707 1 86.44 42 LEU B N 1
ATOM 2681 C CA . LEU B 1 42 ? -9.242 -29.594 6.418 1 86.44 42 LEU B CA 1
ATOM 2682 C C . LEU B 1 42 ? -8.289 -28.391 6.445 1 86.44 42 LEU B C 1
ATOM 2684 O O . LEU B 1 42 ? -8.203 -27.688 7.453 1 86.44 42 LEU B O 1
ATOM 2688 N N . LEU B 1 43 ? -7.508 -28.219 5.312 1 84.62 43 LEU B N 1
ATOM 2689 C CA . LEU B 1 43 ? -6.605 -27.094 5.16 1 84.62 43 LEU B CA 1
ATOM 2690 C C . LEU B 1 43 ? -6.895 -26.328 3.867 1 84.62 43 LEU B C 1
ATOM 2692 O O . LEU B 1 43 ? -7.031 -26.953 2.805 1 84.62 43 LEU B O 1
ATOM 2696 N N . GLY B 1 44 ? -6.961 -25.016 4.016 1 81.31 44 GLY B N 1
ATOM 2697 C CA . GLY B 1 44 ? -7.223 -24.203 2.846 1 81.31 44 GLY B CA 1
ATOM 2698 C C . GLY B 1 44 ? -8.695 -23.875 2.66 1 81.31 44 GLY B C 1
ATOM 2699 O O . GLY B 1 44 ? -9.508 -24.156 3.539 1 81.31 44 GLY B O 1
ATOM 2700 N N . THR B 1 45 ? -8.984 -23.188 1.496 1 81.62 45 THR B N 1
ATOM 2701 C CA . THR B 1 45 ? -10.359 -22.828 1.175 1 81.62 45 THR B CA 1
ATOM 2702 C C . THR B 1 45 ? -10.562 -22.734 -0.335 1 81.62 45 THR B C 1
ATOM 2704 O O . THR B 1 45 ? -9.625 -22.438 -1.073 1 81.62 45 THR B O 1
ATOM 2707 N N . VAL B 1 46 ? -11.742 -23.125 -0.715 1 86.44 46 VAL B N 1
ATOM 2708 C CA . VAL B 1 46 ? -12.117 -22.953 -2.117 1 86.44 46 VAL B CA 1
ATOM 2709 C C . VAL B 1 46 ? -13.094 -21.781 -2.254 1 86.44 46 VAL B C 1
ATOM 2711 O O . VAL B 1 46 ? -13.734 -21.625 -3.295 1 86.44 46 VAL B O 1
ATOM 2714 N N . GLY B 1 47 ? -13.156 -21.156 -1.301 1 74.88 47 GLY B N 1
ATOM 2715 C CA . GLY B 1 47 ? -14.133 -20.094 -1.245 1 74.88 47 GLY B CA 1
ATOM 2716 C C . GLY B 1 47 ? -15.148 -20.266 -0.129 1 74.88 47 GLY B C 1
ATOM 2717 O O . GLY B 1 47 ? -15.172 -21.297 0.539 1 74.88 47 GLY B O 1
ATOM 2718 N N . GLY B 1 48 ? -15.773 -19.25 0.417 1 65.81 48 GLY B N 1
ATOM 2719 C CA . GLY B 1 48 ? -16.703 -19.266 1.532 1 65.81 48 GLY B CA 1
ATOM 2720 C C . GLY B 1 48 ? -18.125 -19.609 1.119 1 65.81 48 GLY B C 1
ATOM 2721 O O . GLY B 1 48 ? -18.375 -20 -0.024 1 65.81 48 GLY B O 1
ATOM 2722 N N . GLY B 1 49 ? -18.984 -20.031 2.131 1 66.44 49 GLY B N 1
ATOM 2723 C CA . GLY B 1 49 ? -20.422 -20.156 1.94 1 66.44 49 GLY B CA 1
ATOM 2724 C C . GLY B 1 49 ? -20.859 -21.594 1.683 1 66.44 49 GLY B C 1
ATOM 2725 O O . GLY B 1 49 ? -20.266 -22.531 2.213 1 66.44 49 GLY B O 1
ATOM 2726 N N . ARG B 1 50 ? -22.031 -21.625 0.912 1 74.12 50 ARG B N 1
ATOM 2727 C CA . ARG B 1 50 ? -22.656 -22.906 0.641 1 74.12 50 ARG B CA 1
ATOM 2728 C C . ARG B 1 50 ? -21.766 -23.781 -0.247 1 74.12 50 ARG B C 1
ATOM 2730 O O . ARG B 1 50 ? -21.719 -25 -0.077 1 74.12 50 ARG B O 1
ATOM 2737 N N . MET B 1 51 ? -21.094 -23.203 -1.185 1 81.81 51 MET B N 1
ATOM 2738 C CA . MET B 1 51 ? -20.203 -23.922 -2.08 1 81.81 51 MET B CA 1
ATOM 2739 C C . MET B 1 51 ? -19.094 -24.641 -1.293 1 81.81 51 MET B C 1
ATOM 2741 O O . MET B 1 51 ? -18.859 -25.828 -1.488 1 81.81 51 MET B O 1
ATOM 2745 N N . GLU B 1 52 ? -18.469 -23.859 -0.389 1 84.94 52 GLU B N 1
ATOM 2746 C CA . GLU B 1 52 ? -17.391 -24.469 0.405 1 84.94 52 GLU B CA 1
ATOM 2747 C C . GLU B 1 52 ? -17.922 -25.594 1.276 1 84.94 52 GLU B C 1
ATOM 2749 O O . GLU B 1 52 ? -17.266 -26.625 1.423 1 84.94 52 GLU B O 1
ATOM 2754 N N . TYR B 1 53 ? -19.109 -25.391 1.818 1 81.25 53 TYR B N 1
ATOM 2755 C CA . TYR B 1 53 ? -19.719 -26.438 2.637 1 81.25 53 TYR B CA 1
ATOM 2756 C C . TYR B 1 53 ? -19.891 -27.719 1.843 1 81.25 53 TYR B C 1
ATOM 2758 O O . TYR B 1 53 ? -19.547 -28.812 2.324 1 81.25 53 TYR B O 1
ATOM 2766 N N . GLN B 1 54 ? -20.422 -27.641 0.706 1 88.19 54 GLN B N 1
ATOM 2767 C CA . GLN B 1 54 ? -20.641 -28.812 -0.14 1 88.19 54 GLN B CA 1
ATOM 2768 C C . GLN B 1 54 ? -19.312 -29.484 -0.489 1 88.19 54 GLN B C 1
ATOM 2770 O O . GLN B 1 54 ? -19.234 -30.719 -0.493 1 88.19 54 GLN B O 1
ATOM 2775 N N . VAL B 1 55 ? -18.344 -28.719 -0.743 1 92.19 55 VAL B N 1
ATOM 2776 C CA . VAL B 1 55 ? -17.031 -29.266 -1.09 1 92.19 55 VAL B CA 1
ATOM 2777 C C . VAL B 1 55 ? -16.453 -30 0.113 1 92.19 55 VAL B C 1
ATOM 2779 O O . VAL B 1 55 ? -15.859 -31.078 -0.036 1 92.19 55 VAL B O 1
ATOM 2782 N N . CYS B 1 56 ? -16.625 -29.453 1.255 1 90.62 56 CYS B N 1
ATOM 2783 C CA . CYS B 1 56 ? -16.156 -30.109 2.475 1 90.62 56 CYS B CA 1
ATOM 2784 C C . CYS B 1 56 ? -16.828 -31.469 2.662 1 90.62 56 CYS B C 1
ATOM 2786 O O . CYS B 1 56 ? -16.156 -32.438 3.027 1 90.62 56 CYS B O 1
ATOM 2788 N N . GLN B 1 57 ? -18.047 -31.469 2.391 1 89.94 57 GLN B N 1
ATOM 2789 C CA . GLN B 1 57 ? -18.781 -32.719 2.518 1 89.94 57 GLN B CA 1
ATOM 2790 C C . GLN B 1 57 ? -18.234 -33.781 1.567 1 89.94 57 GLN B C 1
ATOM 2792 O O . GLN B 1 57 ? -18.062 -34.938 1.952 1 89.94 57 GLN B O 1
ATOM 2797 N N . VAL B 1 58 ? -18 -33.375 0.423 1 92.75 58 VAL B N 1
ATOM 2798 C CA . VAL B 1 58 ? -17.469 -34.281 -0.577 1 92.75 58 VAL B CA 1
ATOM 2799 C C . VAL B 1 58 ? -16.094 -34.781 -0.15 1 92.75 58 VAL B C 1
ATOM 2801 O O . VAL B 1 58 ? -15.805 -35.969 -0.213 1 92.75 58 VAL B O 1
ATOM 2804 N N . LEU B 1 59 ? -15.227 -33.875 0.326 1 93.31 59 LEU B N 1
ATOM 2805 C CA . LEU B 1 59 ? -13.867 -34.219 0.735 1 93.31 59 LEU B CA 1
ATOM 2806 C C . LEU B 1 59 ? -13.883 -35.188 1.9 1 93.31 59 LEU B C 1
ATOM 2808 O O . LEU B 1 59 ? -13.055 -36.094 1.959 1 93.31 59 LEU B O 1
ATOM 2812 N N . CYS B 1 60 ? -14.852 -35.031 2.727 1 91.38 60 CYS B N 1
ATOM 2813 C CA . CYS B 1 60 ? -14.867 -35.812 3.963 1 91.38 60 CYS B CA 1
ATOM 2814 C C . CYS B 1 60 ? -15.633 -37.125 3.777 1 91.38 60 CYS B C 1
ATOM 2816 O O . CYS B 1 60 ? -15.602 -37.969 4.648 1 91.38 60 CYS B O 1
ATOM 2818 N N . SER B 1 61 ? -16.297 -37.219 2.684 1 91 61 SER B N 1
ATOM 2819 C CA . SER B 1 61 ? -17 -38.469 2.402 1 91 61 SER B CA 1
ATOM 2820 C C . SER B 1 61 ? -16.047 -39.562 1.957 1 91 61 SER B C 1
ATOM 2822 O O . SER B 1 61 ? -15 -39.281 1.354 1 91 61 SER B O 1
ATOM 2824 N N . PRO B 1 62 ? -16.438 -40.812 2.326 1 86.44 62 PRO B N 1
ATOM 2825 C CA . PRO B 1 62 ? -15.594 -41.906 1.832 1 86.44 62 PRO B CA 1
ATOM 2826 C C . PRO B 1 62 ? -15.438 -41.906 0.313 1 86.44 62 PRO B C 1
ATOM 2828 O O . PRO B 1 62 ? -16.375 -41.531 -0.405 1 86.44 62 PRO B O 1
ATOM 2831 N N . ARG B 1 63 ? -14.289 -42.25 -0.039 1 85.62 63 ARG B N 1
ATOM 2832 C CA . ARG B 1 63 ? -13.938 -42.25 -1.455 1 85.62 63 ARG B CA 1
ATOM 2833 C C . ARG B 1 63 ? -14.961 -43 -2.279 1 85.62 63 ARG B C 1
ATOM 2835 O O . ARG B 1 63 ? -15.242 -42.656 -3.424 1 85.62 63 ARG B O 1
ATOM 2842 N N . SER B 1 64 ? -15.398 -44.062 -1.751 1 84.56 64 SER B N 1
ATOM 2843 C CA . SER B 1 64 ? -16.375 -44.906 -2.438 1 84.56 64 SER B CA 1
ATOM 2844 C C . SER B 1 64 ? -17.641 -44.125 -2.76 1 84.56 64 SER B C 1
ATOM 2846 O O . SER B 1 64 ? -18.281 -44.344 -3.791 1 84.56 64 SER B O 1
ATOM 2848 N N . GLU B 1 65 ? -17.922 -43.219 -2.064 1 81.12 65 GLU B N 1
ATOM 2849 C CA . GLU B 1 65 ? -19.141 -42.438 -2.213 1 81.12 65 GLU B CA 1
ATOM 2850 C C . GLU B 1 65 ? -18.859 -41.125 -2.988 1 81.12 65 GLU B C 1
ATOM 2852 O O . GLU B 1 65 ? -19.766 -40.594 -3.645 1 81.12 65 GLU B O 1
ATOM 2857 N N . ALA B 1 66 ? -17.688 -40.812 -2.828 1 80.94 66 ALA B N 1
ATOM 2858 C CA . ALA B 1 66 ? -17.328 -39.531 -3.482 1 80.94 66 ALA B CA 1
ATOM 2859 C C . ALA B 1 66 ? -15.977 -39.656 -4.188 1 80.94 66 ALA B C 1
ATOM 2861 O O . ALA B 1 66 ? -14.969 -39.125 -3.705 1 80.94 66 ALA B O 1
ATOM 2862 N N . PRO B 1 67 ? -16 -40.281 -5.301 1 82.56 67 PRO B N 1
ATOM 2863 C CA . PRO B 1 67 ? -14.758 -40.375 -6.066 1 82.56 67 PRO B CA 1
ATOM 2864 C C . PRO B 1 67 ? 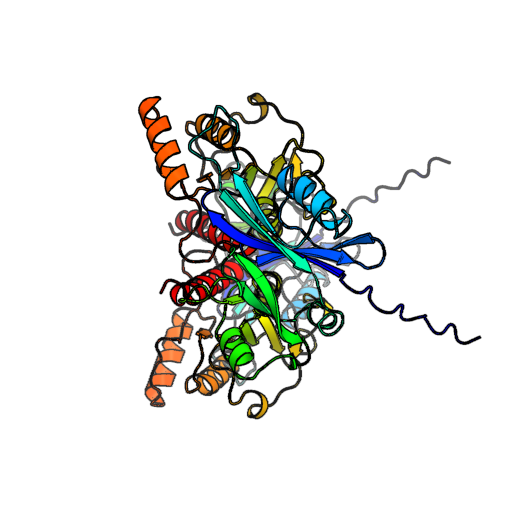-14.344 -39.062 -6.676 1 82.56 67 PRO B C 1
ATOM 2866 O O . PRO B 1 67 ? -15.117 -38.094 -6.664 1 82.56 67 PRO B O 1
ATOM 2869 N N . PRO B 1 68 ? -13.156 -39 -7.094 1 82.69 68 PRO B N 1
ATOM 2870 C CA . PRO B 1 68 ? -12.734 -37.781 -7.809 1 82.69 68 PRO B CA 1
ATOM 2871 C C . PRO B 1 68 ? -13.766 -37.312 -8.828 1 82.69 68 PRO B C 1
ATOM 2873 O O . PRO B 1 68 ? -14.398 -38.125 -9.5 1 82.69 68 PRO B O 1
ATOM 2876 N N . ALA B 1 69 ? -13.945 -36 -8.781 1 88.25 69 ALA B N 1
ATOM 2877 C CA . ALA B 1 69 ? -15.047 -35.469 -9.578 1 88.25 69 ALA B CA 1
ATOM 2878 C C . ALA B 1 69 ? -14.812 -34 -9.922 1 88.25 69 ALA B C 1
ATOM 2880 O O . ALA B 1 69 ? -13.953 -33.344 -9.328 1 88.25 69 ALA B O 1
ATOM 2881 N N . LEU B 1 70 ? -15.508 -33.688 -11.023 1 93.06 70 LEU B N 1
ATOM 2882 C CA . LEU B 1 70 ? -15.664 -32.281 -11.359 1 93.06 70 LEU B CA 1
ATOM 2883 C C . LEU B 1 70 ? -16.984 -31.734 -10.828 1 93.06 70 LEU B C 1
ATOM 2885 O O . LEU B 1 70 ? -18.062 -32.219 -11.203 1 93.06 70 LEU B O 1
ATOM 2889 N N . LEU B 1 71 ? -16.875 -30.797 -9.961 1 92.81 71 LEU B N 1
ATOM 2890 C CA . LEU B 1 71 ? -18.062 -30.141 -9.398 1 92.81 71 LEU B CA 1
ATOM 2891 C C . LEU B 1 71 ? -18.297 -28.797 -10.055 1 92.81 71 LEU B C 1
ATOM 2893 O O . LEU B 1 71 ? -17.359 -28.047 -10.336 1 92.81 71 LEU B O 1
ATOM 2897 N N . SER B 1 72 ? -19.562 -28.516 -10.352 1 92 72 SER B N 1
ATOM 2898 C CA . SER B 1 72 ? -19.953 -27.234 -10.922 1 92 72 SER B CA 1
ATOM 2899 C C . SER B 1 72 ? -20.969 -26.531 -10.039 1 92 72 SER B C 1
ATOM 2901 O O . SER B 1 72 ? -21.938 -27.141 -9.594 1 92 72 SER B O 1
ATOM 2903 N N . PHE B 1 73 ? -20.656 -25.266 -9.812 1 88.94 73 PHE B N 1
ATOM 2904 C CA . PHE B 1 73 ? -21.531 -24.453 -8.961 1 88.94 73 PHE B CA 1
ATOM 2905 C C . PHE B 1 73 ? -22 -23.219 -9.695 1 88.94 73 PHE B C 1
ATOM 2907 O O . PHE B 1 73 ? -21.219 -22.531 -10.352 1 88.94 73 PHE B O 1
ATOM 2914 N N . THR B 1 74 ? -23.203 -22.922 -9.68 1 83.12 74 THR B N 1
ATOM 2915 C CA . THR B 1 74 ? -23.781 -21.656 -10.125 1 83.12 74 THR B CA 1
ATOM 2916 C C . THR B 1 74 ? -24.203 -20.797 -8.93 1 83.12 74 THR B C 1
ATOM 2918 O O . THR B 1 74 ? -25.031 -21.219 -8.125 1 83.12 74 THR B O 1
ATOM 2921 N N . LEU B 1 75 ? -23.422 -19.672 -8.898 1 71.06 75 LEU B N 1
ATOM 2922 C CA . LEU B 1 75 ? -23.656 -18.797 -7.75 1 71.06 75 LEU B CA 1
ATOM 2923 C C . LEU B 1 75 ? -24.719 -17.75 -8.07 1 71.06 75 LEU B C 1
ATOM 2925 O O . LEU B 1 75 ? -24.828 -17.297 -9.211 1 71.06 75 LEU B O 1
ATOM 2929 N N . GLY B 1 76 ? -25.719 -17.344 -7.16 1 62.53 76 GLY B N 1
ATOM 2930 C CA . GLY B 1 76 ? -26.812 -16.391 -7.312 1 62.53 76 GLY B CA 1
ATOM 2931 C C . GLY B 1 76 ? -28.172 -16.969 -6.914 1 62.53 76 GLY B C 1
ATOM 2932 O O . GLY B 1 76 ? -28.266 -18.156 -6.609 1 62.53 76 GLY B O 1
ATOM 2933 N N . THR B 1 77 ? -29.109 -16.312 -6.449 1 52.53 77 THR B N 1
ATOM 2934 C CA . THR B 1 77 ? -30.453 -16.734 -6.055 1 52.53 77 THR B CA 1
ATOM 2935 C C . THR B 1 77 ? -31.25 -17.188 -7.27 1 52.53 77 THR B C 1
ATOM 2937 O O . THR B 1 77 ? -30.984 -16.75 -8.391 1 52.53 77 THR B O 1
ATOM 2940 N N . ALA B 1 78 ? -32.125 -18.359 -7.219 1 45.78 78 ALA B N 1
ATOM 2941 C CA . ALA B 1 78 ? -33.125 -18.766 -8.203 1 45.78 78 ALA B CA 1
ATOM 2942 C C . ALA B 1 78 ? -33.719 -17.562 -8.93 1 45.78 78 ALA B C 1
ATOM 2944 O O . ALA B 1 78 ? -33.938 -17.609 -10.133 1 45.78 78 ALA B O 1
ATOM 2945 N N . ASP B 1 79 ? -34.188 -16.531 -8.312 1 42.84 79 ASP B N 1
ATOM 2946 C CA . ASP B 1 79 ? -34.75 -15.336 -8.906 1 42.84 79 ASP B CA 1
ATOM 2947 C C . ASP B 1 79 ? -33.688 -14.422 -9.477 1 42.84 79 ASP B C 1
ATOM 2949 O O . ASP B 1 79 ? -33.969 -13.422 -10.117 1 42.84 79 ASP B O 1
ATOM 2953 N N . ASP B 1 80 ? -32.469 -14.43 -9.094 1 41.06 80 ASP B N 1
ATOM 2954 C CA . ASP B 1 80 ? -31.391 -13.602 -9.617 1 41.06 80 ASP B CA 1
ATOM 2955 C C . ASP B 1 80 ? -30.594 -14.344 -10.688 1 41.06 80 ASP B C 1
ATOM 2957 O O . ASP B 1 80 ? -29.547 -14.93 -10.398 1 41.06 80 ASP B O 1
ATOM 2961 N N . GLN B 1 81 ? -31.078 -15.047 -11.594 1 39.94 81 GLN B N 1
ATOM 2962 C CA . GLN B 1 81 ? -30.641 -15.797 -12.766 1 39.94 81 GLN B CA 1
ATOM 2963 C C . GLN B 1 81 ? -29.375 -15.203 -13.367 1 39.94 81 GLN B C 1
ATOM 2965 O O . GLN B 1 81 ? -28.641 -15.883 -14.094 1 39.94 81 GLN B O 1
ATOM 2970 N N . CYS B 1 82 ? -29.203 -13.875 -13.586 1 41.06 82 CYS B N 1
ATOM 2971 C CA . CYS B 1 82 ? -28.281 -13.234 -14.516 1 41.06 82 CYS B CA 1
ATOM 2972 C C . CYS B 1 82 ? -26.906 -13.062 -13.883 1 41.06 82 CYS B C 1
ATOM 2974 O O . CYS B 1 82 ? -25.891 -13.008 -14.586 1 41.06 82 CYS B O 1
ATOM 2976 N N . CYS B 1 83 ? -26.766 -12.672 -12.734 1 50.28 83 CYS B N 1
ATOM 2977 C CA . CYS B 1 83 ? -25.5 -12.07 -12.312 1 50.28 83 CYS B CA 1
ATOM 2978 C C . CYS B 1 83 ? -24.656 -13.078 -11.539 1 50.28 83 CYS B C 1
ATOM 2980 O O . CYS B 1 83 ? -23.578 -12.734 -11.039 1 50.28 83 CYS B O 1
ATOM 2982 N N . GLY B 1 84 ? -25.094 -14.391 -11.5 1 60.94 84 GLY B N 1
ATOM 2983 C CA . GLY B 1 84 ? -24.328 -15.164 -10.539 1 60.94 84 GLY B CA 1
ATOM 2984 C C . GLY B 1 84 ? -23.078 -15.773 -11.141 1 60.94 84 GLY B C 1
ATOM 2985 O O . GLY B 1 84 ? -22.953 -15.875 -12.367 1 60.94 84 GLY B O 1
ATOM 2986 N N . GLY B 1 85 ? -21.984 -15.898 -10.461 1 74.19 85 GLY B N 1
ATOM 2987 C CA . GLY B 1 85 ? -20.75 -16.5 -10.914 1 74.19 85 GLY B CA 1
ATOM 2988 C C . GLY B 1 85 ? -20.812 -18.016 -11 1 74.19 85 GLY B C 1
ATOM 2989 O O . GLY B 1 85 ? -21.719 -18.641 -10.438 1 74.19 85 GLY B O 1
ATOM 2990 N N . GLN B 1 86 ? -20.234 -18.609 -12.039 1 85.69 86 GLN B N 1
ATOM 2991 C CA . GLN B 1 86 ? -20.047 -20.062 -12.18 1 85.69 86 GLN B CA 1
ATOM 2992 C C . GLN B 1 86 ? -18.641 -20.469 -11.758 1 85.69 86 GLN B C 1
ATOM 2994 O O . GLN B 1 86 ? -17.656 -19.812 -12.109 1 85.69 86 GLN B O 1
ATOM 2999 N N . VAL B 1 87 ? -18.641 -21.578 -10.914 1 89.44 87 VAL B N 1
ATOM 3000 C CA . VAL B 1 87 ? -17.344 -22.062 -10.43 1 89.44 87 VAL B CA 1
ATOM 3001 C C . VAL B 1 87 ? -17.234 -23.562 -10.703 1 89.44 87 VAL B C 1
ATOM 3003 O O . VAL B 1 87 ? -18.188 -24.312 -10.508 1 89.44 87 VAL B O 1
ATOM 3006 N N . GLU B 1 88 ? -16.078 -23.984 -11.211 1 93.94 88 GLU B N 1
ATOM 3007 C CA . GLU B 1 88 ? -15.75 -25.391 -11.336 1 93.94 88 GLU B CA 1
ATOM 3008 C C . GLU B 1 88 ? -14.648 -25.797 -10.359 1 93.94 88 GLU B C 1
ATOM 3010 O O . GLU B 1 88 ? -13.641 -25.094 -10.234 1 93.94 88 GLU B O 1
ATOM 3015 N N . ILE B 1 89 ? -14.93 -26.891 -9.664 1 95.31 89 ILE B N 1
ATOM 3016 C CA . ILE B 1 89 ? -13.977 -27.406 -8.688 1 95.31 89 ILE B CA 1
ATOM 3017 C C . ILE B 1 89 ? -13.711 -28.875 -8.945 1 95.31 89 ILE B C 1
ATOM 3019 O O . ILE B 1 89 ? -14.648 -29.672 -9.102 1 95.31 89 ILE B O 1
ATOM 3023 N N . CYS B 1 90 ? -12.477 -29.297 -9.008 1 96.31 90 CYS B N 1
ATOM 3024 C CA . CYS B 1 90 ? -12.117 -30.703 -9.133 1 96.31 90 CYS B CA 1
ATOM 3025 C C . CYS B 1 90 ? -11.711 -31.297 -7.789 1 96.31 90 CYS B C 1
ATOM 3027 O O . CYS B 1 90 ? -10.93 -30.688 -7.055 1 96.31 90 CYS B O 1
ATOM 3029 N N . VAL B 1 91 ? -12.297 -32.375 -7.492 1 96.38 91 VAL B N 1
ATOM 3030 C CA . VAL B 1 91 ? -11.898 -33.125 -6.316 1 96.38 91 VAL B CA 1
ATOM 3031 C C . VAL B 1 91 ? -11.055 -34.344 -6.742 1 96.38 91 VAL B C 1
ATOM 3033 O O . VAL B 1 91 ? -11.445 -35.094 -7.641 1 96.38 91 VAL B O 1
ATOM 3036 N N . LEU B 1 92 ? -9.898 -34.469 -6.105 1 95.94 92 LEU B N 1
ATOM 3037 C CA . LEU B 1 92 ? -8.984 -35.531 -6.512 1 95.94 92 LEU B CA 1
ATOM 3038 C C . LEU B 1 92 ? -8.305 -36.156 -5.301 1 95.94 92 LEU B C 1
ATOM 3040 O O . LEU B 1 92 ? -8.273 -35.562 -4.223 1 95.94 92 LEU B O 1
ATOM 3044 N N . ASP B 1 93 ? -7.793 -37.312 -5.539 1 95.06 93 ASP B N 1
ATOM 3045 C CA . ASP B 1 93 ? -6.957 -37.969 -4.535 1 95.06 93 ASP B CA 1
ATOM 3046 C C . ASP B 1 93 ? -5.516 -37.469 -4.613 1 95.06 93 ASP B C 1
ATOM 3048 O O . ASP B 1 93 ? -5.012 -37.188 -5.699 1 95.06 93 ASP B O 1
ATOM 3052 N N . VAL B 1 94 ? -4.934 -37.438 -3.422 1 95.31 94 VAL B N 1
ATOM 3053 C CA . VAL B 1 94 ? -3.527 -37.062 -3.371 1 95.31 94 VAL B CA 1
ATOM 3054 C C . VAL B 1 94 ? -2.664 -38.281 -3.111 1 95.31 94 VAL B C 1
ATOM 3056 O O . VAL B 1 94 ? -2.654 -38.812 -2.002 1 95.31 94 VAL B O 1
ATOM 3059 N N . PRO B 1 95 ? -1.918 -38.719 -4.133 1 93.19 95 PRO B N 1
ATOM 3060 C CA . PRO B 1 95 ? -0.998 -39.812 -3.875 1 93.19 95 PRO B CA 1
ATOM 3061 C C . PRO B 1 95 ? 0.072 -39.469 -2.842 1 93.19 95 PRO B C 1
ATOM 3063 O O . PRO B 1 95 ? 0.565 -38.344 -2.816 1 93.19 95 PRO B O 1
ATOM 3066 N N . LEU B 1 96 ? 0.39 -40.469 -2.059 1 90.31 96 LEU B N 1
ATOM 3067 C CA . LEU B 1 96 ? 1.344 -40.281 -0.972 1 90.31 96 LEU B CA 1
ATOM 3068 C C . LEU B 1 96 ? 2.656 -39.688 -1.495 1 90.31 96 LEU B C 1
ATOM 3070 O O . LEU B 1 96 ? 3.279 -38.844 -0.837 1 90.31 96 LEU B O 1
ATOM 3074 N N . PHE B 1 97 ? 3.035 -40.125 -2.641 1 90.56 97 PHE B N 1
ATOM 3075 C CA . PHE B 1 97 ? 4.312 -39.75 -3.238 1 90.56 97 PHE B CA 1
ATOM 3076 C C . PHE B 1 97 ? 4.355 -38.25 -3.525 1 90.56 97 PHE B C 1
ATOM 3078 O O . PHE B 1 97 ? 5.434 -37.688 -3.652 1 90.56 97 PHE B O 1
ATOM 3085 N N . PHE B 1 98 ? 3.225 -37.594 -3.561 1 92.44 98 PHE B N 1
ATOM 3086 C CA . PHE B 1 98 ? 3.162 -36.156 -3.896 1 92.44 98 PHE B CA 1
ATOM 3087 C C . PHE B 1 98 ? 2.928 -35.312 -2.648 1 92.44 98 PHE B C 1
ATOM 3089 O O . PHE B 1 98 ? 2.691 -34.125 -2.742 1 92.44 98 PHE B O 1
ATOM 3096 N N . SER B 1 99 ? 2.959 -35.875 -1.515 1 90.56 99 SER B N 1
ATOM 3097 C CA . SER B 1 99 ? 2.574 -35.188 -0.283 1 90.56 99 SER B CA 1
ATOM 3098 C C . SER B 1 99 ? 3.41 -33.938 -0.063 1 90.56 99 SER B C 1
ATOM 3100 O O . SER B 1 99 ? 2.902 -32.906 0.43 1 90.56 99 SER B O 1
ATOM 3102 N N . GLU B 1 100 ? 4.684 -33.938 -0.483 1 87.5 100 GLU B N 1
ATOM 3103 C CA . GLU B 1 100 ? 5.594 -32.812 -0.261 1 87.5 100 GLU B CA 1
ATOM 3104 C C . GLU B 1 100 ? 5.168 -31.594 -1.067 1 87.5 100 GLU B C 1
ATOM 3106 O O . GLU B 1 100 ? 5.531 -30.469 -0.73 1 87.5 100 GLU B O 1
ATOM 3111 N N . LEU B 1 101 ? 4.402 -31.812 -2.074 1 91.19 101 LEU B N 1
ATOM 3112 C CA . LEU B 1 101 ? 3.986 -30.719 -2.957 1 91.19 101 LEU B CA 1
ATOM 3113 C C . LEU B 1 101 ? 2.893 -29.891 -2.309 1 91.19 101 LEU B C 1
ATOM 3115 O O . LEU B 1 101 ? 2.473 -28.875 -2.865 1 91.19 101 LEU B O 1
ATOM 3119 N N . TYR B 1 102 ? 2.506 -30.281 -1.157 1 89.31 102 TYR B N 1
ATOM 3120 C CA . TYR B 1 102 ? 1.437 -29.547 -0.489 1 89.31 102 TYR B CA 1
ATOM 3121 C C . TYR B 1 102 ? 1.99 -28.672 0.631 1 89.31 102 TYR B C 1
ATOM 3123 O O . TYR B 1 102 ? 1.229 -28.047 1.377 1 89.31 102 TYR B O 1
ATOM 3131 N N . GLN B 1 103 ? 3.262 -28.672 0.645 1 81.06 103 GLN B N 1
ATOM 3132 C CA . GLN B 1 103 ? 3.914 -27.672 1.492 1 81.06 103 GLN B CA 1
ATOM 3133 C C . GLN B 1 103 ? 3.939 -26.312 0.816 1 81.06 103 GLN B C 1
ATOM 3135 O O . GLN B 1 103 ? 3.982 -26.219 -0.412 1 81.06 103 GLN B O 1
ATOM 3140 N N . PRO B 1 104 ? 3.865 -25.297 1.704 1 74.62 104 PRO B N 1
ATOM 3141 C CA . PRO B 1 104 ? 3.912 -23.953 1.122 1 74.62 104 PRO B CA 1
ATOM 3142 C C . PRO B 1 104 ? 5.117 -23.75 0.207 1 74.62 104 PRO B C 1
ATOM 3144 O O . PRO B 1 104 ? 6.215 -24.234 0.51 1 74.62 104 PRO B O 1
ATOM 3147 N N . GLY B 1 105 ? 4.852 -23.172 -0.889 1 75.62 105 GLY B N 1
ATOM 3148 C CA . GLY B 1 105 ? 5.918 -22.828 -1.817 1 75.62 105 GLY B CA 1
ATOM 3149 C C . GLY B 1 105 ? 6.09 -23.844 -2.928 1 75.62 105 GLY B C 1
ATOM 3150 O O . GLY B 1 105 ? 6.918 -23.656 -3.824 1 75.62 105 GLY B O 1
ATOM 3151 N N . ALA B 1 106 ? 5.336 -24.922 -2.875 1 85.06 106 ALA B N 1
ATOM 3152 C CA . ALA B 1 106 ? 5.422 -25.938 -3.922 1 85.06 106 ALA B CA 1
ATOM 3153 C C . ALA B 1 106 ? 4.512 -25.594 -5.094 1 85.06 106 ALA B C 1
ATOM 3155 O O . ALA B 1 106 ? 3.611 -24.766 -4.965 1 85.06 106 ALA B O 1
ATOM 3156 N N . SER B 1 107 ? 4.883 -26.078 -6.234 1 91.06 107 SER B N 1
ATOM 3157 C CA . SER B 1 107 ? 4.043 -26 -7.426 1 91.06 107 SER B CA 1
ATOM 3158 C C . SER B 1 107 ? 3.51 -27.375 -7.824 1 91.06 107 SER B C 1
ATOM 3160 O O . SER B 1 107 ? 4.117 -28.391 -7.504 1 91.06 107 SER B O 1
ATOM 3162 N N . ARG B 1 108 ? 2.373 -27.391 -8.445 1 95.19 108 ARG B N 1
ATOM 3163 C CA . ARG B 1 108 ? 1.713 -28.641 -8.812 1 95.19 108 ARG B CA 1
ATOM 3164 C C . ARG B 1 108 ? 1.171 -28.578 -10.234 1 95.19 108 ARG B C 1
ATOM 3166 O O . ARG B 1 108 ? 0.746 -27.516 -10.695 1 95.19 108 ARG B O 1
ATOM 3173 N N . LEU B 1 109 ? 1.273 -29.656 -10.914 1 96.06 109 LEU B N 1
ATOM 3174 C CA . LEU B 1 109 ? 0.684 -29.812 -12.242 1 96.06 109 LEU B CA 1
ATOM 3175 C C . LEU B 1 109 ? -0.314 -30.969 -12.25 1 96.06 109 LEU B C 1
ATOM 3177 O O . LEU B 1 109 ? -0.017 -32.062 -11.75 1 96.06 109 LEU B O 1
ATOM 3181 N N . TYR B 1 110 ? -1.474 -30.688 -12.789 1 97 110 TYR B N 1
ATOM 3182 C CA . TYR B 1 110 ? -2.529 -31.688 -12.922 1 97 110 TYR B CA 1
ATOM 3183 C C . TYR B 1 110 ? -2.811 -32 -14.383 1 97 110 TYR B C 1
ATOM 3185 O O . TYR B 1 110 ? -2.68 -31.125 -15.25 1 97 110 TYR B O 1
ATOM 3193 N N . GLN B 1 111 ? -3.088 -33.25 -14.641 1 96.31 111 GLN B N 1
ATOM 3194 C CA . GLN B 1 111 ? -3.564 -33.656 -15.961 1 96.31 111 GLN B CA 1
ATOM 3195 C C . GLN B 1 111 ? -5.082 -33.844 -15.969 1 96.31 111 GLN B C 1
ATOM 3197 O O . GLN B 1 111 ? -5.648 -34.406 -15.039 1 96.31 111 GLN B O 1
ATOM 3202 N N . ARG B 1 112 ? -5.695 -33.312 -16.969 1 95.69 112 ARG B N 1
ATOM 3203 C CA . ARG B 1 112 ? -7.145 -33.406 -17.125 1 95.69 112 ARG B CA 1
ATOM 3204 C C . ARG B 1 112 ? -7.516 -34.594 -18.016 1 95.69 112 ARG B C 1
ATOM 3206 O O . ARG B 1 112 ? -6.93 -34.781 -19.078 1 95.69 112 ARG B O 1
ATOM 3213 N N . ASP B 1 113 ? -8.5 -35.375 -17.578 1 93.06 113 ASP B N 1
ATOM 3214 C CA . ASP B 1 113 ? -8.945 -36.469 -18.422 1 93.06 113 ASP B CA 1
ATOM 3215 C C . ASP B 1 113 ? -10.164 -36.094 -19.25 1 93.06 113 ASP B C 1
ATOM 3217 O O . ASP B 1 113 ? -10.586 -34.906 -19.234 1 93.06 113 ASP B O 1
ATOM 3221 N N . SER B 1 114 ? -10.695 -37.031 -19.984 1 90.75 114 SER B N 1
ATOM 3222 C CA . SER B 1 114 ? -11.781 -36.75 -20.906 1 90.75 114 SER B CA 1
ATOM 3223 C C . SER B 1 114 ? -13.055 -36.375 -20.172 1 90.75 114 SER B C 1
ATOM 3225 O O . SER B 1 114 ? -13.914 -35.688 -20.734 1 90.75 114 SER B O 1
ATOM 3227 N N . ALA B 1 115 ? -13.188 -36.719 -18.922 1 91.19 115 ALA B N 1
ATOM 3228 C CA . ALA B 1 115 ? -14.359 -36.375 -18.109 1 91.19 115 ALA B CA 1
ATOM 3229 C C . ALA B 1 115 ? -14.156 -35.062 -17.391 1 91.19 115 ALA B C 1
ATOM 3231 O O . ALA B 1 115 ? -15.016 -34.625 -16.609 1 91.19 115 ALA B O 1
ATOM 3232 N N . GLY B 1 116 ? -13.023 -34.438 -17.594 1 91.94 116 GLY B N 1
ATOM 3233 C CA . GLY B 1 116 ? -12.734 -33.156 -16.984 1 91.94 116 GLY B CA 1
ATOM 3234 C C . GLY B 1 116 ? -12.125 -33.281 -15.609 1 91.94 116 GLY B C 1
ATOM 3235 O O . GLY B 1 116 ? -11.914 -32.281 -14.93 1 91.94 116 GLY B O 1
ATOM 3236 N N . ARG B 1 117 ? -11.836 -34.531 -15.18 1 94.38 117 ARG B N 1
ATOM 3237 C CA . ARG B 1 117 ? -11.25 -34.75 -13.867 1 94.38 117 ARG B CA 1
ATOM 3238 C C . ARG B 1 117 ? -9.742 -34.531 -13.898 1 94.38 117 ARG B C 1
ATOM 3240 O O . ARG B 1 117 ? -9.102 -34.688 -14.938 1 94.38 117 ARG B O 1
ATOM 3247 N N . LEU B 1 118 ? -9.25 -34.062 -12.664 1 95.69 118 LEU B N 1
ATOM 3248 C CA . LEU B 1 118 ? -7.82 -33.781 -12.562 1 95.69 118 LEU B CA 1
ATOM 3249 C C . LEU B 1 118 ? -7.105 -34.906 -11.797 1 95.69 118 LEU B C 1
ATOM 3251 O O . LEU B 1 118 ? -7.672 -35.5 -10.875 1 95.69 118 LEU B O 1
ATOM 3255 N N . ARG B 1 119 ? -5.906 -35.156 -12.211 1 96.06 119 ARG B N 1
ATOM 3256 C CA . ARG B 1 119 ? -4.961 -36 -11.469 1 96.06 119 ARG B CA 1
ATOM 3257 C C . ARG B 1 119 ? -3.607 -35.312 -11.344 1 96.06 119 ARG B C 1
ATOM 3259 O O . ARG B 1 119 ? -3.111 -34.719 -12.312 1 96.06 119 ARG B O 1
ATOM 3266 N N . LEU B 1 120 ? -3.062 -35.375 -10.211 1 96.12 120 LEU B N 1
ATOM 3267 C CA . LEU B 1 120 ? -1.738 -34.812 -9.992 1 96.12 120 LEU B CA 1
ATOM 3268 C C . LEU B 1 120 ? -0.676 -35.594 -10.758 1 96.12 120 LEU B C 1
ATOM 3270 O O . LEU B 1 120 ? -0.6 -36.812 -10.641 1 96.12 120 LEU B O 1
ATOM 3274 N N . VAL B 1 121 ? 0.167 -34.844 -11.516 1 96.38 121 VAL B N 1
ATOM 3275 C CA . VAL B 1 121 ? 1.097 -35.594 -12.344 1 96.38 121 VAL B CA 1
ATOM 3276 C C . VAL B 1 121 ? 2.523 -35.125 -12.102 1 96.38 121 VAL B C 1
ATOM 3278 O O . VAL B 1 121 ? 3.488 -35.812 -12.438 1 96.38 121 VAL B O 1
ATOM 3281 N N . ALA B 1 122 ? 2.678 -33.938 -11.586 1 96.19 122 ALA B N 1
ATOM 3282 C CA . ALA B 1 122 ? 4.02 -33.406 -11.359 1 96.19 122 ALA B CA 1
ATOM 3283 C C . ALA B 1 122 ? 3.992 -32.25 -10.383 1 96.19 122 ALA B C 1
ATOM 3285 O O . ALA B 1 122 ? 2.922 -31.719 -10.055 1 96.19 122 ALA B O 1
ATOM 3286 N N . GLY B 1 123 ? 5.156 -31.828 -9.93 1 95.12 123 GLY B N 1
ATOM 3287 C CA . GLY B 1 123 ? 5.312 -30.641 -9.094 1 95.12 123 GLY B CA 1
ATOM 3288 C C . GLY B 1 123 ? 6.754 -30.375 -8.719 1 95.12 123 GLY B C 1
ATOM 3289 O O . GLY B 1 123 ? 7.66 -31.094 -9.125 1 95.12 123 GLY B O 1
ATOM 3290 N N . MET B 1 124 ? 6.902 -29.266 -8.102 1 90.25 124 MET B N 1
ATOM 3291 C CA . MET B 1 124 ? 8.188 -28.844 -7.555 1 90.25 124 MET B CA 1
ATOM 3292 C C . MET B 1 124 ? 8.039 -28.359 -6.117 1 90.25 124 MET B C 1
ATOM 3294 O O . MET B 1 124 ? 7.152 -27.562 -5.816 1 90.25 124 MET B O 1
ATOM 3298 N N . THR B 1 125 ? 8.867 -28.891 -5.293 1 85.81 125 THR B N 1
ATOM 3299 C CA . THR B 1 125 ? 8.836 -28.453 -3.906 1 85.81 125 THR B CA 1
ATOM 3300 C C . T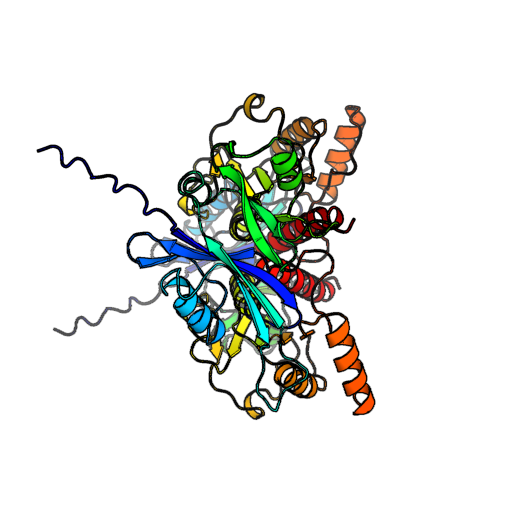HR B 1 125 ? 9.477 -27.062 -3.768 1 85.81 125 THR B C 1
ATOM 3302 O O . THR B 1 125 ? 10.125 -26.578 -4.695 1 85.81 125 THR B O 1
ATOM 3305 N N . ARG B 1 126 ? 9.258 -26.562 -2.605 1 73.75 126 ARG B N 1
ATOM 3306 C CA . ARG B 1 126 ? 9.844 -25.25 -2.309 1 73.75 126 ARG B CA 1
ATOM 3307 C C . ARG B 1 126 ? 11.359 -25.297 -2.461 1 73.75 126 ARG B C 1
ATOM 3309 O O . ARG B 1 126 ? 11.969 -24.312 -2.885 1 73.75 126 ARG B O 1
ATOM 3316 N N . LEU B 1 127 ? 11.898 -26.453 -2.146 1 67.31 127 LEU B N 1
ATOM 3317 C CA . LEU B 1 127 ? 13.352 -26.594 -2.145 1 67.31 127 LEU B CA 1
ATOM 3318 C C . LEU B 1 127 ? 13.859 -27 -3.527 1 67.31 127 LEU B C 1
ATOM 3320 O O . LEU B 1 127 ? 15.031 -27.328 -3.688 1 67.31 127 LEU B O 1
ATOM 3324 N N . GLY B 1 128 ? 12.977 -27.062 -4.531 1 76.25 128 GLY B N 1
ATOM 3325 C CA . GLY B 1 128 ? 13.398 -27.266 -5.91 1 76.25 128 GLY B CA 1
ATOM 3326 C C . GLY B 1 128 ? 13.375 -28.719 -6.336 1 76.25 128 GLY B C 1
ATOM 3327 O O . GLY B 1 128 ? 13.797 -29.062 -7.445 1 76.25 128 GLY B O 1
ATOM 3328 N N . ARG B 1 129 ? 12.992 -29.609 -5.441 1 84.31 129 ARG B N 1
ATOM 3329 C CA . ARG B 1 129 ? 12.867 -31 -5.844 1 84.31 129 ARG B CA 1
ATOM 3330 C C . ARG B 1 129 ? 11.766 -31.172 -6.879 1 84.31 129 ARG B C 1
ATOM 3332 O O . ARG B 1 129 ? 10.617 -30.781 -6.645 1 84.31 129 ARG B O 1
ATOM 3339 N N . GLU B 1 130 ? 12.109 -31.719 -7.988 1 90.62 130 GLU B N 1
ATOM 3340 C CA . GLU B 1 130 ? 11.18 -31.953 -9.086 1 90.62 130 GLU B CA 1
ATOM 3341 C C . GLU B 1 130 ? 10.555 -33.344 -9.008 1 90.62 130 GLU B C 1
ATOM 3343 O O . GLU B 1 130 ? 11.258 -34.312 -8.781 1 90.62 130 GLU B O 1
ATOM 3348 N N . ILE B 1 131 ? 9.336 -33.469 -9.086 1 93.62 131 ILE B N 1
ATOM 3349 C CA . ILE B 1 131 ? 8.609 -34.719 -9.117 1 93.62 131 ILE B CA 1
ATOM 3350 C C . ILE B 1 131 ? 7.766 -34.812 -10.391 1 93.62 131 ILE B C 1
ATOM 3352 O O . ILE B 1 131 ? 6.938 -33.906 -10.641 1 93.62 131 ILE B O 1
ATOM 3356 N N . GLY B 1 132 ? 7.895 -35.875 -11.188 1 92.44 132 GLY B N 1
ATOM 3357 C CA . GLY B 1 132 ? 7.152 -36.031 -12.43 1 92.44 132 GLY B CA 1
ATOM 3358 C C . GLY B 1 132 ? 8.039 -36.094 -13.656 1 92.44 132 GLY B C 1
ATOM 3359 O O . GLY B 1 132 ? 9.266 -36.031 -13.547 1 92.44 132 GLY B O 1
ATOM 3360 N N . SER B 1 133 ? 7.477 -36.281 -14.773 1 91.31 133 SER B N 1
ATOM 3361 C CA . SER B 1 133 ? 8.227 -36.375 -16.016 1 91.31 133 SER B CA 1
ATOM 3362 C C . SER B 1 133 ? 8.773 -35 -16.453 1 91.31 133 SER B C 1
ATOM 3364 O O . SER B 1 133 ? 8.242 -33.969 -16.062 1 91.31 133 SER B O 1
ATOM 3366 N N . PHE B 1 134 ? 9.82 -35.094 -17.25 1 88.56 134 PHE B N 1
ATOM 3367 C CA . PHE B 1 134 ? 10.422 -33.875 -17.797 1 88.56 134 PHE B CA 1
ATOM 3368 C C . PHE B 1 134 ? 9.398 -33.062 -18.578 1 88.56 134 PHE B C 1
ATOM 3370 O O . PHE B 1 134 ? 9.336 -31.844 -18.438 1 88.56 134 PHE B O 1
ATOM 3377 N N . ASP B 1 135 ? 8.617 -33.75 -19.344 1 90.31 135 ASP B N 1
ATOM 3378 C CA . ASP B 1 135 ? 7.605 -33.062 -20.141 1 90.31 135 ASP B CA 1
ATOM 3379 C C . ASP B 1 135 ? 6.586 -32.344 -19.266 1 90.31 135 ASP B C 1
ATOM 3381 O O . ASP B 1 135 ? 6.223 -31.203 -19.531 1 90.31 135 ASP B O 1
ATOM 3385 N N . ALA B 1 136 ? 6.199 -33 -18.25 1 92.62 136 ALA B N 1
ATOM 3386 C CA . ALA B 1 136 ? 5.23 -32.406 -17.328 1 92.62 136 ALA B CA 1
ATOM 3387 C C . ALA B 1 136 ? 5.82 -31.219 -16.609 1 92.62 136 ALA B C 1
ATOM 3389 O O . ALA B 1 136 ? 5.152 -30.188 -16.453 1 92.62 136 ALA B O 1
ATOM 3390 N N . LEU B 1 137 ? 7.004 -31.344 -16.219 1 89.75 137 LEU B N 1
ATOM 3391 C CA . LEU B 1 137 ? 7.664 -30.266 -15.484 1 89.75 137 LEU B CA 1
ATOM 3392 C C . LEU B 1 137 ? 7.879 -29.047 -16.391 1 89.75 137 LEU B C 1
ATOM 3394 O O . LEU B 1 137 ? 7.781 -27.906 -15.93 1 89.75 137 LEU B O 1
ATOM 3398 N N . THR B 1 138 ? 8.156 -29.297 -17.641 1 86.56 138 THR B N 1
ATOM 3399 C CA . THR B 1 138 ? 8.289 -28.203 -18.594 1 86.56 138 THR B CA 1
ATOM 3400 C C . THR B 1 138 ? 6.988 -27.406 -18.703 1 86.56 138 THR B C 1
ATOM 3402 O O . THR B 1 138 ? 7.004 -26.172 -18.75 1 86.56 138 THR B O 1
ATOM 3405 N N . VAL B 1 139 ? 5.883 -28.125 -18.766 1 88.19 139 VAL B N 1
ATOM 3406 C CA . VAL B 1 139 ? 4.574 -27.484 -18.797 1 88.19 139 VAL B CA 1
ATOM 3407 C C . VAL B 1 139 ? 4.379 -26.641 -17.547 1 88.19 139 VAL B C 1
ATOM 3409 O O . VAL B 1 139 ? 3.936 -25.484 -17.625 1 88.19 139 VAL B O 1
ATOM 3412 N N . LEU B 1 140 ? 4.773 -27.141 -16.422 1 89.94 140 LEU B N 1
ATOM 3413 C CA . LEU B 1 140 ? 4.605 -26.453 -15.133 1 89.94 140 LEU B CA 1
ATOM 3414 C C . LEU B 1 140 ? 5.445 -25.188 -15.07 1 89.94 140 LEU B C 1
ATOM 3416 O O . LEU B 1 140 ? 4.969 -24.141 -14.625 1 89.94 140 LEU B O 1
ATOM 3420 N N . LEU B 1 141 ? 6.613 -25.234 -15.516 1 78.81 141 LEU B N 1
ATOM 3421 C CA . LEU B 1 141 ? 7.559 -24.141 -15.422 1 78.81 141 LEU B CA 1
ATOM 3422 C C . LEU B 1 141 ? 7.141 -22.984 -16.328 1 78.81 141 LEU B C 1
ATOM 3424 O O . LEU B 1 141 ? 7.559 -21.844 -16.125 1 78.81 141 LEU B O 1
ATOM 3428 N N . ARG B 1 142 ? 6.328 -23.391 -17.266 1 75.81 142 ARG B N 1
ATOM 3429 C CA . ARG B 1 142 ? 5.855 -22.359 -18.188 1 75.81 142 ARG B CA 1
ATOM 3430 C C . ARG B 1 142 ? 4.641 -21.625 -17.609 1 75.81 142 ARG B C 1
ATOM 3432 O O . ARG B 1 142 ? 4.258 -20.562 -18.109 1 75.81 142 ARG B O 1
ATOM 3439 N N . ALA B 1 143 ? 4.062 -22.203 -16.609 1 80.88 143 ALA B N 1
ATOM 3440 C CA . ALA B 1 143 ? 2.873 -21.609 -16.016 1 80.88 143 ALA B CA 1
ATOM 3441 C C . ALA B 1 143 ? 3.25 -20.5 -15.031 1 80.88 143 ALA B C 1
ATOM 3443 O O . ALA B 1 143 ? 4.125 -20.688 -14.18 1 80.88 143 ALA B O 1
ATOM 3444 N N . ASN B 1 144 ? 2.664 -19.328 -15.148 1 69.06 144 ASN B N 1
ATOM 3445 C CA . ASN B 1 144 ? 2.965 -18.203 -14.266 1 69.06 144 ASN B CA 1
ATOM 3446 C C . ASN B 1 144 ? 1.796 -17.906 -13.328 1 69.06 144 ASN B C 1
ATOM 3448 O O . ASN B 1 144 ? 1.912 -17.062 -12.438 1 69.06 144 ASN B O 1
ATOM 3452 N N . ALA B 1 145 ? 0.739 -18.469 -13.672 1 77.06 145 ALA B N 1
ATOM 3453 C CA . ALA B 1 145 ? -0.459 -18.344 -12.844 1 77.06 145 ALA B CA 1
ATOM 3454 C C . ALA B 1 145 ? -1.271 -19.625 -12.844 1 77.06 145 ALA B C 1
ATOM 3456 O O . ALA B 1 145 ? -1.115 -20.469 -13.734 1 77.06 145 ALA B O 1
ATOM 3457 N N . PRO B 1 146 ? -2.057 -19.75 -11.789 1 88.56 146 PRO B N 1
ATOM 3458 C CA . PRO B 1 146 ? -2.926 -20.938 -11.82 1 88.56 146 PRO B CA 1
ATOM 3459 C C . PRO B 1 146 ? -3.85 -20.953 -13.031 1 88.56 146 PRO B C 1
ATOM 3461 O O . PRO B 1 146 ? -4.441 -19.938 -13.383 1 88.56 146 PRO B O 1
ATOM 3464 N N . GLY B 1 147 ? -3.906 -22.109 -13.734 1 91 147 GLY B N 1
ATOM 3465 C CA . GLY B 1 147 ? -4.82 -22.188 -14.859 1 91 147 GLY B CA 1
ATOM 3466 C C . GLY B 1 147 ? -4.531 -23.344 -15.789 1 91 147 GLY B C 1
ATOM 3467 O O . GLY B 1 147 ? -3.562 -24.078 -15.586 1 91 147 GLY B O 1
ATOM 3468 N N . MET B 1 148 ? -5.441 -23.547 -16.797 1 91.62 148 MET B N 1
ATOM 3469 C CA . MET B 1 148 ? -5.289 -24.578 -17.812 1 91.62 148 MET B CA 1
ATOM 3470 C C . MET B 1 148 ? -4.293 -24.141 -18.891 1 91.62 148 MET B C 1
ATOM 3472 O O . MET B 1 148 ? -4.195 -22.953 -19.203 1 91.62 148 MET B O 1
ATOM 3476 N N . ASP B 1 149 ? -3.596 -25.047 -19.422 1 86.88 149 ASP B N 1
ATOM 3477 C CA . ASP B 1 149 ? -2.746 -24.734 -20.562 1 86.88 149 ASP B CA 1
ATOM 3478 C C . ASP B 1 149 ? -3.58 -24.5 -21.812 1 86.88 149 ASP B C 1
ATOM 3480 O O . ASP B 1 149 ? -4.801 -24.672 -21.797 1 86.88 149 ASP B O 1
ATOM 3484 N N . VAL B 1 150 ? -2.949 -24.109 -22.859 1 83 150 VAL B N 1
ATOM 3485 C CA . VAL B 1 150 ? -3.617 -23.703 -24.094 1 83 150 VAL B CA 1
ATOM 3486 C C . VAL B 1 150 ? -4.422 -24.875 -24.656 1 83 150 VAL B C 1
ATOM 3488 O O . VAL B 1 150 ? -5.523 -24.672 -25.172 1 83 150 VAL B O 1
ATOM 3491 N N . GLU B 1 151 ? -3.912 -26.078 -24.5 1 87.31 151 GLU B N 1
ATOM 3492 C CA . GLU B 1 151 ? -4.559 -27.266 -25.047 1 87.31 151 GLU B CA 1
ATOM 3493 C C . GLU B 1 151 ? -5.59 -27.828 -24.062 1 87.31 151 GLU B C 1
ATOM 3495 O O . GLU B 1 151 ? -6.219 -28.844 -24.328 1 87.31 151 GLU B O 1
ATOM 3500 N N . GLU B 1 152 ? -5.703 -27.203 -22.938 1 91.38 152 GLU B N 1
ATOM 3501 C CA . GLU B 1 152 ? -6.645 -27.609 -21.891 1 91.38 152 GLU B CA 1
ATOM 3502 C C . GLU B 1 152 ? -6.406 -29.047 -21.453 1 91.38 152 GLU B C 1
ATOM 3504 O O . GLU B 1 152 ? -7.359 -29.797 -21.203 1 91.38 152 GLU B O 1
ATOM 3509 N N . ARG B 1 153 ? -5.203 -29.406 -21.438 1 92.81 153 ARG B N 1
ATOM 3510 C CA . ARG B 1 153 ? -4.828 -30.766 -21.031 1 92.81 153 ARG B CA 1
ATOM 3511 C C . ARG B 1 153 ? -4.266 -30.781 -19.625 1 92.81 153 ARG B C 1
ATOM 3513 O O . ARG B 1 153 ? -4.32 -31.812 -18.938 1 92.81 153 ARG B O 1
ATOM 3520 N N . HIS B 1 154 ? -3.682 -29.656 -19.266 1 95.56 154 HIS B N 1
ATOM 3521 C CA . HIS B 1 154 ? -3.062 -29.578 -17.953 1 95.56 154 HIS B CA 1
ATOM 3522 C C . HIS B 1 154 ? -3.564 -28.359 -17.188 1 95.56 154 HIS B C 1
ATOM 3524 O O . HIS B 1 154 ? -3.832 -27.312 -17.781 1 95.56 154 HIS B O 1
ATOM 3530 N N . PHE B 1 155 ? -3.717 -28.547 -15.906 1 95.94 155 PHE B N 1
ATOM 3531 C CA . PHE B 1 155 ? -3.949 -27.453 -14.977 1 95.94 155 PHE B CA 1
ATOM 3532 C C . PHE B 1 155 ? -2.727 -27.219 -14.094 1 95.94 155 PHE B C 1
ATOM 3534 O O . PHE B 1 155 ? -2.242 -28.141 -13.438 1 95.94 155 PHE B O 1
ATOM 3541 N N . ALA B 1 156 ? -2.221 -25.969 -14.109 1 94.69 156 ALA B N 1
ATOM 3542 C CA . ALA B 1 156 ? -1.021 -25.672 -13.336 1 94.69 156 ALA B CA 1
ATOM 3543 C C . ALA B 1 156 ? -1.355 -24.812 -12.117 1 94.69 156 ALA B C 1
ATOM 3545 O O . ALA B 1 156 ? -2.188 -23.906 -12.195 1 94.69 156 ALA B O 1
ATOM 3546 N N . LEU B 1 157 ? -0.748 -25.125 -10.992 1 92 157 LEU B N 1
ATOM 3547 C CA . LEU B 1 157 ? -0.654 -24.297 -9.797 1 92 157 LEU B CA 1
ATOM 3548 C C . LEU B 1 157 ? 0.798 -23.938 -9.5 1 92 157 LEU B C 1
ATOM 3550 O O . LEU B 1 157 ? 1.466 -24.641 -8.727 1 92 157 LEU B O 1
ATOM 3554 N N . PRO B 1 158 ? 1.295 -22.922 -10.141 1 83.69 158 PRO B N 1
ATOM 3555 C CA . PRO B 1 158 ? 2.689 -22.562 -9.891 1 83.69 158 PRO B CA 1
ATOM 3556 C C . PRO B 1 158 ? 2.93 -22.062 -8.469 1 83.69 158 PRO B C 1
ATOM 3558 O O . PRO B 1 158 ? 1.981 -21.688 -7.773 1 83.69 158 PRO B O 1
ATOM 3561 N N . ALA B 1 159 ? 4.215 -22.438 -8.078 1 72.88 159 ALA B N 1
ATOM 3562 C CA . ALA B 1 159 ? 4.586 -21.828 -6.809 1 72.88 159 ALA B CA 1
ATOM 3563 C C . ALA B 1 159 ? 4.398 -20.312 -6.859 1 72.88 159 ALA B C 1
ATOM 3565 O O . ALA B 1 159 ? 4.59 -19.688 -7.906 1 72.88 159 ALA B O 1
ATOM 3566 N N . PRO B 1 160 ? 3.766 -19.938 -5.75 1 61.59 160 PRO B N 1
ATOM 3567 C CA . PRO B 1 160 ? 3.699 -18.484 -5.801 1 61.59 160 PRO B CA 1
ATOM 3568 C C . PRO B 1 160 ? 5.031 -17.844 -6.184 1 61.59 160 PRO B C 1
ATOM 3570 O O . PRO B 1 160 ? 6.082 -18.234 -5.664 1 61.59 160 PRO B O 1
ATOM 3573 N N . HIS B 1 161 ? 5.082 -17.453 -7.473 1 64.5 161 HIS B N 1
ATOM 3574 C CA . HIS B 1 161 ? 6.27 -16.719 -7.883 1 64.5 161 HIS B CA 1
ATOM 3575 C C . HIS B 1 161 ? 6.305 -15.336 -7.246 1 64.5 161 HIS B C 1
ATOM 3577 O O . HIS B 1 161 ? 5.336 -14.578 -7.352 1 64.5 161 HIS B O 1
ATOM 3583 N N . HIS B 1 162 ? 7.352 -15.242 -6.367 1 77.94 162 HIS B N 1
ATOM 3584 C CA . HIS B 1 162 ? 7.578 -13.906 -5.836 1 77.94 162 HIS B CA 1
ATOM 3585 C C . HIS B 1 162 ? 8.609 -13.148 -6.664 1 77.94 162 HIS B C 1
ATOM 3587 O O . HIS B 1 162 ? 9.766 -13.578 -6.766 1 77.94 162 HIS B O 1
ATOM 3593 N N . GLN B 1 163 ? 8.18 -12.18 -7.402 1 87.5 163 GLN B N 1
ATOM 3594 C CA . GLN B 1 163 ? 9.062 -11.367 -8.242 1 87.5 163 GLN B CA 1
ATOM 3595 C C . GLN B 1 163 ? 10.141 -10.695 -7.406 1 87.5 163 GLN B C 1
ATOM 3597 O O . GLN B 1 163 ? 9.844 -10.023 -6.414 1 87.5 163 GLN B O 1
ATOM 3602 N N . PRO B 1 164 ? 11.43 -10.93 -7.773 1 91.44 164 PRO B N 1
ATOM 3603 C CA . PRO B 1 164 ? 12.492 -10.297 -6.992 1 91.44 164 PRO B CA 1
ATOM 3604 C C . PRO B 1 164 ? 12.414 -8.773 -7.02 1 91.44 164 PRO B C 1
ATOM 3606 O O . PRO B 1 164 ? 12.266 -8.172 -8.094 1 91.44 164 PRO B O 1
ATOM 3609 N N . LEU B 1 165 ? 12.43 -8.148 -5.855 1 97.38 165 LEU B N 1
ATOM 3610 C CA . LEU B 1 165 ? 12.438 -6.703 -5.676 1 97.38 165 LEU B CA 1
ATOM 3611 C C . LEU B 1 165 ? 13.617 -6.273 -4.809 1 97.38 165 LEU B C 1
ATOM 3613 O O . LEU B 1 165 ? 13.625 -6.512 -3.6 1 97.38 165 LEU B O 1
ATOM 3617 N N . TRP B 1 166 ? 14.633 -5.68 -5.461 1 98.19 166 TRP B N 1
ATOM 3618 C CA . TRP B 1 166 ? 15.789 -5.164 -4.738 1 98.19 166 TRP B CA 1
ATOM 3619 C C . TRP B 1 166 ? 15.617 -3.686 -4.41 1 98.19 166 TRP B C 1
ATOM 3621 O O . TRP B 1 166 ? 15.438 -2.863 -5.309 1 98.19 166 TRP B O 1
ATOM 3631 N N . ILE B 1 167 ? 15.633 -3.357 -3.139 1 98.44 167 ILE B N 1
ATOM 3632 C CA . ILE B 1 167 ? 15.477 -1.99 -2.654 1 98.44 167 ILE B CA 1
ATOM 3633 C C . ILE B 1 167 ? 16.797 -1.508 -2.047 1 98.44 167 ILE B C 1
ATOM 3635 O O . ILE B 1 167 ? 17.219 -1.994 -0.995 1 98.44 167 ILE B O 1
ATOM 3639 N N . PHE B 1 168 ? 17.422 -0.584 -2.73 1 98.38 168 PHE B N 1
ATOM 3640 C CA . PHE B 1 168 ? 18.641 -0.004 -2.178 1 98.38 168 PHE B CA 1
ATOM 3641 C C . PHE B 1 168 ? 18.312 1.233 -1.347 1 98.38 168 PHE B C 1
ATOM 3643 O O . PHE B 1 168 ? 18.016 2.293 -1.895 1 98.38 168 PHE B O 1
ATOM 3650 N N . GLY B 1 169 ? 18.484 1.122 -0.036 1 95.5 169 GLY B N 1
ATOM 3651 C CA . GLY B 1 169 ? 18.141 2.164 0.913 1 95.5 169 GLY B CA 1
ATOM 3652 C C . GLY B 1 169 ? 17.109 1.718 1.93 1 95.5 169 GLY B C 1
ATOM 3653 O O . GLY B 1 169 ? 15.953 1.436 1.575 1 95.5 169 GLY B O 1
ATOM 3654 N N . ALA B 1 170 ? 17.453 1.738 3.188 1 92.44 170 ALA B N 1
ATOM 3655 C CA . ALA B 1 170 ? 16.562 1.321 4.277 1 92.44 170 ALA B CA 1
ATOM 3656 C C . ALA B 1 170 ? 16 2.529 5.016 1 92.44 170 ALA B C 1
ATOM 3658 O O . ALA B 1 170 ? 15.68 2.441 6.203 1 92.44 170 ALA B O 1
ATOM 3659 N N . GLY B 1 171 ? 15.961 3.641 4.281 1 86.06 171 GLY B N 1
ATOM 3660 C CA . GLY B 1 171 ? 15.359 4.824 4.867 1 86.06 171 GLY B CA 1
ATOM 3661 C C . GLY B 1 171 ? 13.844 4.746 4.945 1 86.06 171 GLY B C 1
ATOM 3662 O O . GLY B 1 171 ? 13.266 3.674 4.77 1 86.06 171 GLY B O 1
ATOM 3663 N N . HIS B 1 172 ? 13.227 5.883 5.148 1 81.56 172 HIS B N 1
ATOM 3664 C CA . HIS B 1 172 ? 11.789 5.957 5.383 1 81.56 172 HIS B CA 1
ATOM 3665 C C . HIS B 1 172 ? 11.008 5.453 4.176 1 81.56 172 HIS B C 1
ATOM 3667 O O . HIS B 1 172 ? 10.062 4.68 4.328 1 81.56 172 HIS B O 1
ATOM 3673 N N . VAL B 1 173 ? 11.469 5.812 3 1 89 173 VAL B N 1
ATOM 3674 C CA . VAL B 1 173 ? 10.758 5.41 1.791 1 89 173 VAL B CA 1
ATOM 3675 C C . VAL B 1 173 ? 10.984 3.924 1.529 1 89 173 VAL B C 1
ATOM 3677 O O . VAL B 1 173 ? 10.039 3.189 1.227 1 89 173 VAL B O 1
ATOM 3680 N N . GLY B 1 174 ? 12.242 3.48 1.656 1 94.81 174 GLY B N 1
ATOM 3681 C CA . GLY B 1 174 ? 12.531 2.062 1.493 1 94.81 174 GLY B CA 1
ATOM 3682 C C . GLY B 1 174 ? 11.734 1.183 2.439 1 94.81 174 GLY B C 1
ATOM 3683 O O . GLY B 1 174 ? 11.18 0.158 2.029 1 94.81 174 GLY B O 1
ATOM 3684 N N . ARG B 1 175 ? 11.633 1.604 3.668 1 90.88 175 ARG B N 1
ATOM 3685 C CA . ARG B 1 175 ? 10.875 0.871 4.676 1 90.88 175 ARG B CA 1
ATOM 3686 C C . ARG B 1 175 ? 9.391 0.824 4.324 1 90.88 175 ARG B C 1
ATOM 3688 O O . ARG B 1 175 ? 8.742 -0.217 4.465 1 90.88 175 ARG B O 1
ATOM 3695 N N . ALA B 1 176 ? 8.898 1.966 3.893 1 91.62 176 ALA B N 1
ATOM 3696 C CA . ALA B 1 176 ? 7.488 2.041 3.518 1 91.62 176 ALA B CA 1
ATOM 3697 C C . ALA B 1 176 ? 7.18 1.097 2.359 1 91.62 176 ALA B C 1
ATOM 3699 O O . ALA B 1 176 ? 6.184 0.37 2.391 1 91.62 176 ALA B O 1
ATOM 3700 N N . ILE B 1 177 ? 8.023 1.008 1.379 1 97.19 177 ILE B N 1
ATOM 3701 C CA . ILE B 1 177 ? 7.824 0.152 0.215 1 97.19 177 ILE B CA 1
ATOM 3702 C C . ILE B 1 177 ? 7.891 -1.314 0.635 1 97.19 177 ILE B C 1
ATOM 3704 O O . ILE B 1 177 ? 7 -2.102 0.304 1 97.19 177 ILE B O 1
ATOM 3708 N N . ALA B 1 178 ? 8.898 -1.617 1.407 1 95.62 178 ALA B N 1
ATOM 3709 C CA . ALA B 1 178 ? 9.094 -3.004 1.823 1 95.62 178 ALA B CA 1
ATOM 3710 C C . ALA B 1 178 ? 7.914 -3.5 2.65 1 95.62 178 ALA B C 1
ATOM 3712 O O . ALA B 1 178 ? 7.484 -4.648 2.502 1 95.62 178 ALA B O 1
ATOM 3713 N N . SER B 1 179 ? 7.41 -2.639 3.457 1 93 179 SER B N 1
ATOM 3714 C CA . SER B 1 179 ? 6.316 -3.008 4.348 1 93 179 SER B CA 1
ATOM 3715 C C . SER B 1 179 ? 5.059 -3.365 3.564 1 93 179 SER B C 1
ATOM 3717 O O . SER B 1 179 ? 4.262 -4.195 4.008 1 93 179 SER B O 1
ATOM 3719 N N . MET B 1 180 ? 4.844 -2.824 2.41 1 94.69 180 MET B N 1
ATOM 3720 C CA . MET B 1 180 ? 3.646 -3.062 1.611 1 94.69 180 MET B CA 1
ATOM 3721 C C . MET B 1 180 ? 3.906 -4.117 0.54 1 94.69 180 MET B C 1
ATOM 3723 O O . MET B 1 180 ? 3.012 -4.887 0.193 1 94.69 180 MET B O 1
ATOM 3727 N N . ALA B 1 181 ? 5.137 -4.215 0.097 1 95.5 181 ALA B N 1
ATOM 3728 C CA . ALA B 1 181 ? 5.492 -5.043 -1.052 1 95.5 181 ALA B CA 1
ATOM 3729 C C . ALA B 1 181 ? 5.344 -6.527 -0.724 1 95.5 181 ALA B C 1
ATOM 3731 O O . ALA B 1 181 ? 5.051 -7.336 -1.606 1 95.5 181 ALA B O 1
ATOM 3732 N N . HIS B 1 182 ? 5.543 -6.844 0.519 1 85.94 182 HIS B N 1
ATOM 3733 C CA . HIS B 1 182 ? 5.508 -8.25 0.903 1 85.94 182 HIS B CA 1
ATOM 3734 C C . HIS B 1 182 ? 4.121 -8.844 0.684 1 85.94 182 HIS B C 1
ATOM 3736 O O . HIS B 1 182 ? 3.979 -10.062 0.524 1 85.94 182 HIS B O 1
ATOM 3742 N N . LYS B 1 183 ? 3.09 -8.016 0.597 1 85.12 183 LYS B N 1
ATOM 3743 C CA . LYS B 1 183 ? 1.72 -8.469 0.373 1 85.12 183 LYS B CA 1
ATOM 3744 C C . LYS B 1 183 ? 1.419 -8.594 -1.118 1 85.12 183 LYS B C 1
ATOM 3746 O O . LYS B 1 183 ? 0.34 -9.055 -1.503 1 85.12 183 LYS B O 1
ATOM 3751 N N . LEU B 1 184 ? 2.334 -8.195 -1.938 1 91.62 184 LEU B N 1
ATOM 3752 C CA . LEU B 1 184 ? 2.098 -8.07 -3.371 1 91.62 184 LEU B CA 1
ATOM 3753 C C . LEU B 1 184 ? 2.93 -9.094 -4.148 1 91.62 184 LEU B C 1
ATOM 3755 O O . LEU B 1 184 ? 3.252 -8.875 -5.316 1 91.62 184 LEU B O 1
ATOM 3759 N N . ASP B 1 185 ? 3.377 -10.195 -3.574 1 83.31 185 ASP B N 1
ATOM 3760 C CA . ASP B 1 185 ? 4.082 -11.312 -4.195 1 83.31 185 ASP B CA 1
ATOM 3761 C C . ASP B 1 185 ? 5.465 -10.883 -4.688 1 83.31 185 ASP B C 1
ATOM 3763 O O . ASP B 1 185 ? 5.906 -11.305 -5.758 1 83.31 185 ASP B O 1
ATOM 3767 N N . PHE B 1 186 ? 6.02 -9.867 -3.984 1 91.88 186 PHE B N 1
ATOM 3768 C CA . PHE B 1 186 ? 7.418 -9.523 -4.199 1 91.88 186 PHE B CA 1
ATOM 3769 C C . PHE B 1 186 ? 8.32 -10.25 -3.207 1 91.88 186 PHE B C 1
ATOM 3771 O O . PHE B 1 186 ? 7.961 -10.406 -2.037 1 91.88 186 PHE B O 1
ATOM 3778 N N . ALA B 1 187 ? 9.383 -10.766 -3.723 1 89.75 187 ALA B N 1
ATOM 3779 C CA . ALA B 1 187 ? 10.492 -11.188 -2.869 1 89.75 187 ALA B CA 1
ATOM 3780 C C . ALA B 1 187 ? 11.469 -10.039 -2.631 1 89.75 187 ALA B C 1
ATOM 3782 O O . ALA B 1 187 ? 12.383 -9.82 -3.424 1 89.75 187 ALA B O 1
ATOM 3783 N N . SER B 1 188 ? 11.289 -9.312 -1.506 1 95.5 188 SER B N 1
ATOM 3784 C CA . SER B 1 188 ? 11.984 -8.055 -1.296 1 95.5 188 SER B CA 1
ATOM 3785 C C . SER B 1 188 ? 13.312 -8.266 -0.582 1 95.5 188 SER B C 1
ATOM 3787 O O . SER B 1 188 ? 13.375 -8.977 0.423 1 95.5 188 SER B O 1
ATOM 3789 N N . SER B 1 189 ? 14.336 -7.754 -1.126 1 95.44 189 SER B N 1
ATOM 3790 C CA . SER B 1 189 ? 15.633 -7.59 -0.477 1 95.44 189 SER B CA 1
ATOM 3791 C C . SER B 1 189 ? 15.977 -6.113 -0.301 1 95.44 189 SER B C 1
ATOM 3793 O O . SER B 1 189 ? 15.922 -5.34 -1.259 1 95.44 189 SER B O 1
ATOM 3795 N N . VAL B 1 190 ? 16.266 -5.723 0.913 1 96.94 190 VAL B N 1
ATOM 3796 C CA . VAL B 1 190 ? 16.625 -4.34 1.208 1 96.94 190 VAL B CA 1
ATOM 3797 C C . VAL B 1 190 ? 18.125 -4.25 1.493 1 96.94 190 VAL B C 1
ATOM 3799 O O . VAL B 1 190 ? 18.641 -4.98 2.338 1 96.94 190 VAL B O 1
ATOM 3802 N N . PHE B 1 191 ? 18.797 -3.398 0.755 1 96.88 191 PHE B N 1
ATOM 3803 C CA . PHE B 1 191 ? 20.25 -3.232 0.854 1 96.88 191 PHE B CA 1
ATOM 3804 C C . PHE B 1 191 ? 20.594 -1.915 1.539 1 96.88 191 PHE B C 1
ATOM 3806 O O . PHE B 1 191 ? 20.203 -0.845 1.074 1 96.88 191 PHE B O 1
ATOM 3813 N N . ASP B 1 192 ? 21.266 -1.934 2.623 1 94.94 192 ASP B N 1
ATOM 3814 C CA . ASP B 1 192 ? 21.781 -0.757 3.326 1 94.94 192 ASP B CA 1
ATOM 3815 C C . ASP B 1 192 ? 22.922 -1.124 4.258 1 94.94 192 ASP B C 1
ATOM 3817 O O . ASP B 1 192 ? 22.781 -1.982 5.129 1 94.94 192 ASP B O 1
ATOM 3821 N N . GLN B 1 193 ? 24.031 -0.498 4.121 1 93.19 193 GLN B N 1
ATOM 3822 C CA . GLN B 1 193 ? 25.203 -0.874 4.891 1 93.19 193 GLN B CA 1
ATOM 3823 C C . GLN B 1 193 ? 25.312 -0.053 6.172 1 93.19 193 GLN B C 1
ATOM 3825 O O . GLN B 1 193 ? 26.266 -0.215 6.945 1 93.19 193 GLN B O 1
ATOM 3830 N N . ARG B 1 194 ? 24.328 0.794 6.418 1 88.12 194 ARG B N 1
ATOM 3831 C CA . ARG B 1 194 ? 24.281 1.55 7.668 1 88.12 194 ARG B CA 1
ATOM 3832 C C . ARG B 1 194 ? 23.578 0.752 8.758 1 88.12 194 ARG B C 1
ATOM 3834 O O . ARG B 1 194 ? 22.375 0.488 8.664 1 88.12 194 ARG B O 1
ATOM 3841 N N . PRO B 1 195 ? 24.234 0.435 9.734 1 86.5 195 PRO B N 1
ATOM 3842 C CA . PRO B 1 195 ? 23.656 -0.442 10.758 1 86.5 195 PRO B CA 1
ATOM 3843 C C . PRO B 1 195 ? 22.438 0.167 11.445 1 86.5 195 PRO B C 1
ATOM 3845 O O . PRO B 1 195 ? 21.516 -0.556 11.828 1 86.5 195 PRO B O 1
ATOM 3848 N N . GLU B 1 196 ? 22.406 1.439 11.609 1 80.75 196 GLU B N 1
ATOM 3849 C CA . GLU B 1 196 ? 21.312 2.109 12.289 1 80.75 196 GLU B CA 1
ATOM 3850 C C . GLU B 1 196 ? 20.016 2.012 11.477 1 80.75 196 GLU B C 1
ATOM 3852 O O . GLU B 1 196 ? 18.922 2.146 12.031 1 80.75 196 GLU B O 1
ATOM 3857 N N . TRP B 1 197 ? 20.219 1.752 10.203 1 82.31 197 TRP B N 1
ATOM 3858 C CA . TRP B 1 197 ? 19.062 1.729 9.32 1 82.31 197 TRP B CA 1
ATOM 3859 C C . TRP B 1 197 ? 18.719 0.301 8.906 1 82.31 197 TRP B C 1
ATOM 3861 O O . TRP B 1 197 ? 17.578 -0.004 8.594 1 82.31 197 TRP B O 1
ATOM 3871 N N . ALA B 1 198 ? 19.703 -0.486 8.953 1 89.31 198 ALA B N 1
ATOM 3872 C CA . ALA B 1 198 ? 19.5 -1.886 8.578 1 89.31 198 ALA B CA 1
ATOM 3873 C C . ALA B 1 198 ? 19.047 -2.713 9.781 1 89.31 198 ALA B C 1
ATOM 3875 O O . ALA B 1 198 ? 19.641 -3.754 10.086 1 89.31 198 ALA B O 1
ATOM 3876 N N . ASP B 1 199 ? 18.047 -2.285 10.438 1 87.62 199 ASP B N 1
ATOM 3877 C CA . ASP B 1 199 ? 17.438 -2.982 11.57 1 87.62 199 ASP B CA 1
ATOM 3878 C C . ASP B 1 199 ? 16.328 -3.926 11.117 1 87.62 199 ASP B C 1
ATOM 3880 O O . ASP B 1 199 ? 15.312 -3.482 10.586 1 87.62 199 ASP B O 1
ATOM 3884 N N . PRO B 1 200 ? 16.5 -5.219 11.375 1 88.25 200 PRO B N 1
ATOM 3885 C CA . PRO B 1 200 ? 15.484 -6.176 10.93 1 88.25 200 PRO B CA 1
ATOM 3886 C C . PRO B 1 200 ? 14.109 -5.891 11.539 1 88.25 200 PRO B C 1
ATOM 3888 O O . PRO B 1 200 ? 13.086 -6.191 10.914 1 88.25 200 PRO B O 1
ATOM 3891 N N . ALA B 1 201 ? 14.055 -5.293 12.672 1 86.25 201 ALA B N 1
ATOM 3892 C CA . ALA B 1 201 ? 12.797 -5.031 13.367 1 86.25 201 ALA B CA 1
ATOM 3893 C C . ALA B 1 201 ? 11.961 -3.994 12.617 1 86.25 201 ALA B C 1
ATOM 3895 O O . ALA B 1 201 ? 10.758 -3.883 12.844 1 86.25 201 ALA B O 1
ATOM 3896 N N . ALA B 1 202 ? 12.609 -3.297 11.727 1 83.88 202 ALA B N 1
ATOM 3897 C CA . ALA B 1 202 ? 11.93 -2.23 10.992 1 83.88 202 ALA B CA 1
ATOM 3898 C C . ALA B 1 202 ? 11.258 -2.77 9.734 1 83.88 202 ALA B C 1
ATOM 3900 O O . ALA B 1 202 ? 10.578 -2.029 9.023 1 83.88 202 ALA B O 1
ATOM 3901 N N . PHE B 1 203 ? 11.367 -4.121 9.531 1 89.94 203 PHE B N 1
ATOM 3902 C CA . PHE B 1 203 ? 10.859 -4.723 8.305 1 89.94 203 PHE B CA 1
ATOM 3903 C C . PHE B 1 203 ? 10.008 -5.953 8.625 1 89.94 203 PHE B C 1
ATOM 3905 O O . PHE B 1 203 ? 10.203 -6.598 9.656 1 89.94 203 PHE B O 1
ATOM 3912 N N . PRO B 1 204 ? 9.008 -6.211 7.734 1 87.5 204 PRO B N 1
ATOM 3913 C CA . PRO B 1 204 ? 8.359 -7.516 7.855 1 87.5 204 PRO B CA 1
ATOM 3914 C C . PRO B 1 204 ? 9.359 -8.672 7.832 1 87.5 204 PRO B C 1
ATOM 3916 O O . PRO B 1 204 ? 10.406 -8.578 7.188 1 87.5 204 PRO B O 1
ATOM 3919 N N . PRO B 1 205 ? 8.992 -9.758 8.469 1 84.31 205 PRO B N 1
ATOM 3920 C CA . PRO B 1 205 ? 9.922 -10.891 8.555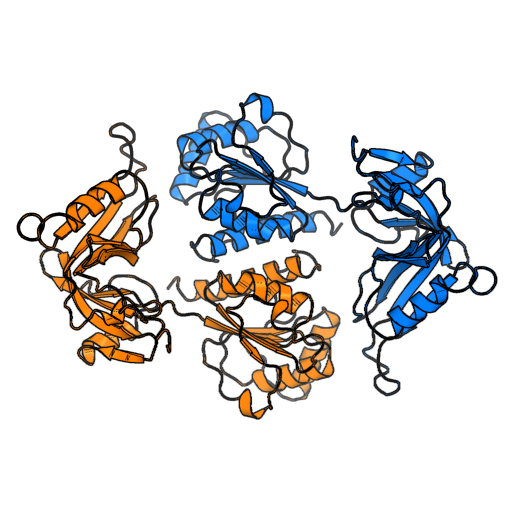 1 84.31 205 PRO B CA 1
ATOM 3921 C C . PRO B 1 205 ? 10.242 -11.5 7.195 1 84.31 205 PRO B C 1
ATOM 3923 O O . PRO B 1 205 ? 11.289 -12.125 7.023 1 84.31 205 PRO B O 1
ATOM 3926 N N . GLU B 1 206 ? 9.406 -11.312 6.27 1 82.25 206 GLU B N 1
ATOM 3927 C CA . GLU B 1 206 ? 9.578 -11.898 4.945 1 82.25 206 GLU B CA 1
ATOM 3928 C C . GLU B 1 206 ? 10.648 -11.156 4.145 1 82.25 206 GLU B C 1
ATOM 3930 O O . GLU B 1 206 ? 11.117 -11.648 3.121 1 82.25 206 GLU B O 1
ATOM 3935 N N . VAL B 1 207 ? 11.039 -9.938 4.621 1 90.75 207 VAL B N 1
ATOM 3936 C CA . VAL B 1 207 ? 11.992 -9.102 3.896 1 90.75 207 VAL B CA 1
ATOM 3937 C C . VAL B 1 207 ? 13.414 -9.547 4.227 1 90.75 207 VAL B C 1
ATOM 3939 O O . VAL B 1 207 ? 13.75 -9.758 5.391 1 90.75 207 VAL B O 1
ATOM 3942 N N . THR B 1 208 ? 14.195 -9.781 3.203 1 91.56 208 THR B N 1
ATOM 3943 C CA . THR B 1 208 ? 15.617 -10.062 3.385 1 91.56 208 THR B CA 1
ATOM 3944 C C . THR B 1 208 ? 16.422 -8.773 3.518 1 91.56 208 THR B C 1
ATOM 3946 O O . THR B 1 208 ? 16.406 -7.938 2.607 1 91.56 208 THR B O 1
ATOM 3949 N N . LEU B 1 209 ? 17.016 -8.547 4.609 1 93.56 209 LEU B N 1
ATOM 3950 C CA . LEU B 1 209 ? 17.875 -7.387 4.828 1 93.56 209 LEU B CA 1
ATOM 3951 C C . LEU B 1 209 ? 19.328 -7.719 4.508 1 93.56 209 LEU B C 1
ATOM 3953 O O . LEU B 1 209 ? 19.891 -8.672 5.059 1 93.56 209 LEU B O 1
ATOM 3957 N N . VAL B 1 210 ? 19.953 -7.02 3.594 1 94.44 210 VAL B N 1
ATOM 3958 C CA . VAL B 1 210 ? 21.328 -7.227 3.16 1 94.44 210 VAL B CA 1
ATOM 3959 C C . VAL B 1 210 ? 22.203 -6.059 3.619 1 94.44 210 VAL B C 1
ATOM 3961 O O . VAL B 1 210 ? 22.25 -5.012 2.965 1 94.44 210 VAL B O 1
ATOM 3964 N N . ASP B 1 211 ? 22.891 -6.199 4.676 1 93.69 211 ASP B N 1
ATOM 3965 C CA . ASP B 1 211 ? 23.641 -5.086 5.246 1 93.69 211 ASP B CA 1
ATOM 3966 C C . ASP B 1 211 ? 25.125 -5.188 4.891 1 93.69 211 ASP B C 1
ATOM 3968 O O . ASP B 1 211 ? 25.906 -4.32 5.258 1 93.69 211 ASP B O 1
ATOM 3972 N N . THR B 1 212 ? 25.5 -6.293 4.258 1 93.69 212 THR B N 1
ATOM 3973 C CA . THR B 1 212 ? 26.859 -6.48 3.727 1 93.69 212 THR B CA 1
ATOM 3974 C C . THR B 1 212 ? 26.797 -7.008 2.295 1 93.69 212 THR B C 1
ATOM 3976 O O . THR B 1 212 ? 26.141 -8.016 2.021 1 93.69 212 THR B O 1
ATOM 3979 N N . TRP B 1 213 ? 27.391 -6.254 1.423 1 92.5 213 TRP B N 1
ATOM 3980 C CA . TRP B 1 213 ? 27.438 -6.672 0.026 1 92.5 213 TRP B CA 1
ATOM 3981 C C . TRP B 1 213 ? 28.578 -5.973 -0.711 1 92.5 213 TRP B C 1
ATOM 3983 O O . TRP B 1 213 ? 29.062 -4.93 -0.27 1 92.5 213 TRP B O 1
ATOM 3993 N N . THR B 1 214 ? 29.031 -6.594 -1.77 1 94.38 214 THR B N 1
ATOM 3994 C CA . THR B 1 214 ? 30 -6.035 -2.717 1 94.38 214 THR B CA 1
ATOM 3995 C C . THR B 1 214 ? 29.359 -5.875 -4.098 1 94.38 214 THR B C 1
ATOM 3997 O O . THR B 1 214 ? 28.297 -6.43 -4.363 1 94.38 214 THR B O 1
ATOM 4000 N N . TRP B 1 215 ? 29.969 -5.113 -4.898 1 94.31 215 TRP B N 1
ATOM 4001 C CA . TRP B 1 215 ? 29.469 -4.91 -6.254 1 94.31 215 TRP B CA 1
ATOM 4002 C C . TRP B 1 215 ? 29.375 -6.238 -7 1 94.31 215 TRP B C 1
ATOM 4004 O O . TRP B 1 215 ? 28.484 -6.414 -7.84 1 94.31 215 TRP B O 1
ATOM 4014 N N . ALA B 1 216 ? 30.25 -7.191 -6.707 1 92.69 216 ALA B N 1
ATOM 4015 C CA . ALA B 1 216 ? 30.234 -8.508 -7.344 1 92.69 216 ALA B CA 1
ATOM 4016 C C . ALA B 1 216 ? 28.969 -9.281 -6.992 1 92.69 216 ALA B C 1
ATOM 4018 O O . ALA B 1 216 ? 28.453 -10.039 -7.812 1 92.69 216 ALA B O 1
ATOM 4019 N N . ASP B 1 217 ? 28.406 -9.023 -5.82 1 91.69 217 ASP B N 1
ATOM 4020 C CA . ASP B 1 217 ? 27.203 -9.695 -5.348 1 91.69 217 ASP B CA 1
ATOM 4021 C C . ASP B 1 217 ? 25.969 -9.234 -6.125 1 91.69 217 ASP B C 1
ATOM 4023 O O . ASP B 1 217 ? 24.922 -9.898 -6.113 1 91.69 217 ASP B O 1
ATOM 4027 N N . LEU B 1 218 ? 26.094 -8.086 -6.766 1 93.06 218 LEU B N 1
ATOM 4028 C CA . LEU B 1 218 ? 24.953 -7.461 -7.422 1 93.06 218 LEU B CA 1
ATOM 4029 C C . LEU B 1 218 ? 24.938 -7.766 -8.914 1 93.06 218 LEU B C 1
ATOM 4031 O O . LEU B 1 218 ? 24.109 -7.242 -9.656 1 93.06 218 LEU B O 1
ATOM 4035 N N . GLN B 1 219 ? 25.797 -8.688 -9.32 1 89.25 219 GLN B N 1
ATOM 4036 C CA . GLN B 1 219 ? 25.906 -8.992 -10.742 1 89.25 219 GLN B CA 1
ATOM 4037 C C . GLN B 1 219 ? 24.875 -10.039 -11.164 1 89.25 219 GLN B C 1
ATOM 4039 O O . GLN B 1 219 ? 24.422 -10.836 -10.336 1 89.25 219 GLN B O 1
ATOM 4044 N N . ALA B 1 220 ? 24.406 -9.953 -12.391 1 86.88 220 ALA B N 1
ATOM 4045 C CA . ALA B 1 220 ? 23.562 -10.922 -13.078 1 86.88 220 ALA B CA 1
ATOM 4046 C C . ALA B 1 220 ? 22.25 -11.125 -12.328 1 86.88 220 ALA B C 1
ATOM 4048 O O . ALA B 1 220 ? 21.891 -12.258 -12 1 86.88 220 ALA B O 1
ATOM 4049 N N . PRO B 1 221 ? 21.547 -10.062 -12.008 1 87.19 221 PRO B N 1
ATOM 4050 C CA . PRO B 1 221 ? 20.219 -10.25 -11.43 1 87.19 221 PRO B CA 1
ATOM 4051 C C . PRO B 1 221 ? 19.297 -11.047 -12.344 1 87.19 221 PRO B C 1
ATOM 4053 O O . PRO B 1 221 ? 19.547 -11.156 -13.547 1 87.19 221 PRO B O 1
ATOM 4056 N N . ALA B 1 222 ? 18.281 -11.664 -11.711 1 84.06 222 ALA B N 1
ATOM 4057 C CA . ALA B 1 222 ? 17.25 -12.312 -12.523 1 84.06 222 ALA B CA 1
ATOM 4058 C C . ALA B 1 222 ? 16.641 -11.328 -13.523 1 84.06 222 ALA B C 1
ATOM 4060 O O . ALA B 1 222 ? 16.484 -10.148 -13.219 1 84.06 222 ALA B O 1
ATOM 4061 N N . THR B 1 223 ? 16.25 -11.812 -14.68 1 88.75 223 THR B N 1
ATOM 4062 C CA . THR B 1 223 ? 15.734 -10.953 -15.742 1 88.75 223 THR B CA 1
ATOM 4063 C C . THR B 1 223 ? 14.406 -10.328 -15.336 1 88.75 223 THR B C 1
ATOM 4065 O O . THR B 1 223 ? 14.016 -9.281 -15.875 1 88.75 223 THR B O 1
ATOM 4068 N N . ASP B 1 224 ? 13.719 -10.891 -14.367 1 88.44 224 ASP B N 1
ATOM 4069 C CA . ASP B 1 224 ? 12.445 -10.336 -13.938 1 88.44 224 ASP B CA 1
ATOM 4070 C C . ASP B 1 224 ? 12.602 -9.5 -12.672 1 88.44 224 ASP B C 1
ATOM 4072 O O . ASP B 1 224 ? 11.617 -9.062 -12.078 1 88.44 224 ASP B O 1
ATOM 4076 N N . ALA B 1 225 ? 13.859 -9.234 -12.328 1 92.5 225 ALA B N 1
ATOM 4077 C CA . ALA B 1 225 ? 14.125 -8.461 -11.117 1 92.5 225 ALA B CA 1
ATOM 4078 C C . ALA B 1 225 ? 13.758 -6.992 -11.32 1 92.5 225 ALA B C 1
ATOM 4080 O O . ALA B 1 225 ? 13.961 -6.441 -12.406 1 92.5 225 ALA B O 1
ATOM 4081 N N . MET B 1 226 ? 13.195 -6.43 -10.305 1 97.5 226 MET B N 1
ATOM 4082 C CA . MET B 1 226 ? 12.969 -4.988 -10.219 1 97.5 226 MET B CA 1
ATOM 4083 C C . MET B 1 226 ? 13.891 -4.355 -9.188 1 97.5 226 MET B C 1
ATOM 4085 O O . MET B 1 226 ? 14.023 -4.867 -8.07 1 97.5 226 MET B O 1
ATOM 4089 N N . VAL B 1 227 ? 14.562 -3.287 -9.609 1 98.5 227 VAL B N 1
ATOM 4090 C CA . VAL B 1 227 ? 15.547 -2.639 -8.75 1 98.5 227 VAL B CA 1
ATOM 4091 C C . VAL B 1 227 ? 15.117 -1.203 -8.461 1 98.5 227 VAL B C 1
ATOM 4093 O O . VAL B 1 227 ? 14.805 -0.443 -9.383 1 98.5 227 VAL B O 1
ATOM 4096 N N . LEU B 1 228 ? 15.047 -0.884 -7.188 1 98.81 228 LEU B N 1
ATOM 4097 C CA . LEU B 1 228 ? 14.734 0.462 -6.723 1 98.81 228 LEU B CA 1
ATOM 4098 C C . LEU B 1 228 ? 15.938 1.097 -6.031 1 98.81 228 LEU B C 1
ATOM 4100 O O . LEU B 1 228 ? 16.453 0.557 -5.051 1 98.81 228 LEU B O 1
ATOM 4104 N N . ILE B 1 229 ? 16.344 2.256 -6.531 1 98.56 229 ILE B N 1
ATOM 4105 C CA . ILE B 1 229 ? 17.5 2.951 -5.988 1 98.56 229 ILE B CA 1
ATOM 4106 C C . ILE B 1 229 ? 17.047 4.188 -5.219 1 98.56 229 ILE B C 1
ATOM 4108 O O . ILE B 1 229 ? 16.516 5.133 -5.809 1 98.56 229 ILE B O 1
ATOM 4112 N N . MET B 1 230 ? 17.219 4.184 -3.916 1 95.69 230 MET B N 1
ATOM 4113 C CA . MET B 1 230 ? 16.812 5.277 -3.045 1 95.69 230 MET B CA 1
ATOM 4114 C C . MET B 1 230 ? 17.688 5.348 -1.803 1 95.69 230 MET B C 1
ATOM 4116 O O . MET B 1 230 ? 17.188 5.336 -0.678 1 95.69 230 MET B O 1
ATOM 4120 N N . THR B 1 231 ? 18.984 5.406 -2.02 1 93.62 231 THR B N 1
ATOM 4121 C CA . THR B 1 231 ? 19.922 5.414 -0.897 1 93.62 231 THR B CA 1
ATOM 4122 C C . THR B 1 231 ? 20.016 6.809 -0.29 1 93.62 231 THR B C 1
ATOM 4124 O O . THR B 1 231 ? 19.312 7.73 -0.712 1 93.62 231 THR B O 1
ATOM 4127 N N . TYR B 1 232 ? 20.844 6.887 0.687 1 81.88 232 TYR B N 1
ATOM 4128 C CA . TYR B 1 232 ? 21.047 8.133 1.417 1 81.88 232 TYR B CA 1
ATOM 4129 C C . TYR B 1 232 ? 22 9.062 0.655 1 81.88 232 TYR B C 1
ATOM 4131 O O . TYR B 1 232 ? 22.125 10.234 0.997 1 81.88 232 TYR B O 1
ATOM 4139 N N . SER B 1 233 ? 22.609 8.609 -0.458 1 87.75 233 SER B N 1
ATOM 4140 C CA . SER B 1 233 ? 23.688 9.328 -1.146 1 87.75 233 SER B CA 1
ATOM 4141 C C . SER B 1 233 ? 23.406 9.422 -2.643 1 87.75 233 SER B C 1
ATOM 4143 O O . SER B 1 233 ? 23.25 8.406 -3.318 1 87.75 233 SER B O 1
ATOM 4145 N N . HIS B 1 234 ? 23.469 10.68 -3.164 1 88.75 234 HIS B N 1
ATOM 4146 C CA . HIS B 1 234 ? 23.312 10.859 -4.602 1 88.75 234 HIS B CA 1
ATOM 4147 C C . HIS B 1 234 ? 24.406 10.125 -5.371 1 88.75 234 HIS B C 1
ATOM 4149 O O . HIS B 1 234 ? 24.141 9.531 -6.418 1 88.75 234 HIS B O 1
ATOM 4155 N N . ALA B 1 235 ? 25.562 10.195 -4.738 1 92.94 235 ALA B N 1
ATOM 4156 C CA . ALA B 1 235 ? 26.688 9.523 -5.375 1 92.94 235 ALA B CA 1
ATOM 4157 C C . ALA B 1 235 ? 26.469 8.016 -5.441 1 92.94 235 ALA B C 1
ATOM 4159 O O . ALA B 1 235 ? 26.734 7.387 -6.469 1 92.94 235 ALA B O 1
ATOM 4160 N N . MET B 1 236 ? 26 7.469 -4.367 1 94.44 236 MET B N 1
ATOM 4161 C CA . MET B 1 236 ? 25.703 6.039 -4.332 1 94.44 236 MET B CA 1
ATOM 4162 C C . MET B 1 236 ? 24.578 5.684 -5.289 1 94.44 236 MET B C 1
ATOM 4164 O O . MET B 1 236 ? 24.641 4.676 -5.996 1 94.44 236 MET B O 1
ATOM 4168 N N . ASP B 1 237 ? 23.594 6.523 -5.285 1 95.44 237 ASP B N 1
ATOM 4169 C CA . ASP B 1 237 ? 22.484 6.316 -6.219 1 95.44 237 ASP B CA 1
ATOM 4170 C C . ASP B 1 237 ? 23 6.254 -7.66 1 95.44 237 ASP B C 1
ATOM 4172 O O . ASP B 1 237 ? 22.609 5.363 -8.414 1 95.44 237 ASP B O 1
ATOM 4176 N N . TYR B 1 238 ? 23.828 7.164 -7.996 1 97.44 238 TYR B N 1
ATOM 4177 C CA . TYR B 1 238 ? 24.328 7.207 -9.367 1 97.44 238 TYR B CA 1
ATOM 4178 C C . TYR B 1 238 ? 25.203 5.996 -9.672 1 97.44 238 TYR B C 1
ATOM 4180 O O . TYR B 1 238 ? 25.125 5.418 -10.758 1 97.44 238 TYR B O 1
ATOM 4188 N N . ALA B 1 239 ? 26.094 5.625 -8.766 1 97.56 239 ALA B N 1
ATOM 4189 C CA . ALA B 1 239 ? 26.953 4.461 -8.953 1 97.56 239 ALA B CA 1
ATOM 4190 C C . ALA B 1 239 ? 26.125 3.199 -9.188 1 97.56 239 ALA B C 1
ATOM 4192 O O . ALA B 1 239 ? 26.453 2.387 -10.055 1 97.56 239 ALA B O 1
ATOM 4193 N N . LEU B 1 240 ? 25.078 3.047 -8.406 1 98.19 240 LEU B N 1
ATOM 4194 C CA . LEU B 1 240 ? 24.172 1.907 -8.57 1 98.19 240 LEU B CA 1
ATOM 4195 C C . LEU B 1 240 ? 23.469 1.968 -9.914 1 98.19 240 LEU B C 1
ATOM 4197 O O . LEU B 1 240 ? 23.312 0.945 -10.586 1 98.19 240 LEU B O 1
ATOM 4201 N N . LEU B 1 241 ? 23 3.131 -10.203 1 98.25 241 LEU B N 1
ATOM 4202 C CA . LEU B 1 241 ? 22.359 3.332 -11.5 1 98.25 241 LEU B CA 1
ATOM 4203 C C . LEU B 1 241 ? 23.266 2.893 -12.633 1 98.25 241 LEU B C 1
ATOM 4205 O O . LEU B 1 241 ? 22.859 2.133 -13.516 1 98.25 241 LEU B O 1
ATOM 4209 N N . GLU B 1 242 ? 24.484 3.318 -12.586 1 96.81 242 GLU B N 1
ATOM 4210 C CA . GLU B 1 242 ? 25.453 2.959 -13.617 1 96.81 242 GLU B CA 1
ATOM 4211 C C . GLU B 1 242 ? 25.688 1.452 -13.656 1 96.81 242 GLU B C 1
ATOM 4213 O O . GLU B 1 242 ? 25.828 0.862 -14.727 1 96.81 242 GLU B O 1
ATOM 4218 N N . HIS B 1 243 ? 25.734 0.88 -12.562 1 96.44 243 HIS B N 1
ATOM 4219 C CA . HIS B 1 243 ? 25.969 -0.556 -12.453 1 96.44 243 HIS B CA 1
ATOM 4220 C C . HIS B 1 243 ? 24.844 -1.348 -13.117 1 96.44 243 HIS B C 1
ATOM 4222 O O . HIS B 1 243 ? 25.109 -2.324 -13.82 1 96.44 243 HIS B O 1
ATOM 4228 N N . PHE B 1 244 ? 23.609 -0.945 -12.93 1 97.31 244 PHE B N 1
ATOM 4229 C CA . PHE B 1 244 ? 22.469 -1.773 -13.297 1 97.31 244 PHE B CA 1
ATOM 4230 C C . PHE B 1 244 ? 21.953 -1.403 -14.688 1 97.31 244 PHE B C 1
ATOM 4232 O O . PHE B 1 244 ? 21.188 -2.156 -15.289 1 97.31 244 PHE B O 1
ATOM 4239 N N . ILE B 1 245 ? 22.297 -0.233 -15.211 1 95.69 245 ILE B N 1
ATOM 4240 C CA . ILE B 1 245 ? 21.703 0.31 -16.422 1 95.69 245 ILE B CA 1
ATOM 4241 C C . ILE B 1 245 ? 21.953 -0.64 -17.594 1 95.69 245 ILE B C 1
ATOM 4243 O O . ILE B 1 245 ? 21.156 -0.712 -18.531 1 95.69 245 ILE B O 1
ATOM 4247 N N . GLY B 1 246 ? 22.938 -1.453 -17.547 1 91.62 246 GLY B N 1
ATOM 4248 C CA . GLY B 1 246 ? 23.266 -2.387 -18.609 1 91.62 246 GLY B CA 1
ATOM 4249 C C . GLY B 1 246 ? 22.766 -3.793 -18.359 1 91.62 246 GLY B C 1
ATOM 4250 O O . GLY B 1 246 ? 22.969 -4.688 -19.172 1 91.62 246 GLY B O 1
ATOM 4251 N N . GLU B 1 247 ? 22.125 -4.066 -17.266 1 92.06 247 GLU B N 1
ATOM 4252 C CA . GLU B 1 247 ? 21.609 -5.379 -16.891 1 92.06 247 GLU B CA 1
ATOM 4253 C C . GLU B 1 247 ? 20.188 -5.574 -17.391 1 92.06 247 GLU B C 1
ATOM 4255 O O . GLU B 1 247 ? 19.406 -4.625 -17.422 1 92.06 247 GLU B O 1
ATOM 4260 N N . PRO B 1 248 ? 19.844 -6.738 -17.844 1 91.38 248 PRO B N 1
ATOM 4261 C CA . PRO B 1 248 ? 18.469 -7.004 -18.266 1 91.38 248 PRO B CA 1
ATOM 4262 C C . PRO B 1 248 ? 17.5 -7.102 -17.094 1 91.38 248 PRO B C 1
ATOM 4264 O O . PRO B 1 248 ? 17.359 -8.172 -16.5 1 91.38 248 PRO B O 1
ATOM 4267 N N . LEU B 1 249 ? 16.859 -6.047 -16.781 1 94.25 249 LEU B N 1
ATOM 4268 C CA . LEU B 1 249 ? 15.945 -5.969 -15.648 1 94.25 249 LEU B CA 1
ATOM 4269 C C . LEU B 1 249 ? 14.516 -5.738 -16.125 1 94.25 249 LEU B C 1
ATOM 4271 O O . LEU B 1 249 ? 14.297 -5.203 -17.219 1 94.25 249 LEU B O 1
ATOM 4275 N N . ALA B 1 250 ? 13.656 -6.18 -15.312 1 94.06 250 ALA B N 1
ATOM 4276 C CA . ALA B 1 250 ? 12.258 -5.863 -15.602 1 94.06 250 ALA B CA 1
ATOM 4277 C C . ALA B 1 250 ? 11.961 -4.395 -15.32 1 94.06 250 ALA B C 1
ATOM 4279 O O . ALA B 1 250 ? 11.055 -3.812 -15.914 1 94.06 250 ALA B O 1
ATOM 4280 N N . TYR B 1 251 ? 12.742 -3.838 -14.391 1 97.56 251 TYR B N 1
ATOM 4281 C CA . TYR B 1 251 ? 12.523 -2.465 -13.945 1 97.56 251 TYR B CA 1
ATOM 4282 C C . TYR B 1 251 ? 13.758 -1.915 -13.242 1 97.56 251 TYR B C 1
ATOM 4284 O O . TYR B 1 251 ? 14.398 -2.617 -12.461 1 97.56 251 TYR B O 1
ATOM 4292 N N . LEU B 1 252 ? 14.07 -0.762 -13.57 1 98.62 252 LEU B N 1
ATOM 4293 C CA . LEU B 1 252 ? 15.094 0.011 -12.875 1 98.62 252 LEU B CA 1
ATOM 4294 C C . LEU B 1 252 ? 14.578 1.398 -12.516 1 98.62 252 LEU B C 1
ATOM 4296 O O . LEU B 1 252 ? 14.25 2.195 -13.391 1 98.62 252 LEU B O 1
ATOM 4300 N N . GLY B 1 253 ? 14.445 1.652 -11.188 1 98.62 253 GLY B N 1
ATOM 4301 C CA . GLY B 1 253 ? 13.898 2.92 -10.734 1 98.62 253 GLY B CA 1
ATOM 4302 C C . GLY B 1 253 ? 14.836 3.686 -9.82 1 98.62 253 GLY B C 1
ATOM 4303 O O . GLY B 1 253 ? 15.539 3.088 -9.008 1 98.62 253 GLY B O 1
ATOM 4304 N N . VAL B 1 254 ? 14.781 5 -9.914 1 98.19 254 VAL B N 1
ATOM 4305 C CA . VAL B 1 254 ? 15.547 5.891 -9.047 1 98.19 254 VAL B CA 1
ATOM 4306 C C . VAL B 1 254 ? 14.617 6.934 -8.422 1 98.19 254 VAL B C 1
ATOM 4308 O O . VAL B 1 254 ? 13.844 7.586 -9.125 1 98.19 254 VAL B O 1
ATOM 4311 N N . ILE B 1 255 ? 14.641 6.973 -7.137 1 94.06 255 ILE B N 1
ATOM 4312 C CA . ILE B 1 255 ? 13.969 8.094 -6.488 1 94.06 255 ILE B CA 1
ATOM 4313 C C . ILE B 1 255 ? 14.703 9.391 -6.812 1 94.06 255 ILE B C 1
ATOM 4315 O O . ILE B 1 255 ? 15.922 9.477 -6.676 1 94.06 255 ILE B O 1
ATOM 4319 N N . ALA B 1 256 ? 13.992 10.367 -7.41 1 91.38 256 ALA B N 1
ATOM 4320 C CA . ALA B 1 256 ? 14.695 11.57 -7.844 1 91.38 256 ALA B CA 1
ATOM 4321 C C . ALA B 1 256 ? 13.75 12.766 -7.934 1 91.38 256 ALA B C 1
ATOM 4323 O O . ALA B 1 256 ? 12.586 12.609 -8.312 1 91.38 256 ALA B O 1
ATOM 4324 N N . SER B 1 257 ? 14.281 13.844 -7.543 1 81.25 257 SER B N 1
ATOM 4325 C CA . SER B 1 257 ? 13.656 15.086 -7.984 1 81.25 257 SER B CA 1
ATOM 4326 C C . SER B 1 257 ? 13.836 15.297 -9.484 1 81.25 257 SER B C 1
ATOM 4328 O O . SER B 1 257 ? 14.617 14.594 -10.125 1 81.25 257 SER B O 1
ATOM 4330 N N . ARG B 1 258 ? 13.109 16.281 -9.969 1 83.69 258 ARG B N 1
ATOM 4331 C CA . ARG B 1 258 ? 13.258 16.594 -11.383 1 83.69 258 ARG B CA 1
ATOM 4332 C C . ARG B 1 258 ? 14.688 17.016 -11.703 1 83.69 258 ARG B C 1
ATOM 4334 O O . ARG B 1 258 ? 15.242 16.609 -12.727 1 83.69 258 ARG B O 1
ATOM 4341 N N . SER B 1 259 ? 15.242 17.75 -10.805 1 83.62 259 SER B N 1
ATOM 4342 C CA . SER B 1 259 ? 16.609 18.219 -11 1 83.62 259 SER B CA 1
ATOM 4343 C C . SER B 1 259 ? 17.609 17.078 -10.922 1 83.62 259 SER B C 1
ATOM 4345 O O . SER B 1 259 ? 18.516 16.969 -11.758 1 83.62 259 SER B O 1
ATOM 4347 N N . LYS B 1 260 ? 17.453 16.25 -9.922 1 86.56 260 LYS B N 1
ATOM 4348 C CA . LYS B 1 260 ? 18.328 15.086 -9.805 1 86.56 260 LYS B CA 1
ATOM 4349 C C . LYS B 1 260 ? 18.203 14.18 -11.023 1 86.56 260 LYS B C 1
ATOM 4351 O O . LYS B 1 260 ? 19.203 13.695 -11.547 1 86.56 260 LYS B O 1
ATOM 4356 N N . ALA B 1 261 ? 17.047 13.977 -11.445 1 92.75 261 ALA B N 1
ATOM 4357 C CA . ALA B 1 261 ? 16.812 13.133 -12.609 1 92.75 261 ALA B CA 1
ATOM 4358 C C . ALA B 1 261 ? 17.516 13.68 -13.844 1 92.75 261 ALA B C 1
ATOM 4360 O O . ALA B 1 261 ? 18.156 12.938 -14.586 1 92.75 261 ALA B O 1
ATOM 4361 N N . ALA B 1 262 ? 17.391 14.953 -14.016 1 93.12 262 ALA B N 1
ATOM 4362 C CA . ALA B 1 262 ? 18.031 15.602 -15.156 1 93.12 262 ALA B CA 1
ATOM 4363 C C . ALA B 1 262 ? 19.547 15.469 -15.078 1 93.12 262 ALA B C 1
ATOM 4365 O O . ALA B 1 262 ? 20.203 15.156 -16.078 1 93.12 262 ALA B O 1
ATOM 4366 N N . ARG B 1 263 ? 20.031 15.68 -13.977 1 93.62 263 ARG B N 1
ATOM 4367 C CA . ARG B 1 263 ? 21.469 15.586 -13.766 1 93.62 263 ARG B CA 1
ATOM 4368 C C . ARG B 1 263 ? 21.969 14.172 -14.047 1 93.62 263 ARG B C 1
ATOM 4370 O O . ARG B 1 263 ? 22.984 13.992 -14.727 1 93.62 263 ARG B O 1
ATOM 4377 N N . PHE B 1 264 ? 21.281 13.203 -13.516 1 96.12 264 PHE B N 1
ATOM 4378 C CA . PHE B 1 264 ? 21.656 11.805 -13.719 1 96.12 264 PHE B CA 1
ATOM 4379 C C . PHE B 1 264 ? 21.578 11.438 -15.195 1 96.12 264 PHE B C 1
ATOM 4381 O O . PHE B 1 264 ? 22.484 10.789 -15.734 1 96.12 264 PHE B O 1
ATOM 4388 N N . SER B 1 265 ? 20.547 11.875 -15.828 1 96.06 265 SER B N 1
ATOM 4389 C CA . SER B 1 265 ? 20.375 11.586 -17.25 1 96.06 265 SER B CA 1
ATOM 4390 C C . SER B 1 265 ? 21.5 12.18 -18.078 1 96.06 265 SER B C 1
ATOM 4392 O O . SER B 1 265 ? 22.031 11.523 -18.984 1 96.06 265 SER B O 1
ATOM 4394 N N . HIS B 1 266 ? 21.828 13.344 -17.766 1 96.12 266 HIS B N 1
ATOM 4395 C CA . HIS B 1 266 ? 22.906 14.008 -18.484 1 96.12 266 HIS B CA 1
ATOM 4396 C C . HIS B 1 266 ? 24.234 13.281 -18.266 1 96.12 266 HIS B C 1
ATOM 4398 O O . HIS B 1 266 ? 24.984 13.07 -19.219 1 96.12 266 HIS B O 1
ATOM 4404 N N . ALA B 1 267 ? 24.484 12.953 -17.109 1 96.69 267 ALA B N 1
ATOM 4405 C CA . ALA B 1 267 ? 25.719 12.258 -16.766 1 96.69 267 ALA B CA 1
ATOM 4406 C C . ALA B 1 267 ? 25.797 10.914 -17.5 1 96.69 267 ALA B C 1
ATOM 4408 O O . ALA B 1 267 ? 26.859 10.539 -18 1 96.69 267 ALA B O 1
ATOM 4409 N N . LEU B 1 268 ? 24.703 10.211 -17.562 1 96.31 268 LEU B N 1
ATOM 4410 C CA . LEU B 1 268 ? 24.656 8.922 -18.25 1 96.31 268 LEU B CA 1
ATOM 4411 C C . LEU B 1 268 ? 24.969 9.094 -19.734 1 96.31 268 LEU B C 1
ATOM 4413 O O . LEU B 1 268 ? 25.734 8.32 -20.312 1 96.31 268 LEU B O 1
ATOM 4417 N N . SER B 1 269 ? 24.359 10.078 -20.281 1 94.38 269 SER B N 1
ATOM 4418 C CA . SER B 1 269 ? 24.578 10.367 -21.703 1 94.38 269 SER B CA 1
ATOM 4419 C C . SER B 1 269 ? 26.031 10.703 -21.969 1 94.38 269 SER B C 1
ATOM 4421 O O . SER B 1 269 ? 26.609 10.211 -22.938 1 94.38 269 SER B O 1
ATOM 4423 N N . ARG B 1 270 ? 26.547 11.438 -21.188 1 95.69 270 ARG B N 1
ATOM 4424 C CA . ARG B 1 270 ? 27.938 11.836 -21.344 1 95.69 270 ARG B CA 1
ATOM 4425 C C . ARG B 1 270 ? 28.875 10.633 -21.219 1 95.69 270 ARG B C 1
ATOM 4427 O O . ARG B 1 270 ? 29.922 10.586 -21.875 1 95.69 270 ARG B O 1
ATOM 4434 N N . ALA B 1 271 ? 28.484 9.773 -20.406 1 95.38 271 ALA B N 1
ATOM 4435 C CA . ALA B 1 271 ? 29.297 8.578 -20.172 1 95.38 271 ALA B CA 1
ATOM 4436 C C . ALA B 1 271 ? 29.078 7.547 -21.281 1 95.38 271 ALA B C 1
ATOM 4438 O O . ALA B 1 271 ? 29.734 6.508 -21.312 1 95.38 271 ALA B O 1
ATOM 4439 N N . GLY B 1 272 ? 28.125 7.727 -22.172 1 94.81 272 GLY B N 1
ATOM 4440 C CA . GLY B 1 272 ? 27.922 6.891 -23.344 1 94.81 272 GLY B CA 1
ATOM 4441 C C . GLY B 1 272 ? 26.922 5.773 -23.125 1 94.81 272 GLY B C 1
ATOM 4442 O O . GLY B 1 272 ? 26.875 4.812 -23.891 1 94.81 272 GLY B O 1
ATOM 4443 N N . HIS B 1 273 ? 26.141 5.863 -22.094 1 94.62 273 HIS B N 1
ATOM 4444 C CA . HIS B 1 273 ? 25.141 4.828 -21.812 1 94.62 273 HIS B CA 1
ATOM 4445 C C . HIS B 1 273 ? 23.875 5.043 -22.641 1 94.62 273 HIS B C 1
ATOM 4447 O O . HIS B 1 273 ? 23.422 6.18 -22.812 1 94.62 273 HIS B O 1
ATOM 4453 N N . ASP B 1 274 ? 23.344 3.938 -23.141 1 93.38 274 ASP B N 1
ATOM 4454 C CA . ASP B 1 274 ? 21.984 3.977 -23.688 1 93.38 274 ASP B CA 1
ATOM 4455 C C . ASP B 1 274 ? 20.953 3.908 -22.562 1 93.38 274 ASP B C 1
ATOM 4457 O O . ASP B 1 274 ? 21.109 3.143 -21.609 1 93.38 274 ASP B O 1
ATOM 4461 N N . ILE B 1 275 ? 19.969 4.664 -22.703 1 93.06 275 ILE B N 1
ATOM 4462 C CA . ILE B 1 275 ? 18.922 4.676 -21.688 1 93.06 275 ILE B CA 1
ATOM 4463 C C . ILE B 1 275 ? 17.859 3.627 -22.031 1 93.06 275 ILE B C 1
ATOM 4465 O O . ILE B 1 275 ? 17.141 3.764 -23.016 1 93.06 275 ILE B O 1
ATOM 4469 N N . PRO B 1 276 ? 17.781 2.684 -21.25 1 95.06 276 PRO B N 1
ATOM 4470 C CA . PRO B 1 276 ? 16.797 1.644 -21.562 1 95.06 276 PRO B CA 1
ATOM 4471 C C . PRO B 1 276 ? 15.367 2.08 -21.266 1 95.06 276 PRO B C 1
ATOM 4473 O O . PRO B 1 276 ? 15.156 3.029 -20.5 1 95.06 276 PRO B O 1
ATOM 4476 N N . ASP B 1 277 ? 14.375 1.382 -21.766 1 94.31 277 ASP B N 1
ATOM 4477 C CA . ASP B 1 277 ? 12.961 1.693 -21.562 1 94.31 277 ASP B CA 1
ATOM 4478 C C . ASP B 1 277 ? 12.508 1.325 -20.156 1 94.31 277 ASP B C 1
ATOM 4480 O O . ASP B 1 277 ? 11.477 1.812 -19.688 1 94.31 277 ASP B O 1
ATOM 4484 N N . TYR B 1 278 ? 13.32 0.426 -19.578 1 95.88 278 TYR B N 1
ATOM 4485 C CA . TYR B 1 278 ? 12.922 -0.042 -18.25 1 95.88 278 TYR B CA 1
ATOM 4486 C C . TYR B 1 278 ? 13.453 0.88 -17.156 1 95.88 278 TYR B C 1
ATOM 4488 O O . TYR B 1 278 ? 13.203 0.655 -15.977 1 95.88 278 TYR B O 1
ATOM 4496 N N . LEU B 1 279 ? 14.156 1.97 -17.562 1 97.69 279 LEU B N 1
ATOM 4497 C CA . LEU B 1 279 ? 14.602 2.961 -16.578 1 97.69 279 LEU B CA 1
ATOM 4498 C C . LEU B 1 279 ? 13.484 3.957 -16.281 1 97.69 279 LEU B C 1
ATOM 4500 O O . LEU B 1 279 ? 12.891 4.531 -17.188 1 97.69 279 LEU B O 1
ATOM 4504 N N . HIS B 1 280 ? 13.172 4.109 -15.039 1 97.94 280 HIS B N 1
ATOM 4505 C CA . HIS B 1 280 ? 12.188 5.07 -14.562 1 97.94 280 HIS B CA 1
ATOM 4506 C C . HIS B 1 280 ? 12.805 6.035 -13.555 1 97.94 280 HIS B C 1
ATOM 4508 O O . HIS B 1 280 ? 13.188 5.629 -12.453 1 97.94 280 HIS B O 1
ATOM 4514 N N . MET B 1 281 ? 12.883 7.273 -13.906 1 96.88 281 MET B N 1
ATOM 4515 C CA . MET B 1 281 ? 13.492 8.336 -13.109 1 96.88 281 MET B CA 1
ATOM 4516 C C . MET B 1 281 ? 12.859 9.688 -13.43 1 96.88 281 MET B C 1
ATOM 4518 O O . MET B 1 281 ? 13.039 10.219 -14.523 1 96.88 281 MET B O 1
ATOM 4522 N N . PRO B 1 282 ? 12.18 10.297 -12.375 1 96 282 PRO B N 1
ATOM 4523 C CA . PRO B 1 282 ? 11.859 9.711 -11.07 1 96 282 PRO B CA 1
ATOM 4524 C C . PRO B 1 282 ? 10.969 8.477 -11.188 1 96 282 PRO B C 1
ATOM 4526 O O . PRO B 1 282 ? 10.18 8.367 -12.125 1 96 282 PRO B O 1
ATOM 4529 N N . MET B 1 283 ? 11.117 7.574 -10.336 1 97.69 283 MET B N 1
ATOM 4530 C CA . MET B 1 283 ? 10.25 6.395 -10.336 1 97.69 283 MET B CA 1
ATOM 4531 C C . MET B 1 283 ? 8.914 6.699 -9.664 1 97.69 283 MET B C 1
ATOM 4533 O O . MET B 1 283 ? 8.82 7.621 -8.852 1 97.69 283 MET B O 1
ATOM 4537 N N . GLY B 1 284 ? 7.91 5.914 -10.016 1 97.5 284 GLY B N 1
ATOM 4538 C CA . GLY B 1 284 ? 6.582 6.016 -9.438 1 97.5 284 GLY B CA 1
ATOM 4539 C C . GLY B 1 284 ? 5.594 6.746 -10.328 1 97.5 284 GLY B C 1
ATOM 4540 O O . GLY B 1 284 ? 5.984 7.582 -11.148 1 97.5 284 GLY B O 1
ATOM 4541 N N . LEU B 1 285 ? 4.336 6.453 -10.141 1 96.69 285 LEU B N 1
ATOM 4542 C CA . LEU B 1 285 ? 3.293 7.203 -10.836 1 96.69 285 LEU B CA 1
ATOM 4543 C C . LEU B 1 285 ? 3.188 8.617 -10.281 1 96.69 285 LEU B C 1
ATOM 4545 O O . LEU B 1 285 ? 3.309 8.828 -9.07 1 96.69 285 LEU B O 1
ATOM 4549 N N . PRO B 1 286 ? 2.871 9.578 -11.07 1 93.12 286 PRO B N 1
ATOM 4550 C CA . PRO B 1 286 ? 2.873 10.977 -10.625 1 93.12 286 PRO B CA 1
ATOM 4551 C C . PRO B 1 286 ? 1.633 11.336 -9.812 1 93.12 286 PRO B C 1
ATOM 4553 O O . PRO B 1 286 ? 0.623 10.633 -9.875 1 93.12 286 PRO B O 1
ATOM 4556 N N . GLY B 1 287 ? 1.794 12.391 -8.961 1 90.88 287 GLY B N 1
ATOM 4557 C CA . GLY B 1 287 ? 0.661 13.102 -8.398 1 90.88 287 GLY B CA 1
ATOM 4558 C C . GLY B 1 287 ? 0.122 12.461 -7.133 1 90.88 287 GLY B C 1
ATOM 4559 O O . GLY B 1 287 ? -1.06 12.609 -6.812 1 90.88 287 GLY B O 1
ATOM 4560 N N . MET B 1 288 ? 0.955 11.766 -6.387 1 92.19 288 MET B N 1
ATOM 4561 C CA . MET B 1 288 ? 0.384 11.039 -5.258 1 92.19 288 MET B CA 1
ATOM 4562 C C . MET B 1 288 ? 0.935 11.562 -3.936 1 92.19 288 MET B C 1
ATOM 4564 O O . MET B 1 288 ? 0.567 11.078 -2.867 1 92.19 288 MET B O 1
ATOM 4568 N N . GLY B 1 289 ? 1.811 12.547 -4.027 1 82.81 289 GLY B N 1
ATOM 4569 C CA . GLY B 1 289 ? 2.352 13.133 -2.811 1 82.81 289 GLY B CA 1
ATOM 4570 C C . GLY B 1 289 ? 3.812 12.789 -2.582 1 82.81 289 GLY B C 1
ATOM 4571 O O . GLY B 1 289 ? 4.41 12.055 -3.367 1 82.81 289 GLY B O 1
ATOM 4572 N N . LYS B 1 290 ? 4.344 13.273 -1.455 1 77.81 290 LYS B N 1
ATOM 4573 C CA . LYS B 1 290 ? 5.789 13.195 -1.262 1 77.81 290 LYS B CA 1
ATOM 4574 C C . LYS B 1 290 ? 6.133 12.492 0.052 1 77.81 290 LYS B C 1
ATOM 4576 O O . LYS B 1 290 ? 7.301 12.234 0.339 1 77.81 290 LYS B O 1
ATOM 4581 N N . LYS B 1 291 ? 5.145 12.141 0.881 1 79.38 291 LYS B N 1
ATOM 4582 C CA . LYS B 1 291 ? 5.402 11.398 2.109 1 79.38 291 LYS B CA 1
ATOM 4583 C C . LYS B 1 291 ? 5.82 9.961 1.805 1 79.38 291 LYS B C 1
ATOM 4585 O O . LYS B 1 291 ? 5.395 9.383 0.803 1 79.38 291 LYS B O 1
ATOM 4590 N N . PRO B 1 292 ? 6.578 9.32 2.652 1 86.75 292 PRO B N 1
ATOM 4591 C CA . PRO B 1 292 ? 7.121 7.988 2.389 1 86.75 292 PRO B CA 1
ATOM 4592 C C . PRO B 1 292 ? 6.035 6.973 2.035 1 86.75 292 PRO B C 1
ATOM 4594 O O . PRO B 1 292 ? 6.145 6.273 1.023 1 86.75 292 PRO B O 1
ATOM 4597 N N . PRO B 1 293 ? 4.895 6.941 2.779 1 91 293 PRO B N 1
ATOM 4598 C CA . PRO B 1 293 ? 3.865 5.977 2.383 1 91 293 PRO B CA 1
ATOM 4599 C C . PRO B 1 293 ? 3.215 6.324 1.045 1 91 293 PRO B C 1
ATOM 4601 O O . PRO B 1 293 ? 2.807 5.43 0.302 1 91 293 PRO B O 1
ATOM 4604 N N . GLU B 1 294 ? 3.123 7.629 0.77 1 92.19 294 GLU B N 1
ATOM 4605 C CA . GLU B 1 294 ? 2.574 8.055 -0.513 1 92.19 294 GLU B CA 1
ATOM 4606 C C . GLU B 1 294 ? 3.496 7.668 -1.665 1 92.19 294 GLU B C 1
ATOM 4608 O O . GLU B 1 294 ? 3.035 7.164 -2.691 1 92.19 294 GLU B O 1
ATOM 4613 N N . ILE B 1 295 ? 4.762 7.852 -1.478 1 92.25 295 ILE B N 1
ATOM 4614 C CA . ILE B 1 295 ? 5.746 7.445 -2.473 1 92.25 295 ILE B CA 1
ATOM 4615 C C . ILE B 1 295 ? 5.699 5.93 -2.66 1 92.25 295 ILE B C 1
ATOM 4617 O O . ILE B 1 295 ? 5.793 5.434 -3.785 1 92.25 295 ILE B O 1
ATOM 4621 N N . ALA B 1 296 ? 5.547 5.211 -1.561 1 96.81 296 ALA B N 1
ATOM 4622 C CA . ALA B 1 296 ? 5.457 3.754 -1.626 1 96.81 296 ALA B CA 1
ATOM 4623 C C . ALA B 1 296 ? 4.301 3.314 -2.52 1 96.81 296 ALA B C 1
ATOM 4625 O O . ALA B 1 296 ? 4.473 2.461 -3.393 1 96.81 296 ALA B O 1
ATOM 4626 N N . ILE B 1 297 ? 3.121 3.93 -2.301 1 97.94 297 ILE B N 1
ATOM 4627 C CA . ILE B 1 297 ? 1.966 3.604 -3.131 1 97.94 297 ILE B CA 1
ATOM 4628 C C . ILE B 1 297 ? 2.268 3.938 -4.59 1 97.94 297 ILE B C 1
ATOM 4630 O O . ILE B 1 297 ? 1.945 3.158 -5.492 1 97.94 297 ILE B O 1
ATOM 4634 N N . SER B 1 298 ? 2.848 5.086 -4.824 1 97.75 298 SER B N 1
ATOM 4635 C CA . SER B 1 298 ? 3.197 5.539 -6.168 1 97.75 298 SER B CA 1
ATOM 4636 C C . SER B 1 298 ? 4.094 4.531 -6.879 1 97.75 298 SER B C 1
ATOM 4638 O O . SER B 1 298 ? 3.812 4.129 -8.008 1 97.75 298 SER B O 1
ATOM 4640 N N . VAL B 1 299 ? 5.133 4.102 -6.23 1 98.38 299 VAL B N 1
ATOM 4641 C CA . VAL B 1 299 ? 6.117 3.184 -6.797 1 98.38 299 VAL B CA 1
ATOM 4642 C C . VAL B 1 299 ? 5.48 1.812 -7.012 1 98.38 299 VAL B C 1
ATOM 4644 O O . VAL B 1 299 ? 5.598 1.228 -8.086 1 98.38 299 VAL B O 1
ATOM 4647 N N . LEU B 1 300 ? 4.762 1.305 -6.035 1 98.44 300 LEU B N 1
ATOM 4648 C CA . LEU B 1 300 ? 4.164 -0.021 -6.133 1 98.44 300 LEU B CA 1
ATOM 4649 C C . LEU B 1 300 ? 3.088 -0.052 -7.215 1 98.44 300 LEU B C 1
ATOM 4651 O O . LEU B 1 300 ? 2.922 -1.062 -7.902 1 98.44 300 LEU B O 1
ATOM 4655 N N . ALA B 1 301 ? 2.34 1.049 -7.324 1 98.12 301 ALA B N 1
ATOM 4656 C CA . ALA B 1 301 ? 1.356 1.142 -8.398 1 98.12 301 ALA B CA 1
ATOM 4657 C C . ALA B 1 301 ? 2.023 1.01 -9.766 1 98.12 301 ALA B C 1
ATOM 4659 O O . ALA B 1 301 ? 1.535 0.285 -10.633 1 98.12 301 ALA B O 1
ATOM 4660 N N . GLU B 1 302 ? 3.107 1.687 -9.961 1 98.19 302 GLU B N 1
ATOM 4661 C CA . GLU B 1 302 ? 3.848 1.614 -11.219 1 98.19 302 GLU B CA 1
ATOM 4662 C C . GLU B 1 302 ? 4.359 0.199 -11.477 1 98.19 302 GLU B C 1
ATOM 4664 O O . GLU B 1 302 ? 4.238 -0.316 -12.586 1 98.19 302 GLU B O 1
ATOM 4669 N N . LEU B 1 303 ? 4.918 -0.461 -10.453 1 97.81 303 LEU B N 1
ATOM 4670 C CA . LEU B 1 303 ? 5.449 -1.813 -10.586 1 97.81 303 LEU B CA 1
ATOM 4671 C C . LEU B 1 303 ? 4.348 -2.797 -10.961 1 97.81 303 LEU B C 1
ATOM 4673 O O . LEU B 1 303 ? 4.547 -3.668 -11.812 1 97.81 303 LEU B O 1
ATOM 4677 N N . LEU B 1 304 ? 3.209 -2.645 -10.32 1 94.88 304 LEU B N 1
ATOM 4678 C CA . LEU B 1 304 ? 2.096 -3.547 -10.594 1 94.88 304 LEU B CA 1
ATOM 4679 C C . LEU B 1 304 ? 1.587 -3.363 -12.023 1 94.88 304 LEU B C 1
ATOM 4681 O O . LEU B 1 304 ? 1.263 -4.34 -12.695 1 94.88 304 LEU B O 1
ATOM 4685 N N . GLN B 1 305 ? 1.463 -2.113 -12.461 1 95.69 305 GLN B N 1
ATOM 4686 C CA . GLN B 1 305 ? 1.032 -1.868 -13.836 1 95.69 305 GLN B CA 1
ATOM 4687 C C . GLN B 1 305 ? 1.976 -2.531 -14.836 1 95.69 305 GLN B C 1
ATOM 4689 O O . GLN B 1 305 ? 1.529 -3.117 -15.82 1 95.69 305 GLN B O 1
ATOM 4694 N N . LEU B 1 306 ? 3.25 -2.424 -14.594 1 93.81 306 LEU B N 1
ATOM 4695 C CA . LEU B 1 306 ? 4.238 -3.035 -15.469 1 93.81 306 LEU B CA 1
ATOM 4696 C C . LEU B 1 306 ? 4.113 -4.555 -15.453 1 93.81 306 LEU B C 1
ATOM 4698 O O . LEU B 1 306 ? 4.172 -5.199 -16.5 1 93.81 306 LEU B O 1
ATOM 4702 N N . ARG B 1 307 ? 3.967 -5.082 -14.289 1 88.38 307 ARG B N 1
ATOM 4703 C CA . ARG B 1 307 ? 3.85 -6.527 -14.133 1 88.38 307 ARG B CA 1
ATOM 4704 C C . ARG B 1 307 ? 2.645 -7.066 -14.898 1 88.38 307 ARG B C 1
ATOM 4706 O O . ARG B 1 307 ? 2.725 -8.117 -15.539 1 88.38 307 ARG B O 1
ATOM 4713 N N . HIS B 1 308 ? 1.561 -6.383 -14.852 1 83.19 308 HIS B N 1
ATOM 4714 C CA . HIS B 1 308 ? 0.319 -6.906 -15.414 1 83.19 308 HIS B CA 1
ATOM 4715 C C . HIS B 1 308 ? 0.142 -6.465 -16.859 1 83.19 308 HIS B C 1
ATOM 4717 O O . HIS B 1 308 ? -0.786 -6.914 -17.547 1 83.19 308 HIS B O 1
ATOM 4723 N N . LYS B 1 309 ? 0.862 -5.457 -17.266 1 78.31 309 LYS B N 1
ATOM 4724 C CA . LYS B 1 309 ? 0.893 -5.188 -18.703 1 78.31 309 LYS B CA 1
ATOM 4725 C C . LYS B 1 309 ? 1.421 -6.391 -19.484 1 78.31 309 LYS B C 1
ATOM 4727 O O . LYS B 1 309 ? 0.979 -6.66 -20.594 1 78.31 309 LYS B O 1
ATOM 4732 N N . LYS B 1 310 ? 2.33 -7.062 -18.906 1 55.28 310 LYS B N 1
ATOM 4733 C CA . LYS B 1 310 ? 2.957 -8.203 -19.562 1 55.28 310 LYS B CA 1
ATOM 4734 C C . LYS B 1 310 ? 2.002 -9.391 -19.641 1 55.28 310 LYS B C 1
ATOM 4736 O O . LYS B 1 310 ? 2.1 -10.219 -20.547 1 55.28 310 LYS B O 1
ATOM 4741 N N . THR B 1 311 ? 1.079 -9.469 -18.688 1 44 311 THR B N 1
ATOM 4742 C CA . THR B 1 311 ? 0.219 -10.648 -18.672 1 44 311 THR B CA 1
ATOM 4743 C C . THR B 1 311 ? -0.97 -10.453 -19.609 1 44 311 THR B C 1
ATOM 4745 O O . THR B 1 311 ? -1.651 -11.422 -19.969 1 44 311 THR B O 1
ATOM 4748 N N . ASP B 1 312 ? -1.506 -9.305 -19.797 1 37.94 312 ASP B N 1
ATOM 4749 C CA . ASP B 1 312 ? -2.648 -9.195 -20.688 1 37.94 312 ASP B CA 1
ATOM 4750 C C . ASP B 1 312 ? -2.27 -9.609 -22.109 1 37.94 312 ASP B C 1
ATOM 4752 O O . ASP B 1 312 ? -3.07 -9.469 -23.047 1 37.94 312 ASP B O 1
ATOM 4756 N N . PHE B 1 313 ? -1.22 -10.375 -22.359 1 27.56 313 PHE B N 1
ATOM 4757 C CA . PHE B 1 313 ? -1.326 -10.953 -23.703 1 27.56 313 PHE B CA 1
ATOM 4758 C C . PHE B 1 313 ? -2.266 -12.156 -23.688 1 27.56 313 PHE B C 1
ATOM 4760 O O . PHE B 1 313 ? -2.371 -12.867 -22.688 1 27.56 313 PHE B O 1
#

InterPro domains:
  IPR003777 XdhC- CoxI [PF02625] (17-57)
  IPR027051 XdhC Rossmann domain [PF13478] (165-303)
  IPR052698 Molybdenum Cofactor Utilization and Processing [PTHR30388] (17-311)

Nearest PDB structures (foldseek):
  3on5-assembly1_A  TM=7.167E-01  e=3.981E-22  Halalkalibacterium halodurans
  2we8-assembly1_A-2  TM=7.528E-01  e=2.486E-19  Mycolicibacterium smegmatis MC2 155
  3on5-assembly1_B  TM=7.205E-01  e=1.432E-19  Halalkalibacterium halodurans
  2we7-assembly1_A-3  TM=7.572E-01  e=1.151E-18  Mycolicibacterium smegmatis MC2 155
  2we7-assembly2_B-2  TM=7.290E-01  e=1.112E-17  Mycolicibacterium smegmatis MC2 155

Sequence (626 aa):
MNAIASRQRPLLPVREAVVTRVRGSAPTAVGASMCLLEDGSLLGTVGGGRMEYQVCQVLCSPRSEAPPALLSFTLGTADDQCCGGQVEICVLDVPLFFSELYQPGASRLYQRDSAGRLRLVAGMTRLGREIGSFDALTVLLRANAPGMDVEERHFALPAPHHQPLWIFGAGHVGRAIASMAHKLDFASSVFDQRPEWADPAAFPPEVTLVDTWTWADLQAPATDAMVLIMTYSHAMDYALLEHFIGEPLAYLGVIASRSKAARFSHALSRAGHDIPDYLHMPMGLPGMGKKPPEIAISVLAELLQLRHKKTDFMNAIASRQRPLLPVREAVVTRVRGSAPTAVGASMCLLEDGSLLGTVGGGRMEYQVCQVLCSPRSEAPPALLSFTLGTADDQCCGGQVEICVLDVPLFFSELYQPGASRLYQRDSAGRLRLVAGMTRLGREIGSFDALTVLLRANAPGMDVEERHFALPAPHHQPLWIFGAGHVGRAIASMAHKLDFASSVFDQRPEWADPAAFPPEVTLVDTWTWADLQAPATDAMVLIMTYSHAMDYALLEHFIGEPLAYLGVIASRSKAARFSHALSRAGHDIPDYLHMPMGLPGMGKKPPEIAISVLAELLQLRHKKTDF

Organism: Acidithiobacillus ferrooxidans (strain ATCC 23270 / DSM 14882 / CIP 104768 / NCIMB 8455) (NCBI:txid243159)

Foldseek 3Di:
DPPPVCPPPPFFFWKKKFWADKFFDAQADGGFMKTQTPVRDIDTARGDDPVRVVVSVLRNDDCVVRPWDKDKDWADDPVGVPHTMIIIMTMHTDDRVCRQQPDAQKKWKWFQDPRRHTDTAWIAHNVGDTGHDPVRVVVQVVDQDFHADPVRGMTIHHGLQAQEEEEEALDLLSLLLQQPSVVVSHQYEYEALDPVRQDCVSHPPSYHYHNDDDLVRVPADDLAYEYEQDHPDLVVSLVVCVSCQPHNYLAYEYQDDPVSQVVSVVVCVVVPGDGDPRYYVNAFAPDQDDGSNSRSCRRVVRVVCSVVVVVVD/DPPPVCPPPPFFFWKKKFWADKFADFQADGGFMKTQTPVRDIDTARGDDPVRVVVSVLRNDDCVVRPWDKDKDWADDPVGPPHTMIIIMTMHTDDRVCRQQPDAQKKWKWFQDPRRHTDTAWIAHNVGDTGHDPVRVVVQVPDQDFHADPVSGMTIHHGLQAQEEEEEALDLLSLLLQQPSVVVSHQYEYEALDPVRQDCVSHPPSYHYHNDDDLVRVPADDLAYEYEQDHPDLVVSLVVCVSCQPHNYLAYEYQDDPVSQVVSVVVCVVVPGDGDPRYYVNAFAPDQDDGSNSRSCRRVVRVVCSVVVVVVD

Secondary structure (DSSP, 8-state):
---------PPPEEEEEEEEEEESB-S--TT-EEEEETTS-EEE-S-SHHHHHHHHHHHHS-TTTS-SEEEEEE-S-TT--SSBPEEEEEEEE--GGGGGGGSTT-EEEEEE-TTS-EEEEEEE-TT--EES-HHHHHHHHH--SSEE-TTSSEEEE-----EEEEEE--SHHHHHHHHHHGGGTEEEEEE---TTT--GGGS-TTSEEE----GGGGSS--TT-EEEE--S-HHHHHHHHHHHTTS--SEEEE---HHHHHHHHHHHHHTT----TTEESS-S-SSS-SSHHHHHHHHHHHHHHHHHHTTT-/---------PPPEEEEEEEEEEESB-S--TT-EEEEETTS-EEE-S-SHHHHHHHHHHHHS-TTTS-SEEEEEE-S-TT--SSBPEEEEEEEE--GGGGGGGSTT-EEEEEE-TTS-EEEEEEE-TT--EES-HHHHHHHHH--SSEE-TTSSEEEE-----EEEEEE--SHHHHHHHHHHGGGTEEEEEE---TTT--GGGS-TTSEEE----GGGGSS--TT-EEEE--S-HHHHHHHHHHHTTS--SEEEE---HHHHHHHHHHHHHTT----TTEESS-S-SSS-SSHHHHHHHHHHHHHHHHHHHHT-

pLDDT: mean 86.33, std 14.26, range [25.45, 98.81]